Protein AF-0000000084718559 (afdb_homodimer)

pLDDT: mean 94.25, std 10.51, range [34.53, 98.94]

InterPro domains:
  IPR004045 Glutathione S-transferase, N-terminal [PF13409] (19-80)

Sequence (428 aa):
MPAALEELARPVLIGRSSSHFTRVTRIFAAEMRVDYSFQVVRDLMSSNPEDYGGNPALRIPVLRTSRGVWFGALNVCRELWRRSSPSPRVVWPEDLDEPLLANAQELVLQAMATEVALIMAGLAGTSDSDAHRAKMRKGLSNMMSWLEENARPALASLPPHRDLSFLEVSLFCLVTHLEFRGVLPTDSYSELNTFCQRFATRASSGETTYRFDTMPAALEELARPVLIGRSSSHFTRVTRIFAAEMRVDYSFQVVRDLMSSNPEDYGGNPALRIPVLRTSRGVWFGALNVCRELWRRSSPSPRVVWPEDLDEPLLANAQELVLQAMATEVALIMAGLAGTSDSDAHRAKMRKGLSNMMSWLEENARPALASLPPHRDLSFLEVSLFCLVTHLEFRGVLPTDSYSELNTFCQRFATRASSGETTYRFDT

Radius of gyration: 20.58 Å; Cα contacts (8 Å, |Δi|>4): 694; chains: 2; bounding box: 57×54×51 Å

Nearest PDB structures (foldseek):
  3lxt-assembly1_A  TM=7.844E-01  e=3.782E-07  Pseudomonas protegens Pf-5
  5g5e-assembly1_A  TM=7.087E-01  e=1.624E-06  Mangifera indica
  5j4u-assembly1_A-2  TM=6.982E-01  e=4.435E-06  Populus trichocarpa
  5o84-assembly1_A-2  TM=7.199E-01  e=6.971E-06  Arabidopsis thaliana
  4f0b-assembly1_B  TM=6.916E-01  e=2.992E-05  Phanerodontia chrysosporium

Secondary structure (DSSP, 8-state):
-HHHHHT-SS-EEEE-TT-HHHHHHHHHHHHHT---EEEEP--TT---GGGGTT-TT--S-EEEETTEEEESHHHHHHHHHHT-SS---EE-GGG--SHHHHHHHHHHHHHHHHHHHHHHHHHTT--TT-HHHHHHHHHHHHHHHHHHHHHHHHHHTS-TT-SEEHHHHHHHHHHHHHHHHTSS--TT-HHHHHHHHHHTTSHHHHHT------/-HHHHHT-SS-EEEE-TT-HHHHHHHHHHHHHT---EEEEP--TT---GGGGTT-TT--S-EEEETTEEEESHHHHHHHHHHT-SS---EE-GGG--SHHHHHHHHHHHHHHHHHHHHHHHHHTT--TT-HHHHHHHHHHHHHHHHHHHHHHHHHHTS-SS-SEEHHHHHHHHHHHHHHHHTSS--TT-HHHHHHHHHHTTSHHHHHT------

Structure (mmCIF, N/CA/C/O backbone):
data_AF-0000000084718559-model_v1
#
loop_
_entity.id
_entity.type
_entity.pdbx_description
1 polymer 'GST N-terminal domain-containing protein'
#
loop_
_atom_site.group_PDB
_atom_site.id
_atom_site.type_symbol
_atom_site.label_atom_id
_atom_site.label_alt_id
_atom_site.label_comp_id
_atom_site.label_asym_id
_atom_site.label_entity_id
_atom_site.label_seq_id
_atom_site.pdbx_PDB_ins_code
_atom_site.Cartn_x
_atom_site.Cartn_y
_atom_site.Cartn_z
_atom_site.occupancy
_atom_site.B_iso_or_equiv
_atom_site.auth_seq_id
_atom_site.auth_comp_id
_atom_site.auth_asym_id
_atom_site.auth_atom_id
_atom_site.pdbx_PDB_model_num
ATOM 1 N N . MET A 1 1 ? -27.266 -6.449 1.591 1 35.34 1 MET A N 1
ATOM 2 C CA . MET A 1 1 ? -25.969 -7.043 1.339 1 35.34 1 MET A CA 1
ATOM 3 C C . MET A 1 1 ? -25.531 -7.914 2.514 1 35.34 1 MET A C 1
ATOM 5 O O . MET A 1 1 ? -24.609 -8.734 2.379 1 35.34 1 MET A O 1
ATOM 9 N N . PRO A 1 2 ? -26.031 -7.449 3.705 1 44.78 2 PRO A N 1
ATOM 10 C CA . PRO A 1 2 ? -25.672 -8.203 4.906 1 44.78 2 PRO A CA 1
ATOM 11 C C . PRO A 1 2 ? -26.219 -9.633 4.891 1 44.78 2 PRO A C 1
ATOM 13 O O . PRO A 1 2 ? -25.516 -10.57 5.258 1 44.78 2 PRO A O 1
ATOM 16 N N . ALA A 1 3 ? -27.391 -9.695 4.582 1 44.81 3 ALA A N 1
ATOM 17 C CA . ALA A 1 3 ? -28.047 -11 4.688 1 44.81 3 ALA A CA 1
ATOM 18 C C . ALA A 1 3 ? -27.422 -12.008 3.725 1 44.81 3 ALA A C 1
ATOM 20 O O . ALA A 1 3 ? -27.281 -13.188 4.055 1 44.81 3 ALA A O 1
ATOM 21 N N . ALA A 1 4 ? -27.109 -11.555 2.506 1 49.5 4 ALA A N 1
ATOM 22 C CA . ALA A 1 4 ? -26.547 -12.43 1.478 1 49.5 4 ALA A CA 1
ATOM 23 C C . ALA A 1 4 ? -25.172 -12.945 1.888 1 49.5 4 ALA A C 1
ATOM 25 O O . ALA A 1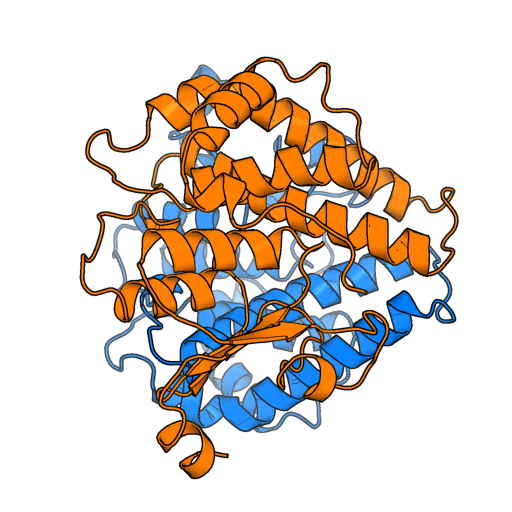 4 ? -24.797 -14.062 1.541 1 49.5 4 ALA A O 1
ATOM 26 N N . LEU A 1 5 ? -24.484 -12.156 2.643 1 54.09 5 LEU A N 1
ATOM 27 C CA . LEU A 1 5 ? -23.172 -12.555 3.127 1 54.09 5 LEU A CA 1
ATOM 28 C C . LEU A 1 5 ? -23.281 -13.68 4.141 1 54.09 5 LEU A C 1
ATOM 30 O O . LEU A 1 5 ? -22.422 -14.555 4.207 1 54.09 5 LEU A O 1
ATOM 34 N N . GLU A 1 6 ? -24.359 -13.5 4.957 1 52.84 6 GLU A N 1
ATOM 35 C CA . GLU A 1 6 ? -24.547 -14.484 6.023 1 52.84 6 GLU A CA 1
ATOM 36 C C . GLU A 1 6 ? -24.703 -15.891 5.453 1 52.84 6 GLU A C 1
ATOM 38 O O . GLU A 1 6 ? -24.312 -16.875 6.082 1 52.84 6 GLU A O 1
ATOM 43 N N . GLU A 1 7 ? -25.156 -15.852 4.238 1 52.72 7 GLU A N 1
ATOM 44 C CA . GLU A 1 7 ? -25.484 -17.141 3.629 1 52.72 7 GLU A CA 1
ATOM 45 C C . GLU A 1 7 ? -24.297 -17.703 2.838 1 52.72 7 GLU A C 1
ATOM 47 O O . GLU A 1 7 ? -24.344 -18.828 2.365 1 52.72 7 GLU A O 1
ATOM 52 N N . LEU A 1 8 ? -23.203 -16.844 2.891 1 62.38 8 LEU A N 1
ATOM 53 C CA . LEU A 1 8 ? -22.125 -17.359 2.051 1 62.38 8 LEU A CA 1
ATOM 54 C C . LEU A 1 8 ? -21.375 -18.484 2.754 1 62.38 8 LEU A C 1
ATOM 56 O O . LEU A 1 8 ? -20.609 -18.234 3.682 1 62.38 8 LEU A O 1
ATOM 60 N N . ALA A 1 9 ? -21.734 -19.688 2.58 1 71.19 9 ALA A N 1
ATOM 61 C CA . ALA A 1 9 ? -21.047 -20.844 3.162 1 71.19 9 ALA A CA 1
ATOM 62 C C . ALA A 1 9 ? -19.594 -20.906 2.699 1 71.19 9 ALA A C 1
ATOM 64 O O . ALA A 1 9 ? -18.688 -21.172 3.498 1 71.19 9 ALA A O 1
ATOM 65 N N . ARG A 1 10 ? -19.25 -20.531 1.452 1 92.62 10 ARG A N 1
ATOM 66 C CA . ARG A 1 10 ? -17.922 -20.609 0.858 1 92.62 10 ARG A CA 1
ATOM 67 C C . ARG A 1 10 ? -17.438 -19.234 0.399 1 92.62 10 ARG A C 1
ATOM 69 O O . ARG A 1 10 ? -18.156 -18.531 -0.302 1 92.62 10 ARG A O 1
ATOM 76 N N . PRO A 1 11 ? -16.219 -18.797 0.846 1 97.38 11 PRO A N 1
ATOM 77 C CA . PRO A 1 11 ? -15.68 -17.516 0.392 1 97.38 11 PRO A CA 1
ATOM 78 C C . PRO A 1 11 ? -15.633 -17.391 -1.13 1 97.38 11 PRO A C 1
ATOM 80 O O . PRO A 1 11 ? -15.477 -18.406 -1.824 1 97.38 11 PRO A O 1
ATOM 83 N N . VAL A 1 12 ? -15.852 -16.172 -1.606 1 98.56 12 VAL A N 1
ATOM 84 C CA . VAL A 1 12 ? -15.711 -15.875 -3.029 1 98.56 12 VAL A CA 1
ATOM 85 C C . VAL A 1 12 ? -14.555 -14.906 -3.248 1 98.56 12 VAL A C 1
ATOM 87 O O . VAL A 1 12 ? -14.562 -13.789 -2.727 1 98.56 12 VAL A O 1
ATOM 90 N N . LEU A 1 13 ? -13.516 -15.375 -3.922 1 98.75 13 LEU A N 1
ATOM 91 C CA . LEU A 1 13 ? -12.398 -14.523 -4.316 1 98.75 13 LEU A CA 1
ATOM 92 C C . LEU A 1 13 ? -12.641 -13.914 -5.695 1 98.75 13 LEU A C 1
ATOM 94 O O . LEU A 1 13 ? -12.898 -14.641 -6.66 1 98.75 13 LEU A O 1
ATOM 98 N N . ILE A 1 14 ? -12.672 -12.625 -5.82 1 98.81 14 ILE A N 1
ATOM 99 C CA . ILE A 1 14 ? -12.906 -11.891 -7.059 1 98.81 14 ILE A CA 1
ATOM 100 C C . ILE A 1 14 ? -11.586 -11.305 -7.57 1 98.81 14 ILE A C 1
ATOM 102 O O . ILE A 1 14 ? -10.906 -10.57 -6.852 1 98.81 14 ILE A O 1
ATOM 106 N N . GLY A 1 15 ? -11.148 -11.609 -8.727 1 98.38 15 GLY A N 1
ATOM 107 C CA . GLY A 1 15 ? -9.898 -11.156 -9.328 1 98.38 15 GLY A CA 1
ATOM 108 C C . GLY A 1 15 ? -9.664 -11.719 -10.711 1 98.38 15 GLY A C 1
ATOM 109 O O . GLY A 1 15 ? -10.617 -11.914 -11.477 1 98.38 15 GLY A O 1
ATOM 110 N N . ARG A 1 16 ? -8.375 -11.773 -11.094 1 97.94 16 ARG A N 1
ATOM 111 C CA . ARG A 1 16 ? -7.945 -12.367 -12.352 1 97.94 16 ARG A CA 1
ATOM 112 C C . ARG A 1 16 ? -6.695 -13.227 -12.156 1 97.94 16 ARG A C 1
ATOM 114 O O . ARG A 1 16 ? -5.832 -12.891 -11.344 1 97.94 16 ARG A O 1
ATOM 121 N N . SER A 1 17 ? -6.637 -14.312 -12.984 1 97.94 17 SER A N 1
ATOM 122 C CA . SER A 1 17 ? -5.504 -15.219 -12.859 1 97.94 17 SER A CA 1
ATOM 123 C C . SER A 1 17 ? -4.219 -14.578 -13.367 1 97.94 17 SER A C 1
ATOM 125 O O . SER A 1 17 ? -3.119 -15.039 -13.047 1 97.94 17 SER A O 1
ATOM 127 N N . SER A 1 18 ? -4.359 -13.492 -14.156 1 98 18 SER A N 1
ATOM 128 C CA . SER A 1 18 ? -3.195 -12.812 -14.719 1 98 18 SER A CA 1
ATOM 129 C C . SER A 1 18 ? -2.705 -11.703 -13.797 1 98 18 SER A C 1
ATOM 131 O O . SER A 1 18 ? -1.794 -10.953 -14.148 1 98 18 SER A O 1
ATOM 133 N N . SER A 1 19 ? -3.291 -11.562 -12.648 1 98.25 19 SER A N 1
ATOM 134 C CA . SER A 1 19 ? -2.943 -10.516 -11.688 1 98.25 19 SER A CA 1
ATOM 135 C C . SER A 1 19 ? -2.035 -11.055 -10.586 1 98.25 19 SER A C 1
ATOM 137 O O . SER A 1 19 ? -2.385 -12.023 -9.906 1 98.25 19 SER A O 1
ATOM 139 N N . HIS A 1 20 ? -0.925 -10.375 -10.391 1 98.81 20 HIS A N 1
ATOM 140 C CA . HIS A 1 20 ? -0.042 -10.828 -9.32 1 98.81 20 HIS A CA 1
ATOM 141 C C . HIS A 1 20 ? -0.633 -10.508 -7.949 1 98.81 20 HIS A C 1
ATOM 143 O O . HIS A 1 20 ? -0.427 -11.258 -6.992 1 98.81 20 HIS A O 1
ATOM 149 N N . PHE A 1 21 ? -1.451 -9.469 -7.77 1 98.88 21 PHE A N 1
ATOM 150 C CA . PHE A 1 21 ? -2.129 -9.25 -6.496 1 98.88 21 PHE A CA 1
ATOM 151 C C . PHE A 1 21 ? -3.125 -10.367 -6.215 1 98.88 21 PHE A C 1
ATOM 153 O O . PHE A 1 21 ? -3.242 -10.828 -5.078 1 98.88 21 PHE A O 1
ATOM 160 N N . THR A 1 22 ? -3.848 -10.789 -7.242 1 98.88 22 THR A N 1
ATOM 161 C CA . THR A 1 22 ? -4.77 -11.906 -7.09 1 98.88 22 THR A CA 1
ATOM 162 C C . THR A 1 22 ? -4.008 -13.195 -6.773 1 98.88 22 THR A C 1
ATOM 164 O O . THR A 1 22 ? -4.438 -13.977 -5.926 1 98.88 22 THR A O 1
ATOM 167 N N . ARG A 1 23 ? -2.898 -13.414 -7.414 1 98.94 23 ARG A N 1
ATOM 168 C CA . ARG A 1 23 ? -2.148 -14.648 -7.188 1 98.94 23 ARG A CA 1
ATOM 169 C C . ARG A 1 23 ? -1.633 -14.719 -5.754 1 98.94 23 ARG A C 1
ATOM 171 O O . ARG A 1 23 ? -1.579 -15.805 -5.164 1 98.94 23 ARG A O 1
ATOM 178 N N . VAL A 1 24 ? -1.182 -13.602 -5.203 1 98.94 24 VAL A N 1
ATOM 179 C CA . VAL A 1 24 ? -0.785 -13.57 -3.799 1 98.94 24 VAL A CA 1
ATOM 180 C C . VAL A 1 24 ? -1.887 -14.188 -2.936 1 98.94 24 VAL A C 1
ATOM 182 O O . VAL A 1 24 ? -1.621 -15.047 -2.098 1 98.94 24 VAL A O 1
ATOM 185 N N . THR A 1 25 ? -3.127 -13.75 -3.156 1 98.94 25 THR A N 1
ATOM 186 C CA . THR A 1 25 ? -4.242 -14.195 -2.328 1 98.94 25 THR A CA 1
ATOM 187 C C . THR A 1 25 ? -4.566 -15.664 -2.6 1 98.94 25 THR A C 1
ATOM 189 O O . THR A 1 25 ? -4.945 -16.406 -1.687 1 98.94 25 THR A O 1
ATOM 192 N N . ARG A 1 26 ? -4.391 -16.062 -3.855 1 98.94 26 ARG A N 1
ATOM 193 C CA . ARG A 1 26 ? -4.645 -17.469 -4.184 1 98.94 26 ARG A CA 1
ATOM 194 C C . ARG A 1 26 ? -3.6 -18.375 -3.545 1 98.94 26 ARG A C 1
ATOM 196 O O . ARG A 1 26 ? -3.924 -19.469 -3.074 1 98.94 26 ARG A O 1
ATOM 203 N N . ILE A 1 27 ? -2.361 -17.984 -3.533 1 98.94 27 ILE A N 1
ATOM 204 C CA . ILE A 1 27 ? -1.323 -18.75 -2.852 1 98.94 27 ILE A CA 1
ATOM 205 C C . ILE A 1 27 ? -1.635 -18.828 -1.359 1 98.94 27 ILE A C 1
ATOM 207 O O . ILE A 1 27 ? -1.538 -19.891 -0.754 1 98.94 27 ILE A O 1
ATOM 211 N N . PHE A 1 28 ? -2.031 -17.672 -0.75 1 98.88 28 PHE A N 1
ATOM 212 C CA . PHE A 1 28 ? -2.416 -17.688 0.657 1 98.88 28 PHE A CA 1
ATOM 213 C C . PHE A 1 28 ? -3.576 -18.656 0.889 1 98.88 28 PHE A C 1
ATOM 215 O O . PHE A 1 28 ? -3.574 -19.422 1.857 1 98.88 28 PHE A O 1
ATOM 222 N N . ALA A 1 29 ? -4.59 -18.609 0.029 1 98.62 29 ALA A N 1
ATOM 223 C CA . ALA A 1 29 ? -5.73 -19.516 0.193 1 98.62 29 ALA A CA 1
ATOM 224 C C . ALA A 1 29 ? -5.289 -20.969 0.196 1 98.62 29 ALA A C 1
ATOM 226 O O . ALA A 1 29 ? -5.73 -21.75 1.036 1 98.62 29 ALA A O 1
ATOM 227 N N . ALA A 1 30 ? -4.422 -21.297 -0.729 1 98.44 30 ALA A N 1
ATOM 228 C CA . ALA A 1 30 ? -3.912 -22.656 -0.83 1 98.44 30 ALA A CA 1
ATOM 229 C C . ALA A 1 30 ? -3.135 -23.047 0.424 1 98.44 30 ALA A C 1
ATOM 231 O O . ALA A 1 30 ? -3.344 -24.125 0.981 1 98.44 30 ALA A O 1
ATOM 232 N N . GLU A 1 31 ? -2.207 -22.172 0.846 1 98.31 31 GLU A N 1
ATOM 233 C CA . GLU A 1 31 ? -1.382 -22.438 2.02 1 98.31 31 GLU A CA 1
ATOM 234 C C . GLU A 1 31 ? -2.232 -22.531 3.283 1 98.31 31 GLU A C 1
ATOM 236 O O . GLU A 1 31 ? -1.896 -23.266 4.215 1 98.31 31 GLU A O 1
ATOM 241 N N . MET A 1 32 ? -3.342 -21.766 3.338 1 97.5 32 MET A N 1
ATOM 242 C CA . MET A 1 32 ? -4.238 -21.734 4.488 1 97.5 32 MET A CA 1
ATOM 243 C C . MET A 1 32 ? -5.25 -22.891 4.414 1 97.5 32 MET A C 1
ATOM 245 O O . MET A 1 32 ? -5.969 -23.141 5.375 1 97.5 32 MET A O 1
ATOM 249 N N . ARG A 1 33 ? -5.305 -23.547 3.342 1 97 33 ARG A N 1
ATOM 250 C CA . ARG A 1 33 ? -6.266 -24.625 3.086 1 97 33 ARG A CA 1
ATOM 251 C C . ARG A 1 33 ? -7.695 -24.109 3.195 1 97 33 ARG A C 1
ATOM 253 O O . ARG A 1 33 ? -8.539 -24.734 3.836 1 97 33 ARG A O 1
ATOM 260 N N . VAL A 1 34 ? -7.926 -22.969 2.617 1 97.12 34 VAL A N 1
ATOM 261 C CA . VAL A 1 34 ? -9.266 -22.406 2.553 1 97.12 34 VAL A CA 1
ATOM 262 C C . VAL A 1 34 ? -9.859 -22.625 1.161 1 97.12 34 VAL A C 1
ATOM 264 O O . VAL A 1 34 ? -9.297 -22.156 0.164 1 97.12 34 VAL A O 1
ATOM 267 N N . ASP A 1 35 ? -10.93 -23.344 1.13 1 96.5 35 ASP A N 1
ATOM 268 C CA . ASP A 1 35 ? -11.672 -23.516 -0.118 1 96.5 35 ASP A CA 1
ATOM 269 C C . ASP A 1 35 ? -12.445 -22.25 -0.473 1 96.5 35 ASP A C 1
ATOM 271 O O . ASP A 1 35 ? -13.047 -21.625 0.398 1 96.5 35 ASP A O 1
ATOM 275 N N . TYR A 1 36 ? -12.352 -21.859 -1.712 1 97.69 36 TYR A N 1
ATOM 276 C CA . TYR A 1 36 ? -13.031 -20.641 -2.16 1 97.69 36 TYR A CA 1
ATOM 277 C C . TYR A 1 36 ? -13.547 -20.797 -3.586 1 97.69 36 TYR A C 1
ATOM 279 O O . TYR A 1 36 ? -13.07 -21.656 -4.332 1 97.69 36 TYR A O 1
ATOM 287 N N . SER A 1 37 ? -14.562 -20.031 -3.938 1 97.94 37 SER A N 1
ATOM 288 C CA . SER A 1 37 ? -14.938 -19.844 -5.336 1 97.94 37 SER A CA 1
ATOM 289 C C . SER A 1 37 ? -14.203 -18.656 -5.945 1 97.94 37 SER A C 1
ATOM 291 O O . SER A 1 37 ? -13.898 -17.688 -5.25 1 97.94 37 SER A O 1
ATOM 293 N N . PHE A 1 38 ? -13.891 -18.797 -7.215 1 97.81 38 PHE A N 1
ATOM 294 C CA . PHE A 1 38 ? -13.133 -17.75 -7.906 1 97.81 38 PHE A CA 1
ATOM 295 C C . PHE A 1 38 ? -14 -17.062 -8.961 1 97.81 38 PHE A C 1
ATOM 297 O O . PHE A 1 38 ? -14.492 -17.719 -9.883 1 97.81 38 PHE A O 1
ATOM 304 N N . GLN A 1 39 ? -14.273 -15.812 -8.781 1 97.94 39 GLN A N 1
ATOM 305 C CA . GLN A 1 39 ? -15 -14.992 -9.742 1 97.94 39 GLN A CA 1
ATOM 306 C C . GLN A 1 39 ? -14.047 -14.094 -10.531 1 97.94 39 GLN A C 1
ATOM 308 O O . GLN A 1 39 ? -13.422 -13.203 -9.961 1 97.94 39 GLN A O 1
ATOM 313 N N . VAL A 1 40 ? -14.008 -14.266 -11.852 1 97.81 40 VAL A N 1
ATOM 314 C CA . VAL A 1 40 ? -13.055 -13.578 -12.711 1 97.81 40 VAL A CA 1
ATOM 315 C C . VAL A 1 40 ? -13.602 -12.219 -13.117 1 97.81 40 VAL A C 1
ATOM 317 O O . VAL A 1 40 ? -14.758 -12.109 -13.539 1 97.81 40 VAL A O 1
ATOM 320 N N . VAL A 1 41 ? -12.812 -11.211 -12.906 1 97 41 VAL A N 1
ATOM 321 C CA . VAL A 1 41 ? -13.109 -9.898 -13.477 1 97 41 VAL A CA 1
ATOM 322 C C . VAL A 1 41 ? -12.68 -9.859 -14.938 1 97 41 VAL A C 1
ATOM 324 O O . VAL A 1 41 ? -11.484 -9.953 -15.242 1 97 41 VAL A O 1
ATOM 327 N N . ARG A 1 42 ? -13.57 -9.609 -15.82 1 91.19 42 ARG A N 1
ATOM 328 C CA . ARG A 1 42 ? -13.273 -9.766 -17.234 1 91.19 42 ARG A CA 1
ATOM 329 C C . ARG A 1 42 ? -12.82 -8.445 -17.859 1 91.19 42 ARG A C 1
ATOM 331 O O . ARG A 1 42 ? -11.898 -8.422 -18.672 1 91.19 42 ARG A O 1
ATOM 338 N N . ASP A 1 43 ? -13.484 -7.391 -17.531 1 91.81 43 ASP A N 1
ATOM 339 C CA . ASP A 1 43 ? -13.148 -6.09 -18.094 1 91.81 43 ASP A CA 1
ATOM 340 C C . ASP A 1 43 ? -12.43 -5.219 -17.062 1 91.81 43 ASP A C 1
ATOM 342 O O . ASP A 1 43 ? -13.07 -4.551 -16.25 1 91.81 43 ASP A O 1
ATOM 346 N N . LEU A 1 44 ? -11.148 -5.113 -17.25 1 89.69 44 LEU A N 1
ATOM 347 C CA . LEU A 1 44 ? -10.344 -4.355 -16.297 1 89.69 44 LEU A CA 1
ATOM 348 C C . LEU A 1 44 ? -10.461 -2.859 -16.547 1 89.69 44 LEU A C 1
ATOM 350 O O . LEU A 1 44 ? -9.969 -2.049 -15.766 1 89.69 44 LEU A O 1
ATOM 354 N N . MET A 1 45 ? -11.148 -2.463 -17.547 1 89.06 45 MET A N 1
ATOM 355 C CA . MET A 1 45 ? -11.336 -1.044 -17.828 1 89.06 45 MET A CA 1
ATOM 356 C C . MET A 1 45 ? -12.742 -0.593 -17.453 1 89.06 45 MET A C 1
ATOM 358 O O . MET A 1 45 ? -13.078 0.585 -17.594 1 89.06 45 MET A O 1
ATOM 362 N N . SER A 1 46 ? -13.469 -1.559 -16.891 1 93.19 46 SER A N 1
ATOM 363 C CA . SER A 1 46 ? -14.805 -1.214 -16.406 1 93.19 46 SER A CA 1
ATOM 364 C C . SER A 1 46 ? -14.742 -0.135 -15.328 1 93.19 46 SER A C 1
ATOM 366 O O . SER A 1 46 ? -13.805 -0.105 -14.523 1 93.19 46 SER A O 1
ATOM 368 N N . SER A 1 47 ? -15.672 0.777 -15.305 1 94.56 47 SER A N 1
ATOM 369 C CA . SER A 1 47 ? -15.781 1.796 -14.266 1 94.56 47 SER A CA 1
ATOM 370 C C . SER A 1 47 ? -16.922 1.479 -13.305 1 94.56 47 SER A C 1
ATOM 372 O O . SER A 1 47 ? -17.375 2.352 -12.562 1 94.56 47 SER A O 1
ATOM 374 N N . ASN A 1 48 ? -17.422 0.255 -13.305 1 96.06 48 ASN A N 1
ATOM 375 C CA . ASN A 1 48 ? -18.5 -0.211 -12.43 1 96.06 48 ASN A CA 1
ATOM 376 C C . ASN A 1 48 ? -17.953 -1.009 -11.25 1 96.06 48 ASN A C 1
ATOM 378 O O . ASN A 1 48 ? -17.438 -2.119 -11.422 1 96.06 48 ASN A O 1
ATOM 382 N N . PRO A 1 49 ? -18.125 -0.511 -10.016 1 97.25 49 PRO A N 1
ATOM 383 C CA . PRO A 1 49 ? -17.625 -1.211 -8.836 1 97.25 49 PRO A CA 1
ATOM 384 C C . PRO A 1 49 ? -18.141 -2.643 -8.727 1 97.25 49 PRO A C 1
ATOM 386 O O . PRO A 1 49 ? -17.438 -3.521 -8.219 1 97.25 49 PRO A O 1
ATOM 389 N N . GLU A 1 50 ? -19.312 -2.912 -9.188 1 96.06 50 GLU A N 1
ATOM 390 C CA . GLU A 1 50 ? -19.906 -4.242 -9.086 1 96.06 50 GLU A CA 1
ATOM 391 C C . GLU A 1 50 ? -19.078 -5.273 -9.844 1 96.06 50 GLU A C 1
ATOM 393 O O . GLU A 1 50 ? -19.031 -6.445 -9.453 1 96.06 50 GLU A O 1
ATOM 398 N N . ASP A 1 51 ? -18.391 -4.812 -10.875 1 96.81 51 ASP A N 1
ATOM 399 C CA . ASP A 1 51 ? -17.547 -5.711 -11.648 1 96.81 51 ASP A CA 1
ATOM 400 C C . ASP A 1 51 ? -16.328 -6.156 -10.844 1 96.81 51 ASP A C 1
ATOM 402 O O . ASP A 1 51 ? -15.695 -7.168 -11.164 1 96.81 51 ASP A O 1
ATOM 406 N N . TYR A 1 52 ? -16.016 -5.422 -9.805 1 97.56 52 TYR A N 1
ATOM 407 C CA . TYR A 1 52 ? -14.852 -5.699 -8.961 1 97.56 52 TYR A CA 1
ATOM 408 C C . TYR A 1 52 ? -15.281 -6.195 -7.59 1 97.56 52 TYR A C 1
ATOM 410 O O . TYR A 1 52 ? -14.609 -5.945 -6.59 1 97.56 52 TYR A O 1
ATOM 418 N N . GLY A 1 53 ? -16.484 -6.848 -7.488 1 95.88 53 GLY A N 1
ATOM 419 C CA . GLY A 1 53 ? -16.953 -7.348 -6.211 1 95.88 53 GLY A CA 1
ATOM 420 C C . GLY A 1 53 ? -17.359 -6.242 -5.25 1 95.88 53 GLY A C 1
ATOM 421 O O . GLY A 1 53 ? -17.266 -6.41 -4.031 1 95.88 53 GLY A O 1
ATOM 422 N N . GLY A 1 54 ? -17.688 -5.086 -5.77 1 97.38 54 GLY A N 1
ATOM 423 C CA . GLY A 1 54 ? -18.156 -3.979 -4.945 1 97.38 54 GLY A CA 1
ATOM 424 C C . GLY A 1 54 ? -17.031 -3.057 -4.508 1 97.38 54 GLY A C 1
ATOM 425 O O . GLY A 1 54 ? -17.234 -2.145 -3.707 1 97.38 54 GLY A O 1
ATOM 426 N N . ASN A 1 55 ? -15.797 -3.295 -4.941 1 98.5 55 ASN A N 1
ATOM 427 C CA . ASN A 1 55 ? -14.672 -2.434 -4.57 1 98.5 55 ASN A CA 1
ATOM 428 C C . ASN A 1 55 ? -14.773 -1.068 -5.246 1 98.5 55 ASN A C 1
ATOM 430 O O . ASN A 1 55 ? -14.602 -0.96 -6.465 1 98.5 55 ASN A O 1
ATOM 434 N N . PRO A 1 56 ? -14.969 0.005 -4.5 1 98.75 56 PRO A N 1
ATOM 435 C CA . PRO A 1 56 ? -15.141 1.326 -5.109 1 98.75 56 PRO A CA 1
ATOM 436 C C . PRO A 1 56 ? -13.867 1.824 -5.797 1 98.75 56 PRO A C 1
ATOM 438 O O . PRO A 1 56 ? -13.93 2.729 -6.637 1 98.75 56 PRO A O 1
ATOM 441 N N . ALA A 1 57 ? -12.703 1.294 -5.453 1 98.44 57 ALA A N 1
ATOM 442 C CA . ALA A 1 57 ? -11.422 1.696 -6.039 1 98.44 57 ALA A CA 1
ATOM 443 C C . ALA A 1 57 ? -11.258 1.116 -7.438 1 98.44 57 ALA A C 1
ATOM 445 O O . ALA A 1 57 ? -10.328 1.479 -8.156 1 98.44 57 ALA A O 1
ATOM 446 N N . LEU A 1 58 ? -12.172 0.199 -7.844 1 98.12 58 LEU A N 1
ATOM 447 C CA . LEU A 1 58 ? -12.117 -0.468 -9.141 1 98.12 58 LEU A CA 1
ATOM 448 C C . LEU A 1 58 ? -10.836 -1.285 -9.273 1 98.12 58 LEU A C 1
ATOM 450 O O . LEU A 1 58 ? -10.148 -1.207 -10.289 1 98.12 58 LEU A O 1
ATOM 454 N N . ARG A 1 59 ? -10.531 -1.988 -8.164 1 97.75 59 ARG A N 1
ATOM 455 C CA . ARG A 1 59 ? -9.305 -2.781 -8.117 1 97.75 59 ARG A CA 1
ATOM 456 C C . ARG A 1 59 ? -9.586 -4.199 -7.633 1 97.75 59 ARG A C 1
ATOM 458 O O . ARG A 1 59 ? -10.633 -4.461 -7.035 1 97.75 59 ARG A O 1
ATOM 465 N N . ILE A 1 60 ? -8.797 -5.098 -7.949 1 98.44 60 ILE A N 1
ATOM 466 C CA . ILE A 1 60 ? -8.781 -6.477 -7.469 1 98.44 60 ILE A CA 1
ATOM 467 C C . ILE A 1 60 ? -7.488 -6.738 -6.699 1 98.44 60 ILE A C 1
ATOM 469 O O . ILE A 1 60 ? -6.488 -6.047 -6.898 1 98.44 60 ILE A O 1
ATOM 473 N N . PRO A 1 61 ? -7.457 -7.684 -5.723 1 98.75 61 PRO A N 1
ATOM 474 C CA . PRO A 1 61 ? -8.469 -8.695 -5.418 1 98.75 61 PRO A CA 1
ATOM 475 C C . PRO A 1 61 ? -9.484 -8.219 -4.375 1 98.75 61 PRO A C 1
ATOM 477 O O . PRO A 1 61 ? -9.227 -7.25 -3.656 1 98.75 61 PRO A O 1
ATOM 480 N N . VAL A 1 62 ? -10.648 -8.859 -4.359 1 98.88 62 VAL A N 1
ATOM 481 C CA . VAL A 1 62 ? -11.688 -8.719 -3.344 1 98.88 62 VAL A CA 1
ATOM 482 C C . VAL A 1 62 ? -12.086 -10.102 -2.822 1 98.88 62 VAL A C 1
ATOM 484 O O . VAL A 1 62 ? -12.125 -11.07 -3.58 1 98.88 62 VAL A O 1
ATOM 487 N N . LEU A 1 63 ? -12.305 -10.219 -1.547 1 98.81 63 LEU A N 1
ATOM 488 C CA . LEU A 1 63 ? -12.797 -11.453 -0.946 1 98.81 63 LEU A CA 1
ATOM 489 C C . LEU A 1 63 ? -14.141 -11.219 -0.25 1 98.81 63 LEU A C 1
ATOM 491 O O . LEU A 1 63 ? -14.266 -10.297 0.564 1 98.81 63 LEU A O 1
ATOM 495 N N . ARG A 1 64 ? -15.164 -11.961 -0.578 1 98.44 64 ARG A N 1
ATOM 496 C CA . ARG A 1 64 ? -16.438 -11.977 0.126 1 98.44 64 ARG A CA 1
ATOM 497 C C . ARG A 1 64 ? -16.531 -13.18 1.063 1 98.44 64 ARG A C 1
ATOM 499 O O . ARG A 1 64 ? -16.297 -14.312 0.652 1 98.44 64 ARG A O 1
ATOM 506 N N . THR A 1 65 ? -16.828 -12.93 2.301 1 97.62 65 THR A N 1
ATOM 507 C CA . THR A 1 65 ? -17.047 -13.961 3.305 1 97.62 65 THR A CA 1
ATOM 508 C C . THR A 1 65 ? -18.312 -13.68 4.105 1 97.62 65 THR A C 1
ATOM 510 O O . THR A 1 65 ? -19 -12.688 3.865 1 97.62 65 THR A O 1
ATOM 513 N N . SER A 1 66 ? -18.609 -14.531 5.074 1 95.38 66 SER A N 1
ATOM 514 C CA . SER A 1 66 ? -19.734 -14.336 5.98 1 95.38 66 SER A CA 1
ATOM 515 C C . SER A 1 66 ? -19.516 -13.125 6.883 1 95.38 66 SER A C 1
ATOM 517 O O . SER A 1 66 ? -20.469 -12.539 7.398 1 95.38 66 SER A O 1
ATOM 519 N N . ARG A 1 67 ? -18.203 -12.695 7.004 1 95.31 67 ARG A N 1
ATOM 520 C CA . ARG A 1 67 ? -17.875 -11.57 7.867 1 95.31 67 ARG A CA 1
ATOM 521 C C . ARG A 1 67 ? -17.984 -10.25 7.113 1 95.31 67 ARG A C 1
ATOM 523 O O . ARG A 1 67 ? -18.016 -9.18 7.723 1 95.31 67 ARG A O 1
ATOM 530 N N . GLY A 1 68 ? -18.047 -10.367 5.77 1 96.75 68 GLY A N 1
ATOM 531 C CA . GLY A 1 68 ? -18.125 -9.156 4.965 1 96.75 68 GLY A CA 1
ATOM 532 C C . GLY A 1 68 ? -17.219 -9.188 3.754 1 96.75 68 GLY A C 1
ATOM 533 O O . GLY A 1 68 ? -16.719 -10.25 3.377 1 96.75 68 GLY A O 1
ATOM 534 N N . VAL A 1 69 ? -17.078 -8.031 3.115 1 98.31 69 VAL A N 1
ATOM 535 C CA . VAL A 1 69 ? -16.25 -7.863 1.919 1 98.31 69 VAL A CA 1
ATOM 536 C C . VAL A 1 69 ? -14.906 -7.254 2.295 1 98.31 69 VAL A C 1
ATOM 538 O O . VAL A 1 69 ? -14.844 -6.293 3.064 1 98.31 69 VAL A O 1
ATOM 541 N N . TRP A 1 70 ? -13.852 -7.855 1.792 1 98.75 70 TRP A N 1
ATOM 542 C CA . TRP A 1 70 ? -12.492 -7.398 2.08 1 98.75 70 TRP A CA 1
ATOM 543 C C . TRP A 1 70 ? -11.812 -6.891 0.814 1 98.75 70 TRP A C 1
ATOM 545 O O . TRP A 1 70 ? -11.711 -7.617 -0.179 1 98.75 70 TRP A O 1
ATOM 555 N N . PHE A 1 71 ? -11.305 -5.652 0.854 1 98.88 71 PHE A N 1
ATOM 556 C CA . PHE A 1 71 ? -10.602 -5.051 -0.274 1 98.88 71 PHE A CA 1
ATOM 557 C C . PHE A 1 71 ? -9.094 -5.148 -0.088 1 98.88 71 PHE A C 1
ATOM 559 O O . PHE A 1 71 ? -8.578 -4.902 1.005 1 98.88 71 PHE A O 1
ATOM 566 N N . GLY A 1 72 ? -8.375 -5.488 -1.146 1 98.69 72 GLY A N 1
ATOM 567 C CA . GLY A 1 72 ? -6.926 -5.441 -1.139 1 98.69 72 GLY A CA 1
ATOM 568 C C . GLY A 1 72 ? -6.285 -6.758 -0.743 1 98.69 72 GLY A C 1
ATOM 569 O O . GLY A 1 72 ? -6.805 -7.473 0.116 1 98.69 72 GLY A O 1
ATOM 570 N N . ALA A 1 73 ? -5.141 -7.059 -1.279 1 98.88 73 ALA A N 1
ATOM 571 C CA . ALA A 1 73 ? -4.477 -8.359 -1.148 1 98.88 73 ALA A CA 1
ATOM 572 C C . ALA A 1 73 ? -4.121 -8.648 0.306 1 98.88 73 ALA A C 1
ATOM 574 O O . ALA A 1 73 ? -4.32 -9.766 0.792 1 98.88 73 ALA A O 1
ATOM 575 N N . LEU A 1 74 ? -3.609 -7.645 1.017 1 98.88 74 LEU A N 1
ATOM 576 C CA . LEU A 1 74 ? -3.168 -7.875 2.387 1 98.88 74 LEU A CA 1
ATOM 577 C C . LEU A 1 74 ? -4.352 -8.188 3.295 1 98.88 74 LEU A C 1
ATOM 579 O O . LEU A 1 74 ? -4.289 -9.117 4.105 1 98.88 74 LEU A O 1
ATOM 583 N N . ASN A 1 75 ? -5.43 -7.383 3.197 1 98.81 75 ASN A N 1
ATOM 584 C CA . ASN A 1 75 ? -6.637 -7.656 3.971 1 98.81 75 ASN A CA 1
ATOM 585 C C . ASN A 1 75 ? -7.195 -9.039 3.662 1 98.81 75 ASN A C 1
ATOM 587 O O . ASN A 1 75 ? -7.594 -9.773 4.574 1 98.81 75 ASN A O 1
ATOM 591 N N . VAL A 1 76 ? -7.223 -9.383 2.391 1 98.88 76 VAL A N 1
ATOM 592 C CA . VAL A 1 76 ? -7.727 -10.68 1.956 1 98.88 76 VAL A CA 1
ATOM 593 C C . VAL A 1 76 ? -6.883 -11.797 2.57 1 98.88 76 VAL A C 1
ATOM 595 O O . VAL A 1 76 ? -7.418 -12.758 3.131 1 98.88 76 VAL A O 1
ATOM 598 N N . CYS A 1 77 ? -5.574 -11.664 2.502 1 98.88 77 CYS A N 1
ATOM 599 C CA . CYS A 1 77 ? -4.68 -12.688 3.037 1 98.88 77 CYS A CA 1
ATOM 600 C C . CYS A 1 77 ? -4.875 -12.852 4.539 1 98.88 77 CYS A C 1
ATOM 602 O O . CYS A 1 77 ? -4.859 -13.969 5.055 1 98.88 77 CYS A O 1
ATOM 604 N N . ARG A 1 78 ? -5.055 -11.727 5.238 1 98.62 78 ARG A N 1
ATOM 605 C CA . ARG A 1 78 ? -5.277 -11.797 6.68 1 98.62 78 ARG A CA 1
ATOM 606 C C . ARG A 1 78 ? -6.582 -12.516 7 1 98.62 78 ARG A C 1
ATOM 608 O O . ARG A 1 78 ? -6.645 -13.305 7.945 1 98.62 78 ARG A O 1
ATOM 615 N N . GLU A 1 79 ? -7.598 -12.203 6.234 1 98.44 79 GLU A N 1
ATOM 616 C CA . GLU A 1 79 ? -8.875 -12.875 6.453 1 98.44 79 GLU A CA 1
ATOM 617 C C . GLU A 1 79 ? -8.773 -14.367 6.164 1 98.44 79 GLU A C 1
ATOM 619 O O . GLU A 1 79 ? -9.328 -15.195 6.898 1 98.44 79 GLU A O 1
ATOM 624 N N . LEU A 1 80 ? -8.062 -14.742 5.086 1 98.44 80 LEU A N 1
ATOM 625 C CA . LEU A 1 80 ? -7.84 -16.141 4.773 1 98.44 80 LEU A CA 1
ATOM 626 C C . LEU A 1 80 ? -7.094 -16.844 5.91 1 98.44 80 LEU A C 1
ATOM 628 O O . LEU A 1 80 ? -7.418 -17.984 6.266 1 98.44 80 LEU A O 1
ATOM 632 N N . TRP A 1 81 ? -6.152 -16.141 6.441 1 98.38 81 TRP A N 1
ATOM 633 C CA . TRP A 1 81 ? -5.402 -16.703 7.562 1 98.38 81 TRP A CA 1
ATOM 634 C C . TRP A 1 81 ? -6.316 -16.922 8.766 1 98.38 81 TRP A C 1
ATOM 636 O O . TRP A 1 81 ? -6.227 -17.953 9.438 1 98.38 81 TRP A O 1
ATOM 646 N N . ARG A 1 82 ? -7.188 -15.953 9.07 1 97.25 82 ARG A N 1
ATOM 647 C CA . ARG A 1 82 ? -8.102 -16.078 10.203 1 97.25 82 ARG A CA 1
ATOM 648 C C . ARG A 1 82 ? -9.031 -17.281 10.016 1 97.25 82 ARG A C 1
ATOM 650 O O . ARG A 1 82 ? -9.438 -17.906 10.992 1 97.25 82 ARG A O 1
ATOM 657 N N . ARG A 1 83 ? -9.289 -17.641 8.773 1 95.94 83 ARG A N 1
ATOM 658 C CA . ARG A 1 83 ? -10.219 -18.719 8.461 1 95.94 83 ARG A CA 1
ATOM 659 C C . ARG A 1 83 ? -9.5 -20.062 8.398 1 95.94 83 ARG A C 1
ATOM 661 O O . ARG A 1 83 ? -10.133 -21.109 8.258 1 95.94 83 ARG A O 1
ATOM 668 N N . SER A 1 84 ? -8.219 -19.984 8.523 1 96.19 84 SER A N 1
ATOM 669 C CA . SER A 1 84 ? -7.406 -21.188 8.359 1 96.19 84 SER A CA 1
ATOM 670 C C . SER A 1 84 ? -7.52 -22.109 9.57 1 96.19 84 SER A C 1
ATOM 672 O O . SER A 1 84 ? -7.508 -21.641 10.711 1 96.19 84 SER A O 1
ATOM 674 N N . SER A 1 85 ? -7.574 -23.359 9.352 1 91.5 85 SER A N 1
ATOM 675 C CA . SER A 1 85 ? -7.582 -24.359 10.422 1 91.5 85 SER A CA 1
ATOM 676 C C . SER A 1 85 ? -6.172 -24.641 10.922 1 91.5 85 SER A C 1
ATOM 678 O O . SER A 1 85 ? -5.914 -24.594 12.125 1 91.5 85 SER A O 1
ATOM 680 N N . PRO A 1 86 ? -5.172 -24.875 10.062 1 91.12 86 PRO A N 1
ATOM 681 C CA . PRO A 1 86 ? -3.807 -25.141 10.523 1 91.12 86 PRO A CA 1
ATOM 682 C C . PRO A 1 86 ? -3.154 -23.938 11.172 1 91.12 86 PRO A C 1
ATOM 684 O O . PRO A 1 86 ? -2.152 -24.062 11.883 1 91.12 86 PRO A O 1
ATOM 687 N N . SER A 1 87 ? -3.592 -22.797 10.953 1 87.88 87 SER A N 1
ATOM 688 C CA . SER A 1 87 ? -3.072 -21.531 11.484 1 87.88 87 SER A CA 1
ATOM 689 C C . SER A 1 87 ? -1.552 -21.469 11.367 1 87.88 87 SER A C 1
ATOM 691 O O . SER A 1 87 ? -0.857 -21.312 12.375 1 87.88 87 SER A O 1
ATOM 693 N N . PRO A 1 88 ? -1.024 -21.547 10.141 1 95.69 88 PRO A N 1
ATOM 694 C CA . PRO A 1 88 ? 0.428 -21.484 9.953 1 95.69 88 PRO A CA 1
ATOM 695 C C . PRO A 1 88 ? 1.037 -20.203 10.516 1 95.69 88 PRO A C 1
ATOM 697 O O . PRO A 1 88 ? 0.342 -19.188 10.656 1 95.69 88 PRO A O 1
ATOM 700 N N . ARG A 1 89 ? 2.303 -20.328 10.898 1 97.25 89 ARG A N 1
ATOM 701 C CA . ARG A 1 89 ? 3.047 -19.141 11.336 1 97.25 89 ARG A CA 1
ATOM 702 C C . ARG A 1 89 ? 3.424 -18.266 10.156 1 97.25 89 ARG A C 1
ATOM 704 O O . ARG A 1 89 ? 4.363 -18.562 9.414 1 97.25 89 ARG A O 1
ATOM 711 N N . VAL A 1 90 ? 2.762 -17.141 10.062 1 98.56 90 VAL A N 1
ATOM 712 C CA . VAL A 1 90 ? 2.975 -16.234 8.938 1 98.56 90 VAL A CA 1
ATOM 713 C C . VAL A 1 90 ? 3.744 -15.008 9.406 1 98.56 90 VAL A C 1
ATOM 715 O O . VAL A 1 90 ? 3.455 -14.453 10.469 1 98.56 90 VAL A O 1
ATOM 718 N N . VAL A 1 91 ? 4.805 -14.648 8.664 1 98.75 91 VAL A N 1
ATOM 719 C CA . VAL A 1 91 ? 5.473 -13.367 8.867 1 98.75 91 VAL A CA 1
ATOM 720 C C . VAL A 1 91 ? 4.766 -12.281 8.055 1 98.75 91 VAL A C 1
ATOM 722 O O . VAL A 1 91 ? 4.695 -12.359 6.828 1 98.75 91 VAL A O 1
ATOM 725 N N . TRP A 1 92 ? 4.203 -11.336 8.82 1 98.69 92 TRP A N 1
ATOM 726 C CA . TRP A 1 92 ? 3.451 -10.242 8.211 1 98.69 92 TRP A CA 1
ATOM 727 C C . TRP A 1 92 ? 4.312 -8.984 8.086 1 98.69 92 TRP A C 1
ATOM 729 O O . TRP A 1 92 ? 5.375 -8.898 8.703 1 98.69 92 TRP A O 1
ATOM 739 N N . PRO A 1 93 ? 3.85 -7.953 7.258 1 98.56 93 PRO A N 1
ATOM 740 C CA . PRO A 1 93 ? 4.637 -6.73 7.074 1 98.56 93 PRO A CA 1
ATOM 741 C C . PRO A 1 93 ? 4.98 -6.043 8.391 1 98.56 93 PRO A C 1
ATOM 743 O O . PRO A 1 93 ? 6.074 -5.488 8.539 1 98.56 93 PRO A O 1
ATOM 746 N N . GLU A 1 94 ? 4.082 -6.133 9.391 1 98.12 94 GLU A N 1
ATOM 747 C CA . GLU A 1 94 ? 4.309 -5.441 10.656 1 98.12 94 GLU A CA 1
ATOM 748 C C . GLU A 1 94 ? 5.402 -6.125 11.469 1 98.12 94 GLU A C 1
ATOM 750 O O . GLU A 1 94 ? 5.941 -5.539 12.414 1 98.12 94 GLU A O 1
ATOM 755 N N . ASP A 1 95 ? 5.738 -7.355 11.172 1 98.06 95 ASP A N 1
ATOM 756 C CA . ASP A 1 95 ? 6.785 -8.094 11.867 1 98.06 95 ASP A CA 1
ATOM 757 C C . ASP A 1 95 ? 8.172 -7.676 11.375 1 98.06 95 ASP A C 1
ATOM 759 O O . ASP A 1 95 ? 9.18 -8 12 1 98.06 95 ASP A O 1
ATOM 763 N N . LEU A 1 96 ? 8.234 -6.984 10.25 1 98.19 96 LEU A N 1
ATOM 764 C CA . LEU A 1 96 ? 9.484 -6.566 9.633 1 98.19 96 LEU A CA 1
ATOM 765 C C . LEU A 1 96 ? 9.961 -5.238 10.211 1 98.19 96 LEU A C 1
ATOM 767 O O . LEU A 1 96 ? 9.719 -4.18 9.617 1 98.19 96 LEU A O 1
ATOM 771 N N . ASP A 1 97 ? 10.719 -5.324 11.297 1 96.62 97 ASP A N 1
ATOM 772 C CA . ASP A 1 97 ? 10.977 -4.109 12.062 1 96.62 97 ASP A CA 1
ATOM 773 C C . ASP A 1 97 ? 12.414 -3.637 11.867 1 96.62 97 ASP A C 1
ATOM 775 O O . ASP A 1 97 ? 12.898 -2.779 12.609 1 96.62 97 ASP A O 1
ATOM 779 N N . GLU A 1 98 ? 13.156 -4.211 10.898 1 98.06 98 GLU A N 1
ATOM 780 C CA . GLU A 1 98 ? 14.461 -3.73 10.461 1 98.06 98 GLU A CA 1
ATOM 781 C C . GLU A 1 98 ? 14.383 -3.105 9.07 1 98.06 98 GLU A C 1
ATOM 783 O O . GLU A 1 98 ? 13.625 -3.568 8.219 1 98.06 98 GLU A O 1
ATOM 788 N N . PRO A 1 99 ? 15.242 -2.084 8.836 1 98.06 99 PRO A N 1
ATOM 789 C CA . PRO A 1 99 ? 15.141 -1.33 7.586 1 98.06 99 PRO A CA 1
ATOM 790 C C . PRO A 1 99 ? 15.195 -2.229 6.352 1 98.06 99 PRO A C 1
ATOM 792 O O . PRO A 1 99 ? 14.375 -2.082 5.438 1 98.06 99 PRO A O 1
ATOM 795 N N . LEU A 1 100 ? 16.062 -3.164 6.379 1 98.62 100 LEU A N 1
ATOM 796 C CA . LEU A 1 100 ? 16.266 -4.012 5.207 1 98.62 100 LEU A CA 1
ATOM 797 C C . LEU A 1 100 ? 14.984 -4.758 4.852 1 98.62 100 LEU A C 1
ATOM 799 O O . LEU A 1 100 ? 14.531 -4.707 3.705 1 98.62 100 LEU A O 1
ATOM 803 N N . LEU A 1 101 ? 14.352 -5.418 5.836 1 98.62 101 LEU A N 1
ATOM 804 C CA . LEU A 1 101 ? 13.164 -6.227 5.609 1 98.62 101 LEU A CA 1
ATOM 805 C C . LEU A 1 101 ? 11.945 -5.344 5.34 1 98.62 101 LEU A C 1
ATOM 807 O O . LEU A 1 101 ? 11.148 -5.641 4.453 1 98.62 101 LEU A O 1
ATOM 811 N N . ALA A 1 102 ? 11.883 -4.277 6.098 1 98.69 102 ALA A N 1
ATOM 812 C CA . ALA A 1 102 ? 10.766 -3.348 5.918 1 98.69 102 ALA A CA 1
ATOM 813 C C . ALA A 1 102 ? 10.789 -2.734 4.523 1 98.69 102 ALA A C 1
ATOM 815 O O . ALA A 1 102 ? 9.75 -2.645 3.861 1 98.69 102 ALA A O 1
ATOM 816 N N . ASN A 1 103 ? 11.969 -2.348 4.09 1 98.88 103 ASN A N 1
ATOM 817 C CA . ASN A 1 103 ? 12.125 -1.733 2.775 1 98.88 103 ASN A CA 1
ATOM 818 C C . ASN A 1 103 ? 11.898 -2.744 1.655 1 98.88 103 ASN A C 1
ATOM 820 O O . ASN A 1 103 ? 11.344 -2.406 0.608 1 98.88 103 ASN A O 1
ATOM 824 N N . ALA A 1 104 ? 12.359 -3.988 1.88 1 98.94 104 ALA A N 1
ATOM 825 C CA . ALA A 1 104 ? 12.109 -5.023 0.882 1 98.94 104 ALA A CA 1
ATOM 826 C C . ALA A 1 104 ? 10.609 -5.203 0.639 1 98.94 104 ALA A C 1
ATOM 828 O O . ALA A 1 104 ? 10.164 -5.223 -0.509 1 98.94 104 ALA A O 1
ATOM 829 N N . GLN A 1 105 ? 9.836 -5.254 1.697 1 98.88 105 GLN A N 1
ATOM 830 C CA . GLN A 1 105 ? 8.391 -5.402 1.562 1 98.88 105 GLN A CA 1
ATOM 831 C C . GLN A 1 105 ? 7.777 -4.195 0.859 1 98.88 105 GLN A C 1
ATOM 833 O O . GLN A 1 105 ? 6.93 -4.352 -0.021 1 98.88 105 GLN A O 1
ATOM 838 N N . GLU A 1 106 ? 8.242 -3.027 1.278 1 98.81 106 GLU A N 1
ATOM 839 C CA . GLU A 1 106 ? 7.746 -1.792 0.678 1 98.81 106 GLU A CA 1
ATOM 840 C C . GLU A 1 106 ? 8.023 -1.76 -0.823 1 98.81 106 GLU A C 1
ATOM 842 O O . GLU A 1 106 ? 7.133 -1.439 -1.615 1 98.81 106 GLU A O 1
ATOM 847 N N . LEU A 1 107 ? 9.203 -2.123 -1.189 1 98.94 107 LEU A N 1
ATOM 848 C CA . LEU A 1 107 ? 9.617 -2.027 -2.584 1 98.94 107 LEU A CA 1
ATOM 849 C C . LEU A 1 107 ? 8.938 -3.098 -3.43 1 98.94 107 LEU A C 1
ATOM 851 O O . LEU A 1 107 ? 8.625 -2.867 -4.602 1 98.94 107 LEU A O 1
ATOM 855 N N . VAL A 1 108 ? 8.711 -4.289 -2.865 1 98.94 108 VAL A N 1
ATOM 856 C CA . VAL A 1 108 ? 7.98 -5.316 -3.596 1 98.94 108 VAL A CA 1
ATOM 857 C C . VAL A 1 108 ? 6.582 -4.805 -3.939 1 98.94 108 VAL A C 1
ATOM 859 O O . VAL A 1 108 ? 6.148 -4.891 -5.094 1 98.94 108 VAL A O 1
ATOM 862 N N . LEU A 1 109 ? 5.914 -4.238 -2.949 1 98.75 109 LEU A N 1
ATOM 863 C CA . LEU A 1 109 ? 4.547 -3.775 -3.156 1 98.75 109 LEU A CA 1
ATOM 864 C C . LEU A 1 109 ? 4.512 -2.596 -4.121 1 98.75 109 LEU A C 1
ATOM 866 O O . LEU A 1 109 ? 3.623 -2.506 -4.969 1 98.75 109 LEU A O 1
ATOM 870 N N . GLN A 1 110 ? 5.5 -1.71 -4.016 1 98.69 110 GLN A N 1
ATOM 871 C CA . GLN A 1 110 ? 5.566 -0.571 -4.926 1 98.69 110 GLN A CA 1
ATOM 872 C C . GLN A 1 110 ? 5.887 -1.022 -6.352 1 98.69 110 GLN A C 1
ATOM 874 O O . GLN A 1 110 ? 5.359 -0.466 -7.316 1 98.69 110 GLN A O 1
ATOM 879 N N . ALA A 1 111 ? 6.793 -1.968 -6.473 1 98.81 111 ALA A N 1
ATOM 880 C CA . ALA A 1 111 ? 7.117 -2.508 -7.789 1 98.81 111 ALA A CA 1
ATOM 881 C C . ALA A 1 111 ? 5.891 -3.148 -8.438 1 98.81 111 ALA A C 1
ATOM 883 O O . ALA A 1 111 ? 5.625 -2.941 -9.617 1 98.81 111 ALA A O 1
ATOM 884 N N . MET A 1 112 ? 5.109 -3.91 -7.645 1 98.81 112 MET A N 1
ATOM 885 C CA . MET A 1 112 ? 3.889 -4.535 -8.141 1 98.81 112 MET A CA 1
ATOM 886 C C . MET A 1 112 ? 2.891 -3.484 -8.617 1 98.81 112 MET A C 1
ATOM 888 O O . MET A 1 112 ? 2.328 -3.604 -9.703 1 98.81 112 MET A O 1
ATOM 892 N N . ALA A 1 113 ? 2.691 -2.486 -7.84 1 98.06 113 ALA A N 1
ATOM 893 C CA . ALA A 1 113 ? 1.767 -1.417 -8.203 1 98.06 113 ALA A CA 1
ATOM 894 C C . ALA A 1 113 ? 2.236 -0.688 -9.461 1 98.06 113 ALA A C 1
ATOM 896 O O . ALA A 1 113 ? 1.427 -0.342 -10.32 1 98.06 113 ALA A O 1
ATOM 897 N N . THR A 1 114 ? 3.539 -0.403 -9.531 1 97.5 114 THR A N 1
ATOM 898 C CA . THR A 1 114 ? 4.113 0.271 -10.688 1 97.5 114 THR A CA 1
ATOM 899 C C . THR A 1 114 ? 3.93 -0.568 -11.953 1 97.5 114 THR A C 1
ATOM 901 O O . THR A 1 114 ? 3.607 -0.037 -13.016 1 97.5 114 THR A O 1
ATOM 904 N N . GLU A 1 115 ? 4.16 -1.834 -11.828 1 97.81 115 GLU A N 1
ATOM 905 C CA . GLU A 1 115 ? 3.955 -2.736 -12.953 1 97.81 115 GLU A CA 1
ATOM 906 C C . GLU A 1 115 ? 2.521 -2.652 -13.469 1 97.81 115 GLU A C 1
ATOM 908 O O . GLU A 1 115 ? 2.297 -2.551 -14.68 1 97.81 115 GLU A O 1
ATOM 913 N N . VAL A 1 116 ? 1.527 -2.705 -12.586 1 96.44 116 VAL A N 1
ATOM 914 C CA . VAL A 1 116 ? 0.122 -2.609 -12.961 1 96.44 116 VAL A CA 1
ATOM 915 C C . VAL A 1 116 ? -0.125 -1.298 -13.703 1 96.44 116 VAL A C 1
ATOM 917 O O . VAL A 1 116 ? -0.781 -1.281 -14.75 1 96.44 116 VAL A O 1
ATOM 920 N N . ALA A 1 117 ? 0.416 -0.213 -13.156 1 93.25 117 ALA A N 1
ATOM 921 C CA . ALA A 1 117 ? 0.229 1.093 -13.781 1 93.25 117 ALA A CA 1
ATOM 922 C C . ALA A 1 117 ? 0.786 1.105 -15.203 1 93.25 117 ALA A C 1
ATOM 924 O O . ALA A 1 117 ? 0.164 1.653 -16.109 1 93.25 117 ALA A O 1
ATOM 925 N N . LEU A 1 118 ? 1.94 0.541 -15.422 1 93.12 118 LEU A N 1
ATOM 926 C CA . LEU A 1 118 ? 2.574 0.491 -16.734 1 93.12 118 LEU A CA 1
ATOM 927 C C . LEU A 1 118 ? 1.75 -0.351 -17.703 1 93.12 118 LEU A C 1
ATOM 929 O O . LEU A 1 118 ? 1.556 0.037 -18.859 1 93.12 118 LEU A O 1
ATOM 933 N N . ILE A 1 119 ? 1.254 -1.485 -17.203 1 92.94 119 ILE A N 1
ATOM 934 C CA . ILE A 1 119 ? 0.43 -2.367 -18.031 1 92.94 119 ILE A CA 1
ATOM 935 C C . ILE A 1 119 ? -0.858 -1.649 -18.422 1 92.94 119 ILE A C 1
ATOM 937 O O . ILE A 1 119 ? -1.245 -1.657 -19.594 1 92.94 119 ILE A O 1
ATOM 941 N N . MET A 1 120 ? -1.509 -0.974 -17.484 1 89.12 120 MET A N 1
ATOM 942 C CA . MET A 1 120 ? -2.775 -0.288 -17.719 1 89.12 120 MET A CA 1
ATOM 943 C C . MET A 1 120 ? -2.584 0.885 -18.672 1 89.12 120 MET A C 1
ATOM 945 O O . MET A 1 120 ? -3.439 1.146 -19.531 1 89.12 120 MET A O 1
ATOM 949 N N . ALA A 1 121 ? -1.491 1.602 -18.516 1 84.38 121 ALA A N 1
ATOM 950 C CA . ALA A 1 121 ? -1.176 2.689 -19.438 1 84.38 121 ALA A CA 1
ATOM 951 C C . ALA A 1 121 ? -0.983 2.168 -20.844 1 84.38 121 ALA A C 1
ATOM 953 O O . ALA A 1 121 ? -1.397 2.814 -21.812 1 84.38 121 ALA A O 1
ATOM 954 N N . GLY A 1 122 ? -0.332 1.06 -20.984 1 84.12 122 GLY A N 1
ATOM 955 C CA . GLY A 1 122 ? -0.169 0.436 -22.281 1 84.12 122 GLY A CA 1
ATOM 956 C C . GLY A 1 122 ? -1.484 0.036 -22.922 1 84.12 122 GLY A C 1
ATOM 957 O O . GLY A 1 122 ? -1.692 0.256 -24.125 1 84.12 122 GLY A O 1
ATOM 958 N N . LEU A 1 123 ? -2.371 -0.527 -22.141 1 82.25 123 LEU A N 1
ATOM 959 C CA . LEU A 1 123 ? -3.682 -0.949 -22.625 1 82.25 123 LEU A CA 1
ATOM 960 C C . LEU A 1 123 ? -4.5 0.251 -23.094 1 82.25 123 LEU A C 1
ATOM 962 O O . LEU A 1 123 ? -5.293 0.141 -24.031 1 82.25 123 LEU A O 1
ATOM 966 N N . ALA A 1 124 ? -4.219 1.385 -22.484 1 80 124 ALA A N 1
ATOM 967 C CA . ALA A 1 124 ? -4.945 2.605 -22.812 1 80 124 ALA A CA 1
ATOM 968 C C . ALA A 1 124 ? -4.32 3.309 -24.016 1 80 124 ALA A C 1
ATOM 970 O O . ALA A 1 124 ? -4.871 4.289 -24.531 1 80 124 ALA A O 1
ATOM 971 N N . GLY A 1 125 ? -3.188 2.871 -24.5 1 78.69 125 GLY A N 1
ATOM 972 C CA . GLY A 1 125 ? -2.531 3.449 -25.672 1 78.69 125 GLY A CA 1
ATOM 973 C C . GLY A 1 125 ? -1.731 4.695 -25.344 1 78.69 125 GLY A C 1
ATOM 974 O O . GLY A 1 125 ? -1.532 5.555 -26.203 1 78.69 125 GLY A O 1
ATOM 975 N N . THR A 1 126 ? -1.434 4.879 -24.109 1 74.62 126 THR A N 1
ATOM 976 C CA . THR A 1 126 ? -0.597 6.012 -23.734 1 74.62 126 THR A CA 1
ATOM 977 C C . THR A 1 126 ? 0.81 5.859 -24.312 1 74.62 126 THR A C 1
ATOM 979 O O . THR A 1 126 ? 1.371 4.762 -24.312 1 74.62 126 THR A O 1
ATOM 982 N N . SER A 1 127 ? 1.246 6.969 -24.844 1 72.19 127 SER A N 1
ATOM 983 C CA . SER A 1 127 ? 2.529 6.957 -25.531 1 72.19 127 SER A CA 1
ATOM 984 C C . SER A 1 127 ? 3.68 6.703 -24.562 1 72.19 127 SER A C 1
ATOM 986 O O . SER A 1 127 ? 3.645 7.16 -23.422 1 72.19 127 SER A O 1
ATOM 988 N N . ASP A 1 128 ? 4.676 6.145 -25.047 1 67.88 128 ASP A N 1
ATOM 989 C CA . ASP A 1 128 ? 5.895 5.875 -24.281 1 67.88 128 ASP A CA 1
ATOM 990 C C . ASP A 1 128 ? 6.695 7.156 -24.062 1 67.88 128 ASP A C 1
ATOM 992 O O . ASP A 1 128 ? 7.586 7.203 -23.203 1 67.88 128 ASP A O 1
ATOM 996 N N . SER A 1 129 ? 6.355 8.062 -24.812 1 68.62 129 SER A N 1
ATOM 997 C CA . SER A 1 129 ? 7.074 9.328 -24.719 1 68.62 129 SER A CA 1
ATOM 998 C C . SER A 1 129 ? 6.574 10.156 -23.531 1 68.62 129 SER A C 1
ATOM 1000 O O . SER A 1 129 ? 7.176 11.172 -23.188 1 68.62 129 SER A O 1
ATOM 1002 N N . ASP A 1 130 ? 5.738 9.625 -22.938 1 81.25 130 ASP A N 1
ATOM 1003 C CA . ASP A 1 130 ? 5.211 10.281 -21.734 1 81.25 130 ASP A CA 1
ATOM 1004 C C . ASP A 1 130 ? 6.23 10.258 -20.609 1 81.25 130 ASP A C 1
ATOM 1006 O O . ASP A 1 130 ? 6.703 9.195 -20.203 1 81.25 130 ASP A O 1
ATOM 1010 N N . ALA A 1 131 ? 6.738 11.422 -20.125 1 84.31 131 ALA A N 1
ATOM 1011 C CA . ALA A 1 131 ? 7.785 11.57 -19.125 1 84.31 131 ALA A CA 1
ATOM 1012 C C . ALA A 1 131 ? 7.418 10.836 -17.844 1 84.31 131 ALA A C 1
ATOM 1014 O O . ALA A 1 131 ? 8.289 10.266 -17.172 1 84.31 131 ALA A O 1
ATOM 1015 N N . HIS A 1 132 ? 6.207 10.828 -17.516 1 86.5 132 HIS A N 1
ATOM 1016 C CA . HIS A 1 132 ? 5.762 10.133 -16.312 1 86.5 132 HIS A CA 1
ATOM 1017 C C . HIS A 1 132 ? 5.902 8.625 -16.469 1 86.5 132 HIS A C 1
ATOM 1019 O O . HIS A 1 132 ? 6.328 7.938 -15.531 1 86.5 132 HIS A O 1
ATOM 1025 N N . ARG A 1 133 ? 5.539 8.125 -17.578 1 88.25 133 ARG A N 1
ATOM 1026 C CA . ARG A 1 133 ? 5.688 6.703 -17.859 1 88.25 133 ARG A CA 1
ATOM 1027 C C . ARG A 1 133 ? 7.152 6.289 -17.844 1 88.25 133 ARG A C 1
ATOM 1029 O O . ARG A 1 133 ? 7.496 5.227 -17.312 1 88.25 133 ARG A O 1
ATOM 1036 N N . ALA A 1 134 ? 7.977 7.109 -18.438 1 91.06 134 ALA A N 1
ATOM 1037 C CA . ALA A 1 134 ? 9.414 6.844 -18.422 1 91.06 134 ALA A CA 1
ATOM 1038 C C . ALA A 1 134 ? 9.953 6.793 -17 1 91.06 134 ALA A C 1
ATOM 1040 O O . ALA A 1 134 ? 10.805 5.957 -16.688 1 91.06 134 ALA A O 1
ATOM 1041 N N . LYS A 1 135 ? 9.508 7.672 -16.172 1 93.44 135 LYS A N 1
ATOM 1042 C CA . LYS A 1 135 ? 9.922 7.688 -14.773 1 93.44 135 LYS A CA 1
ATOM 1043 C C . LYS A 1 135 ? 9.469 6.418 -14.055 1 93.44 135 LYS A C 1
ATOM 1045 O O . LYS A 1 135 ? 10.211 5.859 -13.242 1 93.44 135 LYS A O 1
ATOM 1050 N N . MET A 1 136 ? 8.25 5.977 -14.344 1 93.88 136 MET A N 1
ATOM 1051 C CA . MET A 1 136 ? 7.738 4.746 -13.75 1 93.88 136 MET A CA 1
ATOM 1052 C C . MET A 1 136 ? 8.594 3.551 -14.156 1 93.88 136 MET A C 1
ATOM 1054 O O . MET A 1 136 ? 8.891 2.686 -13.328 1 93.88 136 MET A O 1
ATOM 1058 N N . ARG A 1 137 ? 8.984 3.51 -15.398 1 95.5 137 ARG A N 1
ATOM 1059 C CA . ARG A 1 137 ? 9.836 2.422 -15.883 1 95.5 137 ARG A CA 1
ATOM 1060 C C . ARG A 1 137 ? 11.188 2.434 -15.188 1 95.5 137 ARG A C 1
ATOM 1062 O O . ARG A 1 137 ? 11.703 1.381 -14.805 1 95.5 137 ARG A O 1
ATOM 1069 N N . LYS A 1 138 ? 11.727 3.596 -15.094 1 96.88 138 LYS A N 1
ATOM 1070 C CA . LYS A 1 138 ? 12.992 3.74 -14.391 1 96.88 138 LYS A CA 1
ATOM 1071 C C . LYS A 1 138 ? 12.859 3.318 -12.93 1 96.88 138 LYS A C 1
ATOM 1073 O O . LYS A 1 138 ? 13.719 2.609 -12.398 1 96.88 138 LYS A O 1
ATOM 1078 N N . GLY A 1 139 ? 11.797 3.775 -12.281 1 97.88 139 GLY A N 1
ATOM 1079 C CA . GLY A 1 139 ? 11.531 3.367 -10.914 1 97.88 139 GLY A CA 1
ATOM 1080 C C . GLY A 1 139 ? 11.422 1.862 -10.75 1 97.88 139 GLY A C 1
ATOM 1081 O O . GLY A 1 139 ? 11.992 1.291 -9.812 1 97.88 139 GLY A O 1
ATOM 1082 N N . LEU A 1 140 ? 10.703 1.234 -11.648 1 98.25 140 LEU A N 1
ATOM 1083 C CA . LEU A 1 140 ? 10.547 -0.216 -11.602 1 98.25 140 LEU A CA 1
ATOM 1084 C C . LEU A 1 140 ? 11.898 -0.908 -11.727 1 98.25 140 LEU A C 1
ATOM 1086 O O . LEU A 1 140 ? 12.211 -1.822 -10.961 1 98.25 140 LEU A O 1
ATOM 1090 N N . SER A 1 141 ? 12.695 -0.469 -12.688 1 98.31 141 SER A N 1
ATOM 1091 C CA . SER A 1 141 ? 14.031 -1.033 -12.891 1 98.31 141 SER A CA 1
ATOM 1092 C C . SER A 1 141 ? 14.898 -0.843 -11.656 1 98.31 141 SER A C 1
ATOM 1094 O O . SER A 1 141 ? 15.625 -1.757 -11.25 1 98.31 141 SER A O 1
ATOM 1096 N N . ASN A 1 142 ? 14.859 0.345 -11.039 1 98.75 142 ASN A N 1
ATOM 1097 C CA . ASN A 1 142 ? 15.617 0.631 -9.828 1 98.75 142 ASN A CA 1
ATOM 1098 C C . ASN A 1 142 ? 15.203 -0.287 -8.68 1 98.75 142 ASN A C 1
ATOM 1100 O O . ASN A 1 142 ? 16.047 -0.807 -7.957 1 98.75 142 ASN A O 1
ATOM 1104 N N . MET A 1 143 ? 13.875 -0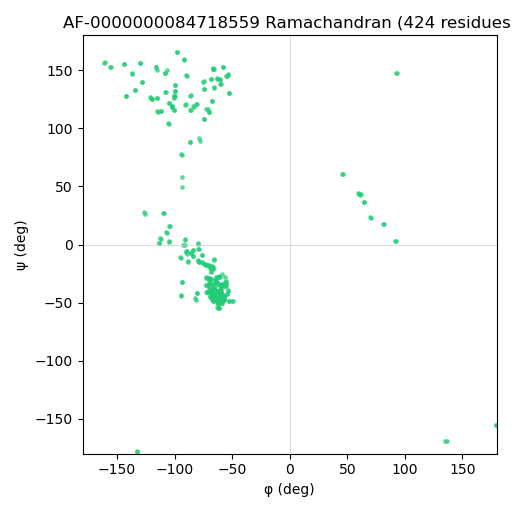.435 -8.516 1 98.88 143 MET A N 1
ATOM 1105 C CA . MET A 1 143 ? 13.359 -1.273 -7.438 1 98.88 143 MET A CA 1
ATOM 1106 C C . MET A 1 143 ? 13.789 -2.725 -7.621 1 98.88 143 MET A C 1
ATOM 1108 O O . MET A 1 143 ? 14.242 -3.369 -6.672 1 98.88 143 MET A O 1
ATOM 1112 N N . MET A 1 144 ? 13.734 -3.199 -8.828 1 98.81 144 MET A N 1
ATOM 1113 C CA . MET A 1 144 ? 14.141 -4.578 -9.109 1 98.81 144 MET A CA 1
ATOM 1114 C C . MET A 1 144 ? 15.633 -4.766 -8.875 1 98.81 144 MET A C 1
ATOM 1116 O O . MET A 1 144 ? 16.062 -5.805 -8.359 1 98.81 144 MET A O 1
ATOM 1120 N N . SER A 1 145 ? 16.406 -3.783 -9.25 1 98.75 145 SER A N 1
ATOM 1121 C CA . SER A 1 145 ? 17.828 -3.842 -8.992 1 98.75 145 SER A CA 1
ATOM 1122 C C . SER A 1 145 ? 18.125 -3.887 -7.496 1 98.75 145 SER A C 1
ATOM 1124 O O . SER A 1 145 ? 18.984 -4.656 -7.051 1 98.75 145 SER A O 1
ATOM 1126 N N . TRP A 1 146 ? 17.453 -3.068 -6.758 1 98.81 146 TRP A N 1
ATOM 1127 C CA . TRP A 1 146 ? 17.625 -3.059 -5.309 1 98.81 146 TRP A CA 1
ATOM 1128 C C . TRP A 1 146 ? 17.25 -4.41 -4.707 1 98.81 146 TRP A C 1
ATOM 1130 O O . TRP A 1 146 ? 17.984 -4.945 -3.871 1 98.81 146 TRP A O 1
ATOM 1140 N N . LEU A 1 147 ? 16.094 -4.938 -5.109 1 98.94 147 LEU A N 1
ATOM 1141 C CA . LEU A 1 147 ? 15.641 -6.223 -4.605 1 98.94 147 LEU A CA 1
ATOM 1142 C C . LEU A 1 147 ? 16.625 -7.332 -4.949 1 98.94 147 LEU A C 1
ATOM 1144 O O . LEU A 1 147 ? 16.922 -8.195 -4.117 1 98.94 147 LEU A O 1
ATOM 1148 N N . GLU A 1 148 ? 17.156 -7.273 -6.168 1 98.88 148 GLU A N 1
ATOM 1149 C CA . GLU A 1 148 ? 18.188 -8.234 -6.574 1 98.88 148 GLU A CA 1
ATOM 1150 C C . GLU A 1 148 ? 19.406 -8.164 -5.664 1 98.88 148 GLU A C 1
ATOM 1152 O O . GLU A 1 148 ? 19.891 -9.195 -5.18 1 98.88 148 GLU A O 1
ATOM 1157 N N . GLU A 1 149 ? 19.844 -6.996 -5.41 1 98.69 149 GLU A N 1
ATOM 1158 C CA . GLU A 1 149 ? 21.062 -6.773 -4.625 1 98.69 149 GLU A CA 1
ATOM 1159 C C . GLU A 1 149 ? 20.859 -7.188 -3.17 1 98.69 149 GLU A C 1
ATOM 1161 O O . GLU A 1 149 ? 21.797 -7.617 -2.504 1 98.69 149 GLU A O 1
ATOM 1166 N N . ASN A 1 150 ? 19.625 -7.102 -2.65 1 98.69 150 ASN A N 1
ATOM 1167 C CA . ASN A 1 150 ? 19.391 -7.262 -1.219 1 98.69 150 ASN A CA 1
ATOM 1168 C C . ASN A 1 150 ? 18.594 -8.523 -0.919 1 98.69 150 ASN A C 1
ATOM 1170 O O . ASN A 1 150 ? 18.297 -8.82 0.242 1 98.69 150 ASN A O 1
ATOM 1174 N N . ALA A 1 151 ? 18.234 -9.328 -1.94 1 97.81 151 ALA A N 1
ATOM 1175 C CA . ALA A 1 151 ? 17.344 -10.477 -1.783 1 97.81 151 ALA A CA 1
ATOM 1176 C C . ALA A 1 151 ? 17.906 -11.477 -0.782 1 97.81 151 ALA A C 1
ATOM 1178 O O . ALA A 1 151 ? 17.219 -11.891 0.154 1 97.81 151 ALA A O 1
ATOM 1179 N N . ARG A 1 152 ? 19.125 -11.836 -0.956 1 97.31 152 ARG A N 1
ATOM 1180 C CA . ARG A 1 152 ? 19.734 -12.875 -0.13 1 97.31 152 ARG A CA 1
ATOM 1181 C C . ARG A 1 152 ? 19.781 -12.453 1.335 1 97.31 152 ARG A C 1
ATOM 1183 O O . ARG A 1 152 ? 19.266 -13.156 2.205 1 97.31 152 ARG A O 1
ATOM 1190 N N . PRO A 1 153 ? 20.344 -11.305 1.69 1 98.06 153 PRO A N 1
ATOM 1191 C CA . PRO A 1 153 ? 20.375 -10.922 3.104 1 98.06 153 PRO A CA 1
ATOM 1192 C C . PRO A 1 153 ? 18.984 -10.672 3.674 1 98.06 153 PRO A C 1
ATOM 1194 O O . PRO A 1 153 ? 18.734 -10.953 4.852 1 98.06 153 PRO A O 1
ATOM 1197 N N . ALA A 1 154 ? 18.047 -10.109 2.902 1 98.06 154 ALA A N 1
ATOM 1198 C CA . ALA A 1 154 ? 16.688 -9.875 3.387 1 98.06 154 ALA A CA 1
ATOM 1199 C C . ALA A 1 154 ? 16 -11.195 3.738 1 98.06 154 ALA A C 1
ATOM 1201 O O . ALA A 1 154 ? 15.461 -11.344 4.836 1 98.06 154 ALA A O 1
ATOM 1202 N N . LEU A 1 155 ? 16.062 -12.141 2.861 1 97.5 155 LEU A N 1
ATOM 1203 C CA . LEU A 1 155 ? 15.391 -13.422 3.066 1 97.5 155 LEU A CA 1
ATOM 1204 C C . LEU A 1 155 ? 16.047 -14.203 4.199 1 97.5 155 LEU A C 1
ATOM 1206 O O . LEU A 1 155 ? 15.367 -14.891 4.957 1 97.5 155 LEU A O 1
ATOM 1210 N N . ALA A 1 156 ? 17.359 -14.047 4.305 1 97.38 156 ALA A N 1
ATOM 1211 C CA . ALA A 1 156 ? 18.094 -14.719 5.379 1 97.38 156 ALA A CA 1
ATOM 1212 C C . ALA A 1 156 ? 17.734 -14.125 6.738 1 97.38 156 ALA A C 1
ATOM 1214 O O . ALA A 1 156 ? 17.875 -14.789 7.77 1 97.38 156 ALA A O 1
ATOM 1215 N N . SER A 1 157 ? 17.25 -12.898 6.777 1 97.5 157 SER A N 1
ATOM 1216 C CA . SER A 1 157 ? 16.969 -12.195 8.023 1 97.5 157 SER A CA 1
ATOM 1217 C C . SER A 1 157 ? 15.531 -12.461 8.492 1 97.5 157 SER A C 1
ATOM 1219 O O . SER A 1 157 ? 15.148 -12.039 9.586 1 97.5 157 SER A O 1
ATOM 1221 N N . LEU A 1 158 ? 14.742 -13.148 7.66 1 97.88 158 LEU A N 1
ATOM 1222 C CA . LEU A 1 158 ? 13.398 -13.516 8.094 1 97.88 158 LEU A CA 1
ATOM 1223 C C . LEU A 1 158 ? 13.461 -14.531 9.234 1 97.88 158 LEU A C 1
ATOM 1225 O O . LEU A 1 158 ? 14.422 -15.297 9.344 1 97.88 158 LEU A O 1
ATOM 1229 N N . PRO A 1 159 ? 12.414 -14.492 10.102 1 95.62 159 PRO A N 1
ATOM 1230 C CA . PRO A 1 159 ? 12.383 -15.508 11.156 1 95.62 159 PRO A CA 1
ATOM 1231 C C . PRO A 1 159 ? 12.508 -16.938 10.617 1 95.62 159 PRO A C 1
ATOM 1233 O O . PRO A 1 159 ? 11.781 -17.312 9.703 1 95.62 159 PRO A O 1
ATOM 1236 N N . PRO A 1 160 ? 13.391 -17.703 11.18 1 92.94 160 PRO A N 1
ATOM 1237 C CA . PRO A 1 160 ? 13.641 -19.031 10.625 1 92.94 160 PRO A CA 1
ATOM 1238 C C . PRO A 1 160 ? 12.477 -19.984 10.844 1 92.94 160 PRO A C 1
ATOM 1240 O O . PRO A 1 160 ? 12.289 -20.938 10.07 1 92.94 160 PRO A O 1
ATOM 1243 N N . HIS A 1 161 ? 11.719 -19.812 11.922 1 93.94 161 HIS A N 1
ATOM 1244 C CA . HIS A 1 161 ? 10.617 -20.719 12.234 1 93.94 161 HIS A CA 1
ATOM 1245 C C . HIS A 1 161 ? 9.297 -20.203 11.68 1 93.94 161 HIS A C 1
ATOM 1247 O O . HIS A 1 161 ? 8.297 -20.141 12.398 1 93.94 161 HIS A O 1
ATOM 1253 N N . ARG A 1 162 ? 9.32 -19.844 10.406 1 96.25 162 ARG A N 1
ATOM 1254 C CA . ARG A 1 162 ? 8.109 -19.406 9.719 1 96.25 162 ARG A CA 1
ATOM 1255 C C . ARG A 1 162 ? 7.613 -20.469 8.742 1 96.25 162 ARG A C 1
ATOM 1257 O O . ARG A 1 162 ? 8.414 -21.219 8.18 1 96.25 162 ARG A O 1
ATOM 1264 N N . ASP A 1 163 ? 6.25 -20.469 8.547 1 97.56 163 ASP A N 1
ATOM 1265 C CA . ASP A 1 163 ? 5.668 -21.328 7.512 1 97.56 163 ASP A CA 1
ATOM 1266 C C . ASP A 1 163 ? 5.504 -20.562 6.199 1 97.56 163 ASP A C 1
ATOM 1268 O O . ASP A 1 163 ? 5.555 -21.156 5.117 1 97.56 163 ASP A O 1
ATOM 1272 N N . LEU A 1 164 ? 5.254 -19.312 6.312 1 97.75 164 LEU A N 1
ATOM 1273 C CA . LEU A 1 164 ? 4.992 -18.453 5.164 1 97.75 164 LEU A CA 1
ATOM 1274 C C . LEU A 1 164 ? 5.316 -17 5.488 1 97.75 164 LEU A C 1
ATOM 1276 O O . LEU A 1 164 ? 5.367 -16.609 6.66 1 97.75 164 LEU A O 1
ATOM 1280 N N . SER A 1 165 ? 5.652 -16.234 4.527 1 98.56 165 SER A N 1
ATOM 1281 C CA . SER A 1 165 ? 5.891 -14.805 4.648 1 98.56 165 SER A CA 1
ATOM 1282 C C . SER A 1 165 ? 5.207 -14.031 3.529 1 98.56 165 SER A C 1
ATOM 1284 O O . SER A 1 165 ? 5.289 -14.414 2.361 1 98.56 165 SER A O 1
ATOM 1286 N N . PHE A 1 166 ? 4.523 -12.961 3.947 1 98.88 166 PHE A N 1
ATOM 1287 C CA . PHE A 1 166 ? 3.891 -12.125 2.934 1 98.88 166 PHE A CA 1
ATOM 1288 C C . PHE A 1 166 ? 4.93 -11.57 1.966 1 98.88 166 PHE A C 1
ATOM 1290 O O . PHE A 1 166 ? 4.66 -11.43 0.77 1 98.88 166 PHE A O 1
ATOM 1297 N N . LEU A 1 167 ? 6.102 -11.281 2.459 1 98.88 167 LEU A N 1
ATOM 1298 C CA . LEU A 1 167 ? 7.203 -10.797 1.634 1 98.88 167 LEU A CA 1
ATOM 1299 C C . LEU A 1 167 ? 7.609 -11.844 0.6 1 98.88 167 LEU A C 1
ATOM 1301 O O . LEU A 1 167 ? 7.75 -11.523 -0.584 1 98.88 167 LEU A O 1
ATOM 1305 N N . GLU A 1 168 ? 7.762 -13.062 1.017 1 98.81 168 GLU A N 1
ATOM 1306 C CA . GLU A 1 168 ? 8.172 -14.117 0.096 1 98.81 168 GLU A CA 1
ATOM 1307 C C . GLU A 1 168 ? 7.125 -14.352 -0.985 1 98.81 168 GLU A C 1
ATOM 1309 O O . GLU A 1 168 ? 7.457 -14.484 -2.164 1 98.81 168 GLU A O 1
ATOM 1314 N N . VAL A 1 169 ? 5.879 -14.383 -0.602 1 98.94 169 VAL A N 1
ATOM 1315 C CA . VAL A 1 169 ? 4.801 -14.656 -1.548 1 98.94 169 VAL A CA 1
ATOM 1316 C C . VAL A 1 169 ? 4.699 -13.508 -2.555 1 98.94 169 VAL A C 1
ATOM 1318 O O . VAL A 1 169 ? 4.617 -13.742 -3.764 1 98.94 169 VAL A O 1
ATOM 1321 N N . SER A 1 170 ? 4.688 -12.281 -2.045 1 98.94 170 SER A N 1
ATOM 1322 C CA . SER A 1 170 ? 4.547 -11.141 -2.941 1 98.94 170 SER A CA 1
ATOM 1323 C C . SER A 1 170 ? 5.758 -11 -3.855 1 98.94 170 SER A C 1
ATOM 1325 O O . SER A 1 170 ? 5.617 -10.68 -5.039 1 98.94 170 SER A O 1
ATOM 1327 N N . LEU A 1 171 ? 6.941 -11.266 -3.299 1 98.94 171 LEU A N 1
ATOM 1328 C CA . LEU A 1 171 ? 8.156 -11.219 -4.102 1 98.94 171 LEU A CA 1
ATOM 1329 C C . LEU A 1 171 ? 8.117 -12.25 -5.223 1 98.94 171 LEU A C 1
ATOM 1331 O O . LEU A 1 171 ? 8.445 -11.945 -6.371 1 98.94 171 LEU A O 1
ATOM 1335 N N . PHE A 1 172 ? 7.727 -13.469 -4.879 1 98.94 172 PHE A N 1
ATOM 1336 C CA . PHE A 1 172 ? 7.582 -14.531 -5.863 1 98.94 172 PHE A CA 1
ATOM 1337 C C . PHE A 1 172 ? 6.609 -14.125 -6.965 1 98.94 172 PHE A C 1
ATOM 1339 O O . PHE A 1 172 ? 6.906 -14.266 -8.148 1 98.94 172 PHE A O 1
ATOM 1346 N N . CYS A 1 173 ? 5.453 -13.578 -6.594 1 98.94 173 CYS A N 1
ATOM 1347 C CA . CYS A 1 173 ? 4.422 -13.188 -7.543 1 98.94 173 CYS A CA 1
ATOM 1348 C C . CYS A 1 173 ? 4.891 -12.031 -8.414 1 98.94 173 CYS A C 1
ATOM 1350 O O . CYS A 1 173 ? 4.602 -11.992 -9.609 1 98.94 173 CYS A O 1
ATOM 1352 N N . L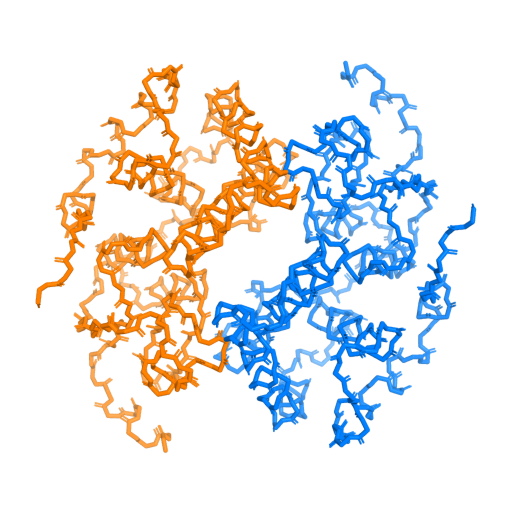EU A 1 174 ? 5.621 -11.094 -7.84 1 98.94 174 LEU A N 1
ATOM 1353 C CA . LEU A 1 174 ? 6.16 -9.969 -8.602 1 98.94 174 LEU A CA 1
ATOM 1354 C C . LEU A 1 174 ? 7.102 -10.461 -9.695 1 98.94 174 LEU A C 1
ATOM 1356 O O . LEU A 1 174 ? 6.895 -10.164 -10.875 1 98.94 174 LEU A O 1
ATOM 1360 N N . VAL A 1 175 ? 8.094 -11.227 -9.328 1 98.88 175 VAL A N 1
ATOM 1361 C CA . VAL A 1 175 ? 9.156 -11.617 -10.25 1 98.88 175 VAL A CA 1
ATOM 1362 C C . VAL A 1 175 ? 8.586 -12.477 -11.375 1 98.88 175 VAL A C 1
ATOM 1364 O O . VAL A 1 175 ? 8.859 -12.25 -12.547 1 98.88 175 VAL A O 1
ATOM 1367 N N . THR A 1 176 ? 7.77 -13.383 -11 1 98.69 176 THR A N 1
ATOM 1368 C CA . THR A 1 176 ? 7.219 -14.289 -12.008 1 98.69 176 THR A CA 1
ATOM 1369 C C . THR A 1 176 ? 6.227 -13.562 -12.906 1 98.69 176 THR A C 1
ATOM 1371 O O . THR A 1 176 ? 6.07 -13.914 -14.078 1 98.69 176 THR A O 1
ATOM 1374 N N . HIS A 1 177 ? 5.586 -12.547 -12.375 1 98.81 177 HIS A N 1
ATOM 1375 C CA . HIS A 1 177 ? 4.648 -11.781 -13.188 1 98.81 177 HIS A CA 1
ATOM 1376 C C . HIS A 1 177 ? 5.379 -10.945 -14.227 1 98.81 177 HIS A C 1
ATOM 1378 O O . HIS A 1 177 ? 4.887 -10.773 -15.344 1 98.81 177 HIS A O 1
ATOM 1384 N N . LEU A 1 178 ? 6.52 -10.336 -13.82 1 98.25 178 LEU A N 1
ATOM 1385 C CA . LEU A 1 178 ? 7.324 -9.586 -14.781 1 98.25 178 LEU A CA 1
ATOM 1386 C C . LEU A 1 178 ? 7.66 -10.445 -15.992 1 98.25 178 LEU A C 1
ATOM 1388 O O . LEU A 1 178 ? 7.637 -9.953 -17.125 1 98.25 178 LEU A O 1
ATOM 1392 N N . GLU A 1 179 ? 7.941 -11.648 -15.75 1 95.62 179 GLU A N 1
ATOM 1393 C CA . GLU A 1 179 ? 8.242 -12.594 -16.812 1 95.62 179 GLU A CA 1
ATOM 1394 C C . GLU A 1 179 ? 6.992 -12.914 -17.641 1 95.62 179 GLU A C 1
ATOM 1396 O O . GLU A 1 179 ? 7.039 -12.93 -18.875 1 95.62 179 GLU A O 1
ATOM 1401 N N . PHE A 1 180 ? 5.941 -13.141 -16.984 1 97.38 180 PHE A N 1
ATOM 1402 C CA . PHE A 1 180 ? 4.676 -13.516 -17.625 1 97.38 180 PHE A CA 1
ATOM 1403 C C . PHE A 1 180 ? 4.184 -12.406 -18.531 1 97.38 180 PHE A C 1
ATOM 1405 O O . PHE A 1 180 ? 3.768 -12.664 -19.672 1 97.38 180 PHE A O 1
ATOM 1412 N N . ARG A 1 181 ? 4.301 -11.172 -18.109 1 96.44 181 ARG A N 1
ATOM 1413 C CA . ARG A 1 181 ? 3.746 -10.039 -18.859 1 96.44 181 ARG A CA 1
ATOM 1414 C C . ARG A 1 181 ? 4.801 -9.406 -19.75 1 96.44 181 ARG A C 1
ATOM 1416 O O . ARG A 1 181 ? 4.477 -8.602 -20.625 1 96.44 181 ARG A O 1
ATOM 1423 N N . GLY A 1 182 ? 6.004 -9.805 -19.547 1 94.44 182 GLY A N 1
ATOM 1424 C CA . GLY A 1 182 ? 7.086 -9.266 -20.359 1 94.44 182 GLY A CA 1
ATOM 1425 C C . GLY A 1 182 ? 7.301 -7.781 -20.156 1 94.44 182 GLY A C 1
ATOM 1426 O O . GLY A 1 182 ? 7.547 -7.043 -21.109 1 94.44 182 GLY A O 1
ATOM 1427 N N . VAL A 1 183 ? 7.137 -7.293 -18.938 1 93.5 183 VAL A N 1
ATOM 1428 C CA . VAL A 1 183 ? 7.27 -5.871 -18.641 1 93.5 183 VAL A CA 1
ATOM 1429 C C . VAL A 1 183 ? 8.742 -5.504 -18.5 1 93.5 183 VAL A C 1
ATOM 1431 O O . VAL A 1 183 ? 9.164 -4.434 -18.953 1 93.5 183 VAL A O 1
ATOM 1434 N N . LEU A 1 184 ? 9.539 -6.289 -17.859 1 94.31 184 LEU A N 1
ATOM 1435 C CA . LEU A 1 184 ? 10.969 -6.16 -17.625 1 94.31 184 LEU A CA 1
ATOM 1436 C C . LEU A 1 184 ? 11.656 -7.516 -17.688 1 94.31 184 LEU A C 1
ATOM 1438 O O . LEU A 1 184 ? 11.195 -8.484 -17.078 1 94.31 184 LEU A O 1
ATOM 1442 N N . PRO A 1 185 ? 12.703 -7.648 -18.484 1 95.06 185 PRO A N 1
ATOM 1443 C CA . PRO A 1 185 ? 13.422 -8.93 -18.5 1 95.06 185 PRO A CA 1
ATOM 1444 C C . PRO A 1 185 ? 13.992 -9.297 -17.125 1 95.06 185 PRO A C 1
ATOM 1446 O O . PRO A 1 185 ? 14.5 -8.43 -16.406 1 95.06 185 PRO A O 1
ATOM 1449 N N . THR A 1 186 ? 13.891 -10.547 -16.734 1 96.81 186 THR A N 1
ATOM 1450 C CA . THR A 1 186 ? 14.312 -10.938 -15.391 1 96.81 186 THR A CA 1
ATOM 1451 C C . THR A 1 186 ? 15.539 -11.836 -15.453 1 96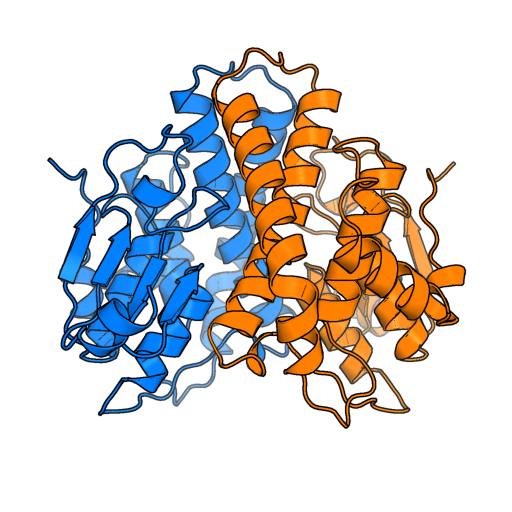.81 186 THR A C 1
ATOM 1453 O O . THR A 1 186 ? 16.031 -12.297 -14.414 1 96.81 186 THR A O 1
ATOM 1456 N N . ASP A 1 187 ? 16.109 -12.047 -16.578 1 96.5 187 ASP A N 1
ATOM 1457 C CA . ASP A 1 187 ? 17.203 -13 -16.766 1 96.5 187 ASP A CA 1
ATOM 1458 C C . ASP A 1 187 ? 18.422 -12.617 -15.93 1 96.5 187 ASP A C 1
ATOM 1460 O O . ASP A 1 187 ? 19.141 -13.492 -15.453 1 96.5 187 ASP A O 1
ATOM 1464 N N . SER A 1 188 ? 18.656 -11.375 -15.781 1 96.81 188 SER A N 1
ATOM 1465 C CA . SER A 1 188 ? 19.875 -10.898 -15.133 1 96.81 188 SER A CA 1
ATOM 1466 C C . SER A 1 188 ? 19.719 -10.891 -13.617 1 96.81 188 SER A C 1
ATOM 1468 O O . SER A 1 188 ? 20.672 -10.602 -12.891 1 96.81 188 SER A O 1
ATOM 1470 N N . TYR A 1 189 ? 18.578 -11.188 -13.102 1 98.19 189 TYR A N 1
ATOM 1471 C CA . TYR A 1 189 ? 18.328 -11.172 -11.656 1 98.19 189 TYR A CA 1
ATOM 1472 C C . TYR A 1 189 ? 18.547 -12.555 -11.055 1 98.19 189 TYR A C 1
ATOM 1474 O O . TYR A 1 189 ? 17.578 -13.219 -10.664 1 98.19 189 TYR A O 1
ATOM 1482 N N . SER A 1 190 ? 19.766 -12.922 -10.875 1 98.25 190 SER A N 1
ATOM 1483 C CA . SER A 1 190 ? 20.156 -14.273 -10.508 1 98.25 190 SER A CA 1
ATOM 1484 C C . SER A 1 190 ? 19.656 -14.633 -9.117 1 98.25 190 SER A C 1
ATOM 1486 O O . SER A 1 190 ? 19.156 -15.742 -8.891 1 98.25 190 SER A O 1
ATOM 1488 N N . GLU A 1 191 ? 19.766 -13.711 -8.141 1 98.62 191 GLU A N 1
ATOM 1489 C CA . GLU A 1 191 ? 19.344 -14 -6.773 1 98.62 191 GLU A CA 1
ATOM 1490 C C . GLU A 1 191 ? 17.812 -14.148 -6.695 1 98.62 191 GLU A C 1
ATOM 1492 O O . GLU A 1 191 ? 17.312 -15.047 -6.023 1 98.62 191 GLU A O 1
ATOM 1497 N N . LEU A 1 192 ? 17.125 -13.281 -7.363 1 98.81 192 LEU A N 1
ATOM 1498 C CA . LEU A 1 192 ? 15.664 -13.336 -7.379 1 98.81 192 LEU A CA 1
ATOM 1499 C C . LEU A 1 192 ? 15.172 -14.602 -8.07 1 98.81 192 LEU A C 1
ATOM 1501 O O . LEU A 1 192 ? 14.203 -15.227 -7.629 1 98.81 192 LEU A O 1
ATOM 1505 N N . ASN A 1 193 ? 15.836 -14.961 -9.156 1 98.56 193 ASN A N 1
ATOM 1506 C CA . ASN A 1 193 ? 15.469 -16.172 -9.867 1 98.56 193 ASN A CA 1
ATOM 1507 C C . ASN A 1 193 ? 15.727 -17.422 -9.016 1 98.56 193 ASN A C 1
ATOM 1509 O O . ASN A 1 193 ? 14.922 -18.359 -9.023 1 98.56 193 ASN A O 1
ATOM 1513 N N . THR A 1 194 ? 16.797 -17.438 -8.312 1 98.56 194 THR A N 1
ATOM 1514 C CA . THR A 1 194 ? 17.094 -18.547 -7.402 1 98.56 194 THR A CA 1
ATOM 1515 C C . THR A 1 194 ? 16.016 -18.656 -6.328 1 98.56 194 THR A C 1
ATOM 1517 O O . THR A 1 194 ? 15.547 -19.766 -6.031 1 98.56 194 THR A O 1
ATOM 1520 N N . PHE A 1 195 ? 15.688 -17.594 -5.684 1 98.75 195 PHE A N 1
ATOM 1521 C CA . PHE A 1 195 ? 14.602 -17.578 -4.715 1 98.75 195 PHE A CA 1
ATOM 1522 C C . PHE A 1 195 ? 13.32 -18.141 -5.324 1 98.75 195 PHE A C 1
ATOM 1524 O O . PHE A 1 195 ? 12.656 -18.969 -4.711 1 98.75 195 PHE A O 1
ATOM 1531 N N . CYS A 1 196 ? 12.953 -17.641 -6.57 1 98.75 196 CYS A N 1
ATOM 1532 C CA . CYS A 1 196 ? 11.711 -18.062 -7.211 1 98.75 196 CYS A CA 1
ATOM 1533 C C . CYS A 1 196 ? 11.727 -19.562 -7.504 1 98.75 196 CYS A C 1
ATOM 1535 O O . CYS A 1 196 ? 10.695 -20.219 -7.387 1 98.75 196 CYS A O 1
ATOM 1537 N N . GLN A 1 197 ? 12.859 -20.078 -7.945 1 98.38 197 GLN A N 1
ATOM 1538 C CA . GLN A 1 197 ? 12.977 -21.516 -8.195 1 98.38 197 GLN A CA 1
ATOM 1539 C C . GLN A 1 197 ? 12.695 -22.312 -6.93 1 98.38 197 GLN A C 1
ATOM 1541 O O . GLN A 1 197 ? 12.008 -23.344 -6.977 1 98.38 197 GLN A O 1
ATOM 1546 N N . ARG A 1 198 ? 13.203 -21.875 -5.844 1 98.19 198 ARG A N 1
ATOM 1547 C CA . ARG A 1 198 ? 12.984 -22.547 -4.566 1 98.19 198 ARG A CA 1
ATOM 1548 C C . ARG A 1 198 ? 11.523 -22.438 -4.141 1 98.19 198 ARG A C 1
ATOM 1550 O O . ARG A 1 198 ? 10.922 -23.422 -3.719 1 98.19 198 ARG A O 1
ATOM 1557 N N . PHE A 1 199 ? 10.953 -21.25 -4.223 1 98.56 199 PHE A N 1
ATOM 1558 C CA . PHE A 1 199 ? 9.578 -21.031 -3.805 1 98.56 199 PHE A CA 1
ATOM 1559 C C . PHE A 1 199 ? 8.617 -21.828 -4.68 1 98.56 199 PHE A C 1
ATOM 1561 O O . PHE A 1 199 ? 7.574 -22.281 -4.207 1 98.56 199 PHE A O 1
ATOM 1568 N N . ALA A 1 200 ? 8.977 -22 -5.93 1 98.5 200 ALA A N 1
ATOM 1569 C CA . ALA A 1 200 ? 8.125 -22.641 -6.922 1 98.5 200 ALA A CA 1
ATOM 1570 C C . ALA A 1 200 ? 7.906 -24.125 -6.578 1 98.5 200 ALA A C 1
ATOM 1572 O O . ALA A 1 200 ? 7.012 -24.766 -7.129 1 98.5 200 ALA A O 1
ATOM 1573 N N . THR A 1 201 ? 8.672 -24.656 -5.664 1 98.5 201 THR A N 1
ATOM 1574 C CA . THR A 1 201 ? 8.531 -26.047 -5.277 1 98.5 201 THR A CA 1
ATOM 1575 C C . THR A 1 201 ? 7.293 -26.25 -4.398 1 98.5 201 THR A C 1
ATOM 1577 O O . THR A 1 201 ? 6.848 -27.375 -4.188 1 98.5 201 THR A O 1
ATOM 1580 N N . ARG A 1 202 ? 6.762 -25.203 -3.883 1 98.19 202 ARG A N 1
ATOM 1581 C CA . ARG A 1 202 ? 5.539 -25.281 -3.09 1 98.19 202 ARG A CA 1
ATOM 1582 C C . ARG A 1 202 ? 4.348 -25.656 -3.961 1 98.19 202 ARG A C 1
ATOM 1584 O O . ARG A 1 202 ? 4.215 -25.188 -5.09 1 98.19 202 ARG A O 1
ATOM 1591 N N . ALA A 1 203 ? 3.443 -26.469 -3.428 1 98.44 203 ALA A N 1
ATOM 1592 C CA . ALA A 1 203 ? 2.248 -26.875 -4.156 1 98.44 203 ALA A CA 1
ATOM 1593 C C . ALA A 1 203 ? 1.396 -25.672 -4.543 1 98.44 203 ALA A C 1
ATOM 1595 O O . ALA A 1 203 ? 0.803 -25.656 -5.625 1 98.44 203 ALA A O 1
ATOM 1596 N N . SER A 1 204 ? 1.301 -24.703 -3.674 1 98.62 204 SER A N 1
ATOM 1597 C CA . SER A 1 204 ? 0.497 -23.516 -3.91 1 98.62 204 SER A CA 1
ATOM 1598 C C . SER A 1 204 ? 0.966 -22.766 -5.156 1 98.62 204 SER A C 1
ATOM 1600 O O . SER A 1 204 ? 0.157 -22.172 -5.871 1 98.62 204 SER A O 1
ATOM 1602 N N . SER A 1 205 ? 2.266 -22.766 -5.438 1 98.56 205 SER A N 1
ATOM 1603 C CA . SER A 1 205 ? 2.832 -22.125 -6.617 1 98.56 205 SER A CA 1
ATOM 1604 C C . SER A 1 205 ? 2.318 -22.766 -7.898 1 98.56 205 SER A C 1
ATOM 1606 O O . SER A 1 205 ? 1.979 -22.078 -8.859 1 98.56 205 SER A O 1
ATOM 1608 N N . GLY A 1 206 ? 2.287 -24.062 -7.945 1 98.25 206 GLY A N 1
ATOM 1609 C CA . GLY A 1 206 ? 1.816 -24.781 -9.117 1 98.25 206 GLY A CA 1
ATOM 1610 C C . GLY A 1 206 ? 0.322 -24.641 -9.336 1 98.25 206 GLY A C 1
ATOM 1611 O O . GLY A 1 206 ? -0.147 -24.656 -10.477 1 98.25 206 GLY A O 1
ATOM 1612 N N . GLU A 1 207 ? -0.414 -24.469 -8.312 1 98.06 207 GLU A N 1
ATOM 1613 C CA . GLU A 1 207 ? -1.872 -24.422 -8.359 1 98.06 207 GLU A CA 1
ATOM 1614 C C . GLU A 1 207 ? -2.359 -23.047 -8.828 1 98.06 207 GLU A C 1
ATOM 1616 O O . GLU A 1 207 ? -3.529 -22.891 -9.18 1 98.06 207 GLU A O 1
ATOM 1621 N N . THR A 1 208 ? -1.435 -22.062 -8.844 1 98.62 208 THR A N 1
ATOM 1622 C CA . THR A 1 208 ? -1.905 -20.703 -9.055 1 98.62 208 THR A CA 1
ATOM 1623 C C . THR A 1 208 ? -1.165 -20.047 -10.211 1 98.62 208 THR A C 1
ATOM 1625 O O . THR A 1 208 ? -1.039 -18.812 -10.266 1 98.62 208 THR A O 1
ATOM 1628 N N . THR A 1 209 ? -0.705 -20.781 -11.133 1 98.38 209 THR A N 1
ATOM 1629 C CA . THR A 1 209 ? 0.062 -20.266 -12.258 1 98.38 209 THR A CA 1
ATOM 1630 C C . THR A 1 209 ? -0.713 -19.172 -12.984 1 98.38 209 THR A C 1
ATOM 1632 O O . THR A 1 209 ? -1.943 -19.219 -13.055 1 98.38 209 THR A O 1
ATOM 1635 N N . TYR A 1 210 ? 0.023 -18.188 -13.484 1 98.5 210 TYR A N 1
ATOM 1636 C CA . TYR A 1 210 ? -0.59 -17.109 -14.258 1 98.5 210 TYR A CA 1
ATOM 1637 C C . TYR A 1 210 ? -1.224 -17.656 -15.531 1 98.5 210 TYR A C 1
ATOM 1639 O O . TYR A 1 210 ? -0.669 -18.547 -16.172 1 98.5 210 TYR A O 1
ATOM 1647 N N . ARG A 1 211 ? -2.289 -17.141 -15.898 1 96.88 211 ARG A N 1
ATOM 1648 C CA . ARG A 1 211 ? -2.932 -17.391 -17.188 1 96.88 211 ARG A CA 1
ATOM 1649 C C . ARG A 1 211 ? -3.924 -16.281 -17.531 1 96.88 211 ARG A C 1
ATOM 1651 O O . ARG A 1 211 ? -4.383 -15.555 -16.641 1 96.88 211 ARG A O 1
ATOM 1658 N N . PHE A 1 212 ? -4.219 -16.109 -18.812 1 94.56 212 PHE A N 1
ATOM 1659 C CA . PHE A 1 212 ? -5.316 -15.25 -19.234 1 94.56 212 PHE A CA 1
ATOM 1660 C C . PHE A 1 212 ? -6.641 -16 -19.188 1 94.56 212 PHE A C 1
ATOM 1662 O O . PHE A 1 212 ? -6.812 -17.016 -19.875 1 94.56 212 PHE A O 1
ATOM 1669 N N . ASP A 1 213 ? -7.477 -15.438 -18.359 1 92.94 213 ASP A N 1
ATOM 1670 C CA . ASP A 1 213 ? -8.766 -16.094 -18.172 1 92.94 213 ASP A CA 1
ATOM 1671 C C . ASP A 1 213 ? -9.609 -16.031 -19.438 1 92.94 213 ASP A C 1
ATOM 1673 O O . ASP A 1 213 ? -9.633 -15 -20.125 1 92.94 213 ASP A O 1
ATOM 1677 N N . THR A 1 214 ? -10.078 -17.172 -20 1 81.88 214 THR A N 1
ATOM 1678 C CA . THR A 1 214 ? -10.883 -17.281 -21.203 1 81.88 214 THR A CA 1
ATOM 1679 C C . THR A 1 214 ? -12.375 -17.203 -20.875 1 81.88 214 THR A C 1
ATOM 1681 O O . THR A 1 214 ? -12.789 -17.594 -19.781 1 81.88 214 THR A O 1
ATOM 1684 N N . MET B 1 1 ? 28.109 3.992 3.715 1 34.53 1 MET B N 1
ATOM 1685 C CA . MET B 1 1 ? 26.781 4.516 4.051 1 34.53 1 MET B CA 1
ATOM 1686 C C . MET B 1 1 ? 26.422 4.191 5.496 1 34.53 1 MET B C 1
ATOM 1688 O O . MET B 1 1 ? 25.484 4.77 6.051 1 34.53 1 MET B O 1
ATOM 1692 N N . PRO B 1 2 ? 26.969 3.002 5.906 1 43.66 2 PRO B N 1
ATOM 1693 C CA . PRO B 1 2 ? 26.703 2.58 7.285 1 43.66 2 PRO B CA 1
ATOM 1694 C C . PRO B 1 2 ? 27.266 3.553 8.32 1 43.66 2 PRO B C 1
ATOM 1696 O O . PRO B 1 2 ? 26.594 3.889 9.289 1 43.66 2 PRO B O 1
ATOM 1699 N N . ALA B 1 3 ? 28.391 3.809 8.133 1 44.53 3 ALA B N 1
ATOM 1700 C CA . ALA B 1 3 ? 29.094 4.609 9.141 1 44.53 3 ALA B CA 1
ATOM 1701 C C . ALA B 1 3 ? 28.453 5.988 9.273 1 44.53 3 ALA B C 1
ATOM 1703 O O . ALA B 1 3 ? 28.344 6.523 10.383 1 44.53 3 ALA B O 1
ATOM 1704 N N . ALA B 1 4 ? 28.078 6.609 8.164 1 48.62 4 ALA B N 1
ATOM 1705 C CA . ALA B 1 4 ? 27.5 7.949 8.148 1 48.62 4 ALA B CA 1
ATOM 1706 C C . ALA B 1 4 ? 26.156 7.977 8.867 1 48.62 4 ALA B C 1
ATOM 1708 O O . ALA B 1 4 ? 25.797 8.984 9.477 1 48.62 4 ALA B O 1
ATOM 1709 N N . LEU B 1 5 ? 25.438 6.883 8.828 1 52.38 5 LEU B N 1
ATOM 1710 C CA . LEU B 1 5 ? 24.172 6.777 9.531 1 52.38 5 LEU B CA 1
ATOM 1711 C C . LEU B 1 5 ? 24.375 6.789 11.039 1 52.38 5 LEU B C 1
ATOM 1713 O O . LEU B 1 5 ? 23.547 7.309 11.781 1 52.38 5 LEU B O 1
ATOM 1717 N N . GLU B 1 6 ? 25.5 6.047 11.383 1 51.75 6 GLU B N 1
ATOM 1718 C CA . GLU B 1 6 ? 25.797 5.926 12.805 1 51.75 6 GLU B CA 1
ATOM 1719 C C . GLU B 1 6 ? 25.938 7.297 13.453 1 51.75 6 GLU B C 1
ATOM 1721 O O . GLU B 1 6 ? 25.594 7.477 14.625 1 51.75 6 GLU B O 1
ATOM 1726 N N . GLU B 1 7 ? 26.344 8.195 12.602 1 51.25 7 GLU B N 1
ATOM 1727 C CA . GLU B 1 7 ? 26.656 9.523 13.125 1 51.25 7 GLU B CA 1
ATOM 1728 C C . GLU B 1 7 ? 25.438 10.438 13.086 1 51.25 7 GLU B C 1
ATOM 1730 O O . GLU B 1 7 ? 25.484 11.555 13.609 1 51.25 7 GLU B O 1
ATOM 1735 N N . LEU B 1 8 ? 24.328 9.812 12.555 1 62.12 8 LEU B N 1
ATOM 1736 C CA . LEU B 1 8 ? 23.203 10.734 12.461 1 62.12 8 LEU B CA 1
ATOM 1737 C C . LEU B 1 8 ? 22.547 10.914 13.82 1 62.12 8 LEU B C 1
ATOM 1739 O O . LEU B 1 8 ? 21.812 10.039 14.273 1 62.12 8 LEU B O 1
ATOM 1743 N N . ALA B 1 9 ? 22.953 11.805 14.602 1 70.31 9 ALA B N 1
ATOM 1744 C CA . ALA B 1 9 ? 22.344 12.086 15.898 1 70.31 9 ALA B CA 1
ATOM 1745 C C . ALA B 1 9 ? 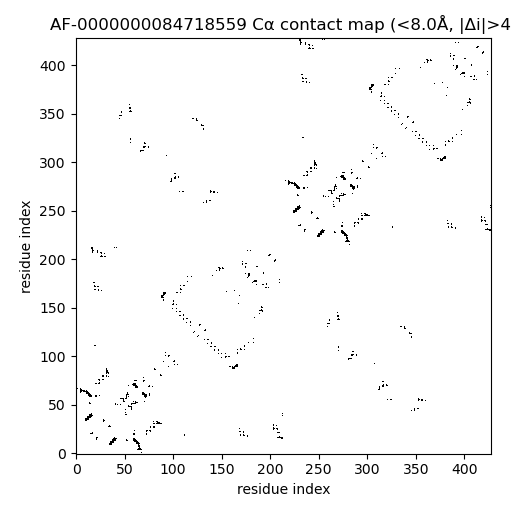20.859 12.43 15.742 1 70.31 9 ALA B C 1
ATOM 1747 O O . ALA B 1 9 ? 20.031 11.953 16.516 1 70.31 9 ALA B O 1
ATOM 1748 N N . ARG B 1 10 ? 20.406 13.125 14.672 1 92.25 10 ARG B N 1
ATOM 1749 C CA . ARG B 1 10 ? 19.031 13.578 14.445 1 92.25 10 ARG B CA 1
ATOM 1750 C C . ARG B 1 10 ? 18.469 12.992 13.156 1 92.25 10 ARG B C 1
ATOM 1752 O O . ARG B 1 10 ? 19.109 13.07 12.102 1 92.25 10 ARG B O 1
ATOM 1759 N N . PRO B 1 11 ? 17.281 12.312 13.203 1 97.31 11 PRO B N 1
ATOM 1760 C CA . PRO B 1 11 ? 16.656 11.781 11.984 1 97.31 11 PRO B CA 1
ATOM 1761 C C . PRO B 1 11 ? 16.484 12.844 10.906 1 97.31 11 PRO B C 1
ATOM 1763 O O . PRO B 1 11 ? 16.312 14.023 11.219 1 97.31 11 PRO B O 1
ATOM 1766 N N . VAL B 1 12 ? 16.609 12.398 9.648 1 98.5 12 VAL B N 1
ATOM 1767 C CA . VAL B 1 12 ? 16.344 13.266 8.508 1 98.5 12 VAL B CA 1
ATOM 1768 C C . VAL B 1 12 ? 15.133 12.742 7.738 1 98.5 12 VAL B C 1
ATOM 1770 O O . VAL B 1 12 ? 15.141 11.617 7.242 1 98.5 12 VAL B O 1
ATOM 1773 N N . LEU B 1 13 ? 14.055 13.516 7.719 1 98.75 13 LEU B N 1
ATOM 1774 C CA . LEU B 1 13 ? 12.883 13.203 6.918 1 98.75 13 LEU B CA 1
ATOM 1775 C C . LEU B 1 13 ? 12.977 13.844 5.535 1 98.75 13 LEU B C 1
ATOM 1777 O O . LEU B 1 13 ? 13.188 15.055 5.422 1 98.75 13 LEU B O 1
ATOM 1781 N N . ILE B 1 14 ? 12.953 13.094 4.488 1 98.81 14 ILE B N 1
ATOM 1782 C CA . ILE B 1 14 ? 13.055 13.539 3.104 1 98.81 14 ILE B CA 1
ATOM 1783 C C . ILE B 1 14 ? 11.68 13.484 2.441 1 98.81 14 ILE B C 1
ATOM 1785 O O . ILE B 1 14 ? 11.031 12.438 2.424 1 98.81 14 ILE B O 1
ATOM 1789 N N . GLY B 1 15 ? 11.156 14.531 1.941 1 98.38 15 GLY B N 1
ATOM 1790 C CA . GLY B 1 15 ? 9.844 14.633 1.314 1 98.38 15 GLY B CA 1
ATOM 1791 C C . GLY B 1 15 ? 9.516 16.047 0.847 1 98.38 15 GLY B C 1
ATOM 1792 O O . GLY B 1 15 ? 10.398 16.781 0.404 1 98.38 15 GLY B O 1
ATOM 1793 N N . ARG B 1 16 ? 8.195 16.312 0.75 1 97.94 16 ARG B N 1
ATOM 1794 C CA . ARG B 1 16 ? 7.684 17.641 0.408 1 97.94 16 ARG B CA 1
ATOM 1795 C C . ARG B 1 16 ? 6.492 18 1.283 1 97.94 16 ARG B C 1
ATOM 1797 O O . ARG B 1 16 ? 5.684 17.141 1.633 1 97.94 16 ARG B O 1
ATOM 1804 N N . SER B 1 17 ? 6.406 19.344 1.549 1 97.88 17 SER B N 1
ATOM 1805 C CA . SER B 1 17 ? 5.32 19.812 2.41 1 97.88 17 SER B CA 1
ATOM 1806 C C . SER B 1 17 ? 3.975 19.719 1.703 1 97.88 17 SER B C 1
ATOM 1808 O O . SER B 1 17 ? 2.926 19.734 2.352 1 97.88 17 SER B O 1
ATOM 1810 N N . SER B 1 18 ? 4.016 19.594 0.365 1 97.94 18 SER B N 1
ATOM 1811 C CA . SER B 1 18 ? 2.785 19.516 -0.414 1 97.94 18 SER B CA 1
ATOM 1812 C C . SER B 1 18 ? 2.336 18.078 -0.603 1 97.94 18 SER B C 1
ATOM 1814 O O . SER B 1 18 ? 1.377 17.812 -1.331 1 97.94 18 SER B O 1
ATOM 1816 N N . SER B 1 19 ? 2.996 17.141 -0.005 1 98.25 19 SER B N 1
ATOM 1817 C CA . SER B 1 19 ? 2.689 15.719 -0.13 1 98.25 19 SER B CA 1
ATOM 1818 C C . SER B 1 19 ? 1.899 15.219 1.074 1 98.25 19 SER B C 1
ATOM 1820 O O . SER B 1 19 ? 2.342 15.359 2.217 1 98.25 19 SER B O 1
ATOM 1822 N N . HIS B 1 20 ? 0.797 14.57 0.796 1 98.81 20 HIS B N 1
ATOM 1823 C CA . HIS B 1 20 ? 0.025 14.031 1.911 1 98.81 20 HIS B CA 1
ATOM 1824 C C . HIS B 1 20 ? 0.717 12.82 2.527 1 98.81 20 HIS B C 1
ATOM 1826 O O . HIS B 1 20 ? 0.621 12.594 3.736 1 98.81 20 HIS B O 1
ATOM 1832 N N . PHE B 1 21 ? 1.496 12.031 1.795 1 98.88 21 PHE B N 1
ATOM 1833 C CA . PHE B 1 21 ? 2.27 10.953 2.41 1 98.88 21 PHE B CA 1
ATOM 1834 C C . PHE B 1 21 ? 3.33 11.523 3.348 1 98.88 21 PHE B C 1
ATOM 1836 O O . PHE B 1 21 ? 3.561 10.984 4.43 1 98.88 21 PHE B O 1
ATOM 1843 N N . THR B 1 22 ? 3.984 12.594 2.926 1 98.88 22 THR B N 1
ATOM 1844 C CA . THR B 1 22 ? 4.957 13.258 3.787 1 98.88 22 THR B CA 1
ATOM 1845 C C . THR B 1 22 ? 4.277 13.844 5.02 1 98.88 22 THR B C 1
ATOM 1847 O O . THR B 1 22 ? 4.805 13.75 6.133 1 98.88 22 THR B O 1
ATOM 1850 N N . ARG B 1 23 ? 3.121 14.43 4.859 1 98.94 23 ARG B N 1
ATOM 1851 C CA . ARG B 1 23 ? 2.443 15.047 5.996 1 98.94 23 ARG B CA 1
ATOM 1852 C C . ARG B 1 23 ? 2.051 14.008 7.035 1 98.94 23 ARG B C 1
ATOM 1854 O O . ARG B 1 23 ? 2.086 14.273 8.234 1 98.94 23 ARG B O 1
ATOM 1861 N N . VAL B 1 24 ? 1.609 12.836 6.598 1 98.94 24 VAL B N 1
ATOM 1862 C CA . VAL B 1 24 ? 1.329 11.75 7.531 1 98.94 24 VAL B CA 1
ATOM 1863 C C . VAL B 1 24 ? 2.521 11.547 8.469 1 98.94 24 VAL B C 1
ATOM 1865 O O . VAL B 1 24 ? 2.357 11.484 9.688 1 98.94 24 VAL B O 1
ATOM 1868 N N . THR B 1 25 ? 3.719 11.477 7.887 1 98.94 25 THR B N 1
ATOM 1869 C CA . THR B 1 25 ? 4.914 11.195 8.672 1 98.94 25 THR B CA 1
ATOM 1870 C C . THR B 1 25 ? 5.266 12.383 9.562 1 98.94 25 THR B C 1
ATOM 1872 O O . THR B 1 25 ? 5.75 12.203 10.688 1 98.94 25 THR B O 1
ATOM 1875 N N . ARG B 1 26 ? 5.004 13.578 9.062 1 98.94 26 ARG B N 1
ATOM 1876 C CA . ARG B 1 26 ? 5.277 14.758 9.875 1 98.94 26 ARG B CA 1
ATOM 1877 C C . ARG B 1 26 ? 4.328 14.844 11.062 1 98.94 26 ARG B C 1
ATOM 1879 O O . ARG B 1 26 ? 4.73 15.227 12.164 1 98.94 26 ARG B O 1
ATOM 1886 N N . ILE B 1 27 ? 3.086 14.531 10.867 1 98.94 27 ILE B N 1
ATOM 1887 C CA . ILE B 1 27 ? 2.139 14.484 11.977 1 98.94 27 ILE B CA 1
ATOM 1888 C C . ILE B 1 27 ? 2.576 13.438 12.992 1 98.94 27 ILE B C 1
ATOM 1890 O O . ILE B 1 27 ? 2.572 13.688 14.195 1 98.94 27 ILE B O 1
ATOM 1894 N N . PHE B 1 28 ? 2.975 12.227 12.5 1 98.88 28 PHE B N 1
ATOM 1895 C CA . PHE B 1 28 ? 3.477 11.203 13.406 1 98.88 28 PHE B CA 1
ATOM 1896 C C . PHE B 1 28 ? 4.688 11.703 14.188 1 98.88 28 PHE B C 1
ATOM 1898 O O . PHE B 1 28 ? 4.797 11.484 15.391 1 98.88 28 PHE B O 1
ATOM 1905 N N . ALA B 1 29 ? 5.617 12.367 13.508 1 98.62 29 ALA B N 1
ATOM 1906 C CA . ALA B 1 29 ? 6.801 12.883 14.188 1 98.62 29 ALA B CA 1
ATOM 1907 C C . ALA B 1 29 ? 6.414 13.828 15.32 1 98.62 29 ALA B C 1
ATOM 1909 O O . ALA B 1 29 ? 6.957 13.742 16.422 1 98.62 29 ALA B O 1
ATOM 1910 N N . ALA B 1 30 ? 5.488 14.711 15.031 1 98.38 30 ALA B N 1
ATOM 1911 C CA . ALA B 1 30 ? 5.027 15.672 16.031 1 98.38 30 ALA B CA 1
ATOM 1912 C C . ALA B 1 30 ? 4.371 14.961 17.203 1 98.38 30 ALA B C 1
ATOM 1914 O O . ALA B 1 30 ? 4.668 15.266 18.359 1 98.38 30 ALA B O 1
ATOM 1915 N N . GLU B 1 31 ? 3.461 14.023 16.906 1 98.25 31 GLU B N 1
ATOM 1916 C CA . GLU B 1 31 ? 2.744 13.297 17.938 1 98.25 31 GLU B CA 1
ATOM 1917 C C . GLU B 1 31 ? 3.699 12.438 18.766 1 98.25 31 GLU B C 1
ATOM 1919 O O . GLU B 1 31 ? 3.471 12.219 19.969 1 98.25 31 GLU B O 1
ATOM 1924 N N . MET B 1 32 ? 4.77 11.93 18.141 1 97.5 32 MET B N 1
ATOM 1925 C CA . MET B 1 32 ? 5.762 11.094 18.812 1 97.5 32 MET B CA 1
ATOM 1926 C C . MET B 1 32 ? 6.801 11.938 19.531 1 97.5 32 MET B C 1
ATOM 1928 O O . MET B 1 32 ? 7.609 11.422 20.297 1 97.5 32 MET B O 1
ATOM 1932 N N . ARG B 1 33 ? 6.805 13.188 19.312 1 97 33 ARG B N 1
ATOM 1933 C CA . ARG B 1 33 ? 7.781 14.125 19.875 1 97 33 ARG B CA 1
ATOM 1934 C C . ARG B 1 33 ? 9.195 13.758 19.438 1 97 33 ARG B C 1
ATOM 1936 O O . ARG B 1 33 ? 10.117 13.719 20.25 1 97 33 ARG B O 1
ATOM 1943 N N . VAL B 1 34 ? 9.328 13.445 18.188 1 97.06 34 VAL B N 1
ATOM 1944 C CA . VAL B 1 34 ? 10.633 13.164 17.609 1 97.06 34 VAL B CA 1
ATOM 1945 C C . VAL B 1 34 ? 11.109 14.375 16.797 1 97.06 34 VAL B C 1
ATOM 1947 O O . VAL B 1 34 ? 10.453 14.797 15.852 1 97.06 34 VAL B O 1
ATOM 1950 N N . ASP B 1 35 ? 12.219 14.922 17.234 1 96.44 35 ASP B N 1
ATOM 1951 C CA . ASP B 1 35 ? 12.852 15.992 16.469 1 96.44 35 ASP B CA 1
ATOM 1952 C C . ASP B 1 35 ? 13.547 15.445 15.219 1 96.44 35 ASP B C 1
ATOM 1954 O O . ASP B 1 35 ? 14.195 14.398 15.273 1 96.44 35 ASP B O 1
ATOM 1958 N N . TYR B 1 36 ? 13.328 16.094 14.125 1 97.62 36 TYR B N 1
ATOM 1959 C CA . TYR B 1 36 ? 13.922 15.656 12.867 1 97.62 36 TYR B CA 1
ATOM 1960 C C . TYR B 1 36 ? 14.312 16.844 12 1 97.62 36 TYR B C 1
ATOM 1962 O O . TYR B 1 36 ? 13.812 17.953 12.195 1 97.62 36 TYR B O 1
ATOM 1970 N N . SER B 1 37 ? 15.281 16.656 11.109 1 97.88 37 SER B N 1
ATOM 1971 C CA . SER B 1 37 ? 15.523 17.594 10.016 1 97.88 37 SER B CA 1
ATOM 1972 C C . SER B 1 37 ? 14.703 17.234 8.781 1 97.88 37 SER B C 1
ATOM 1974 O O . SER B 1 37 ? 14.43 16.047 8.539 1 97.88 37 SER B O 1
ATOM 1976 N N . PHE B 1 38 ? 14.281 18.266 8.078 1 97.81 38 PHE B N 1
ATOM 1977 C CA . PHE B 1 38 ? 13.43 18.062 6.906 1 97.81 38 PHE B CA 1
ATOM 1978 C C . PHE B 1 38 ? 14.172 18.438 5.629 1 97.81 38 PHE B C 1
ATOM 1980 O O . PHE B 1 38 ? 14.609 19.578 5.465 1 97.81 38 PHE B O 1
ATOM 1987 N N . GLN B 1 39 ? 14.422 17.484 4.785 1 97.94 39 GLN B N 1
ATOM 1988 C CA . GLN B 1 39 ? 15.031 17.688 3.477 1 97.94 39 GLN B CA 1
ATOM 1989 C C . GLN B 1 39 ? 13.984 17.641 2.367 1 97.94 39 GLN B C 1
ATOM 1991 O O . GLN B 1 39 ? 13.375 16.594 2.121 1 97.94 39 GLN B O 1
ATOM 1996 N N . VAL B 1 40 ? 13.844 18.75 1.635 1 97.81 40 VAL B N 1
ATOM 1997 C CA . VAL B 1 40 ? 12.789 18.906 0.638 1 97.81 40 VAL B CA 1
ATOM 1998 C C . VAL B 1 40 ? 13.25 18.312 -0.697 1 97.81 40 VAL B C 1
ATOM 2000 O O . VAL B 1 40 ? 14.367 18.594 -1.149 1 97.81 40 VAL B O 1
ATOM 2003 N N . VAL B 1 41 ? 12.43 17.469 -1.242 1 97.06 41 VAL B N 1
ATOM 2004 C CA . VAL B 1 41 ? 12.633 17.031 -2.623 1 97.06 41 VAL B CA 1
ATOM 2005 C C . VAL B 1 41 ? 12.07 18.094 -3.576 1 97.06 41 VAL B C 1
ATOM 2007 O O . VAL B 1 41 ? 10.867 18.344 -3.602 1 97.06 41 VAL B O 1
ATOM 2010 N N . ARG B 1 42 ? 12.875 18.609 -4.406 1 91.25 42 ARG B N 1
ATOM 2011 C CA . ARG B 1 42 ? 12.469 19.781 -5.195 1 91.25 42 ARG B CA 1
ATOM 2012 C C . ARG B 1 42 ? 11.922 19.344 -6.555 1 91.25 42 ARG B C 1
ATOM 2014 O O . ARG B 1 42 ? 10.938 19.906 -7.035 1 91.25 42 ARG B O 1
ATOM 2021 N N . ASP B 1 43 ? 12.578 18.438 -7.191 1 91.88 43 ASP B N 1
ATOM 2022 C CA . ASP B 1 43 ? 12.148 17.984 -8.508 1 91.88 43 ASP B CA 1
ATOM 2023 C C . ASP B 1 43 ? 11.484 16.609 -8.43 1 91.88 43 ASP B C 1
ATOM 2025 O O . ASP B 1 43 ? 12.164 15.586 -8.445 1 91.88 43 ASP B O 1
ATOM 2029 N N . LEU B 1 44 ? 10.188 16.625 -8.516 1 89.88 44 LEU B N 1
ATOM 2030 C CA . LEU B 1 44 ? 9.438 15.383 -8.398 1 89.88 44 LEU B CA 1
ATOM 2031 C C . LEU B 1 44 ? 9.484 14.594 -9.695 1 89.88 44 LEU B C 1
ATOM 2033 O O . LEU B 1 44 ? 9.023 13.453 -9.75 1 89.88 44 LEU B O 1
ATOM 2037 N N . MET B 1 45 ? 10.07 15.094 -10.703 1 89.19 45 MET B N 1
ATOM 2038 C CA . MET B 1 45 ? 10.18 14.383 -11.977 1 89.19 45 MET B CA 1
ATOM 2039 C C . MET B 1 45 ? 11.594 13.852 -12.172 1 89.19 45 MET B C 1
ATOM 2041 O O . MET B 1 45 ? 11.875 13.188 -13.172 1 89.19 45 MET B O 1
ATOM 2045 N N . SER B 1 46 ? 12.398 14.102 -11.141 1 93.31 46 SER B N 1
ATOM 2046 C CA . SER B 1 46 ? 13.75 13.562 -11.188 1 93.31 46 SER B CA 1
ATOM 2047 C C . SER B 1 46 ? 13.742 12.039 -11.273 1 93.31 46 SER B C 1
ATOM 2049 O O . SER B 1 46 ? 12.883 11.383 -10.68 1 93.31 46 SER B O 1
ATOM 2051 N N . SER B 1 47 ? 14.633 11.445 -12.039 1 94.69 47 SER B N 1
ATOM 2052 C CA . SER B 1 47 ? 14.789 10 -12.125 1 94.69 47 SER B CA 1
ATOM 2053 C C . SER B 1 47 ? 16.016 9.531 -11.352 1 94.69 47 SER B C 1
ATOM 2055 O O . SER B 1 47 ? 16.5 8.414 -11.555 1 94.69 47 SER B O 1
ATOM 2057 N N . ASN B 1 48 ? 16.562 10.367 -10.469 1 96.12 48 ASN B N 1
ATOM 2058 C CA . ASN B 1 48 ? 17.719 10.062 -9.633 1 96.12 48 ASN B CA 1
ATOM 2059 C C . ASN B 1 48 ? 17.312 9.68 -8.219 1 96.12 48 ASN B C 1
ATOM 2061 O O . ASN B 1 48 ? 16.828 10.523 -7.457 1 96.12 48 ASN B O 1
ATOM 2065 N N . PRO B 1 49 ? 17.578 8.43 -7.801 1 97.38 49 PRO B N 1
ATOM 2066 C CA . PRO B 1 49 ? 17.188 7.984 -6.457 1 97.38 49 PRO B CA 1
ATOM 2067 C C . PRO B 1 49 ? 17.766 8.875 -5.359 1 97.38 49 PRO B C 1
ATOM 2069 O O . PRO B 1 49 ? 17.141 9.047 -4.309 1 97.38 49 PRO B O 1
ATOM 2072 N N . GLU B 1 50 ? 18.922 9.438 -5.551 1 96.12 50 GLU B N 1
ATOM 2073 C CA . GLU B 1 50 ? 19.562 10.266 -4.539 1 96.12 50 GLU B CA 1
ATOM 2074 C C . GLU B 1 50 ? 18.719 11.492 -4.199 1 96.12 50 GLU B C 1
ATOM 2076 O O . GLU B 1 50 ? 18.75 11.977 -3.066 1 96.12 50 GLU B O 1
ATOM 2081 N N . ASP B 1 51 ? 17.922 11.938 -5.164 1 96.88 51 ASP B N 1
ATOM 2082 C CA . ASP B 1 51 ? 17.047 13.078 -4.934 1 96.88 51 ASP B CA 1
ATOM 2083 C C . ASP B 1 51 ? 15.93 12.719 -3.963 1 96.88 51 ASP B C 1
ATOM 2085 O O . ASP B 1 51 ? 15.312 13.602 -3.363 1 96.88 51 ASP B O 1
ATOM 2089 N N . TYR B 1 52 ? 15.672 11.445 -3.816 1 97.62 52 TYR B N 1
ATOM 2090 C CA . TYR B 1 52 ? 14.602 10.945 -2.955 1 97.62 52 TYR B CA 1
ATOM 2091 C C . TYR B 1 52 ? 15.172 10.266 -1.717 1 97.62 52 TYR B C 1
ATOM 2093 O O . TYR B 1 52 ? 14.578 9.328 -1.189 1 97.62 52 TYR B O 1
ATOM 2101 N N . GLY B 1 53 ? 16.406 10.68 -1.263 1 95.88 53 GLY B N 1
ATOM 2102 C CA . GLY B 1 53 ? 17 10.07 -0.089 1 95.88 53 GLY B CA 1
ATOM 2103 C C . GLY B 1 53 ? 17.438 8.633 -0.318 1 95.88 53 GLY B C 1
ATOM 2104 O O . GLY B 1 53 ? 17.453 7.828 0.613 1 95.88 53 GLY B O 1
ATOM 2105 N N . GLY B 1 54 ? 17.688 8.266 -1.552 1 97.38 54 GLY B N 1
ATOM 2106 C CA . GLY B 1 54 ? 18.172 6.934 -1.874 1 97.38 54 GLY B CA 1
ATOM 2107 C C . GLY B 1 54 ? 17.047 5.957 -2.182 1 97.38 54 GLY B C 1
ATOM 2108 O O . GLY B 1 54 ? 17.297 4.758 -2.355 1 97.38 54 GLY B O 1
ATOM 2109 N N . ASN B 1 55 ? 15.789 6.391 -2.191 1 98.56 55 ASN B N 1
ATOM 2110 C CA . ASN B 1 55 ? 14.672 5.5 -2.496 1 98.56 55 ASN B CA 1
ATOM 2111 C C . ASN B 1 55 ? 14.664 5.102 -3.969 1 98.56 55 ASN B C 1
ATOM 2113 O O . ASN B 1 55 ? 14.383 5.93 -4.836 1 98.56 55 ASN B O 1
ATOM 2117 N N . PRO B 1 56 ? 14.883 3.834 -4.289 1 98.75 56 PRO B N 1
ATOM 2118 C CA . PRO B 1 56 ? 14.945 3.416 -5.691 1 98.75 56 PRO B CA 1
ATOM 2119 C C . PRO B 1 56 ? 13.609 3.555 -6.41 1 98.75 56 PRO B C 1
ATOM 2121 O O . PRO B 1 56 ? 13.562 3.588 -7.641 1 98.75 56 PRO B O 1
ATOM 21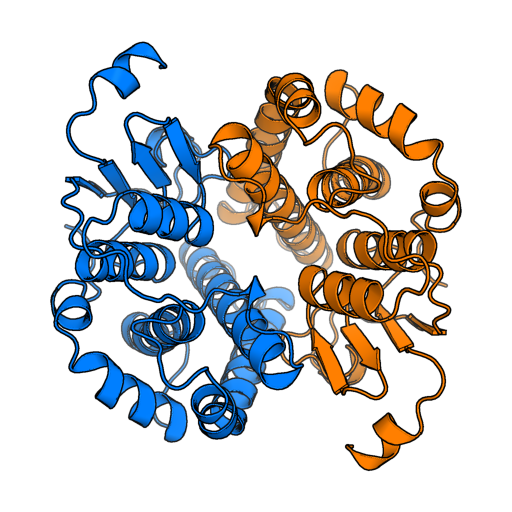24 N N . ALA B 1 57 ? 12.492 3.602 -5.688 1 98.44 57 ALA B N 1
ATOM 2125 C CA . ALA B 1 57 ? 11.156 3.723 -6.266 1 98.44 57 ALA B CA 1
ATOM 2126 C C . ALA B 1 57 ? 10.891 5.148 -6.738 1 98.44 57 ALA B C 1
ATOM 2128 O O . ALA B 1 57 ? 9.891 5.414 -7.406 1 98.44 57 ALA B O 1
ATOM 2129 N N . LEU B 1 58 ? 11.805 6.098 -6.402 1 98.12 58 LEU B N 1
ATOM 2130 C CA . LEU B 1 58 ? 11.664 7.508 -6.754 1 98.12 58 LEU B CA 1
ATOM 2131 C C . LEU B 1 58 ? 10.406 8.102 -6.121 1 98.12 58 LEU B C 1
ATOM 2133 O O . LEU B 1 58 ? 9.633 8.781 -6.797 1 98.12 58 LEU B O 1
ATOM 2137 N N . ARG B 1 59 ? 10.219 7.711 -4.836 1 97.81 59 ARG B N 1
ATOM 2138 C CA . ARG B 1 59 ? 9.031 8.156 -4.109 1 97.81 59 ARG B CA 1
ATOM 2139 C C . ARG B 1 59 ? 9.406 8.742 -2.754 1 97.81 59 ARG B C 1
ATOM 2141 O O . ARG B 1 59 ? 10.516 8.516 -2.258 1 97.81 59 ARG B O 1
ATOM 2148 N N . ILE B 1 60 ? 8.625 9.547 -2.217 1 98.44 60 ILE B N 1
ATOM 2149 C CA . ILE B 1 60 ? 8.703 10.102 -0.87 1 98.44 60 ILE B CA 1
ATOM 2150 C C . ILE B 1 60 ? 7.492 9.648 -0.054 1 98.44 60 ILE B C 1
ATOM 2152 O O . ILE B 1 60 ? 6.453 9.297 -0.616 1 98.44 60 ILE B O 1
ATOM 2156 N N . PRO B 1 61 ? 7.586 9.539 1.292 1 98.75 61 PRO B N 1
ATOM 2157 C CA . PRO B 1 61 ? 8.664 10.023 2.162 1 98.75 61 PRO B CA 1
ATOM 2158 C C . PRO B 1 61 ? 9.742 8.969 2.404 1 98.75 61 PRO B C 1
ATOM 2160 O O . PRO B 1 61 ? 9.508 7.777 2.174 1 98.75 61 PRO B O 1
ATOM 2163 N N . VAL B 1 62 ? 10.914 9.422 2.803 1 98.88 62 VAL B N 1
ATOM 2164 C CA . VAL B 1 62 ? 12.039 8.609 3.275 1 98.88 62 VAL B CA 1
ATOM 2165 C C . VAL B 1 62 ? 12.531 9.148 4.617 1 98.88 62 VAL B C 1
ATOM 2167 O O . VAL B 1 62 ? 12.547 10.359 4.844 1 98.88 62 VAL B O 1
ATOM 2170 N N . LEU B 1 63 ? 12.859 8.281 5.52 1 98.81 63 LEU B N 1
ATOM 2171 C CA . LEU B 1 63 ? 13.445 8.664 6.797 1 98.81 63 LEU B CA 1
ATOM 2172 C C . LEU B 1 63 ? 14.828 8.039 6.973 1 98.81 63 LEU B C 1
ATOM 2174 O O . LEU B 1 63 ? 14.992 6.828 6.809 1 98.81 63 LEU B O 1
ATOM 2178 N N . ARG B 1 64 ? 15.844 8.812 7.238 1 98.44 64 ARG B N 1
ATOM 2179 C CA . ARG B 1 64 ? 17.172 8.352 7.605 1 98.44 64 ARG B CA 1
ATOM 2180 C C . ARG B 1 64 ? 17.391 8.445 9.117 1 98.44 64 ARG B C 1
ATOM 2182 O O . ARG B 1 64 ? 17.156 9.492 9.711 1 98.44 64 ARG B O 1
ATOM 2189 N N . THR B 1 65 ? 17.781 7.359 9.719 1 97.56 65 THR B N 1
ATOM 2190 C CA . THR B 1 65 ? 18.125 7.301 11.133 1 97.56 65 THR B CA 1
ATOM 2191 C C . THR B 1 65 ? 19.438 6.562 11.352 1 97.56 65 THR B C 1
ATOM 2193 O O . THR B 1 65 ? 20.062 6.105 10.391 1 97.56 65 THR B O 1
ATOM 2196 N N . SER B 1 66 ? 19.828 6.41 12.617 1 95.25 66 SER B N 1
ATOM 2197 C CA . SER B 1 66 ? 21.016 5.637 12.969 1 95.25 66 SER B CA 1
ATOM 2198 C C . SER B 1 66 ? 20.828 4.156 12.68 1 95.25 66 SER B C 1
ATOM 2200 O O . SER B 1 66 ? 21.797 3.416 12.516 1 95.25 66 SER B O 1
ATOM 2202 N N . ARG B 1 67 ? 19.516 3.736 12.531 1 95.31 67 ARG B N 1
ATOM 2203 C CA . ARG B 1 67 ? 19.219 2.33 12.281 1 95.31 67 ARG B CA 1
ATOM 2204 C C . ARG B 1 67 ? 19.234 2.029 10.789 1 95.31 67 ARG B C 1
ATOM 2206 O O . ARG B 1 67 ? 19.25 0.865 10.383 1 95.31 67 ARG B O 1
ATOM 2213 N N . GLY B 1 68 ? 19.203 3.111 9.992 1 96.69 68 GLY B N 1
ATOM 2214 C CA . GLY B 1 68 ? 19.172 2.916 8.547 1 96.69 68 GLY B CA 1
ATOM 2215 C C . GLY B 1 68 ? 18.156 3.809 7.848 1 96.69 68 GLY B C 1
ATOM 2216 O O . GLY B 1 68 ? 17.672 4.773 8.438 1 96.69 68 GLY B O 1
ATOM 2217 N N . VAL B 1 69 ? 17.922 3.52 6.574 1 98.31 69 VAL B N 1
ATOM 2218 C CA . VAL B 1 69 ? 17 4.277 5.73 1 98.31 69 VAL B CA 1
ATOM 2219 C C . VAL B 1 69 ? 15.664 3.539 5.633 1 98.31 69 VAL B C 1
ATOM 2221 O O . VAL B 1 69 ? 15.633 2.324 5.43 1 98.31 69 VAL B O 1
ATOM 2224 N N . TRP B 1 70 ? 14.586 4.277 5.836 1 98.75 70 TRP B N 1
ATOM 2225 C CA . TRP B 1 70 ? 13.242 3.709 5.793 1 98.75 70 TRP B CA 1
ATOM 2226 C C . TRP B 1 70 ? 12.445 4.297 4.637 1 98.75 70 TRP B C 1
ATOM 2228 O O . TRP B 1 70 ? 12.289 5.516 4.535 1 98.75 70 TRP B O 1
ATOM 2238 N N . PHE B 1 71 ? 11.891 3.428 3.777 1 98.88 71 PHE B N 1
ATOM 2239 C CA . PHE B 1 71 ? 11.078 3.852 2.643 1 98.88 71 PHE B CA 1
ATOM 2240 C C . PHE B 1 71 ? 9.594 3.715 2.959 1 98.88 71 PHE B C 1
ATOM 2242 O O . PHE B 1 71 ? 9.164 2.709 3.529 1 98.88 71 PHE B O 1
ATOM 2249 N N . GLY B 1 72 ? 8.797 4.707 2.584 1 98.69 72 GLY B N 1
ATOM 2250 C CA . GLY B 1 72 ? 7.348 4.613 2.672 1 98.69 72 GLY B CA 1
ATOM 2251 C C . GLY B 1 72 ? 6.793 5.164 3.973 1 98.69 72 GLY B C 1
ATOM 2252 O O . GLY B 1 72 ? 7.41 5.016 5.027 1 98.69 72 GLY B O 1
ATOM 2253 N N . ALA B 1 73 ? 5.625 5.723 3.941 1 98.88 73 ALA B N 1
ATOM 2254 C CA . ALA B 1 73 ? 5.027 6.461 5.055 1 98.88 73 ALA B CA 1
ATOM 2255 C C . ALA B 1 73 ? 4.805 5.547 6.258 1 98.88 73 ALA B C 1
ATOM 2257 O O . ALA B 1 73 ? 5.082 5.934 7.395 1 98.88 73 ALA B O 1
ATOM 2258 N N . LEU B 1 74 ? 4.312 4.332 6.023 1 98.88 74 LEU B N 1
ATOM 2259 C CA . LEU B 1 74 ? 3.992 3.441 7.133 1 98.88 74 LEU B CA 1
ATOM 2260 C C . LEU B 1 74 ? 5.258 3.014 7.867 1 98.88 74 LEU B C 1
ATOM 2262 O O . LEU B 1 74 ? 5.297 3.018 9.102 1 98.88 74 LEU B O 1
ATOM 2266 N N . ASN B 1 75 ? 6.293 2.602 7.113 1 98.81 75 ASN B N 1
ATOM 2267 C CA . ASN B 1 75 ? 7.566 2.248 7.727 1 98.81 75 ASN B CA 1
ATOM 2268 C C . ASN B 1 75 ? 8.156 3.416 8.516 1 98.81 75 ASN B C 1
ATOM 2270 O O . ASN B 1 75 ? 8.648 3.232 9.625 1 98.81 75 ASN B O 1
ATOM 2274 N N . VAL B 1 76 ? 8.094 4.594 7.926 1 98.88 76 VAL B N 1
ATOM 2275 C CA . VAL B 1 76 ? 8.609 5.797 8.57 1 98.88 76 VAL B CA 1
ATOM 2276 C C . VAL B 1 76 ? 7.859 6.043 9.875 1 98.88 76 VAL B C 1
ATOM 2278 O O . VAL B 1 76 ? 8.477 6.281 10.922 1 98.88 76 VAL B O 1
ATOM 2281 N N . CYS B 1 77 ? 6.551 5.949 9.844 1 98.88 77 CYS B N 1
ATOM 2282 C CA . CYS B 1 77 ? 5.742 6.191 11.031 1 98.88 77 CYS B CA 1
ATOM 2283 C C . CYS B 1 77 ? 6.066 5.18 12.125 1 98.88 77 CYS B C 1
ATOM 2285 O O . CYS B 1 77 ? 6.141 5.535 13.305 1 98.88 77 CYS B O 1
ATOM 2287 N N . ARG B 1 78 ? 6.266 3.928 11.742 1 98.62 78 ARG B N 1
ATOM 2288 C CA . ARG B 1 78 ? 6.609 2.9 12.719 1 98.62 78 ARG B CA 1
ATOM 2289 C C . ARG B 1 78 ? 7.965 3.188 13.359 1 98.62 78 ARG B C 1
ATOM 2291 O O . ARG B 1 78 ? 8.133 3.008 14.57 1 98.62 78 ARG B O 1
ATOM 2298 N N . GLU B 1 79 ? 8.898 3.598 12.531 1 98.44 79 GLU B N 1
ATOM 2299 C CA . GLU B 1 79 ? 10.211 3.922 13.078 1 98.44 79 GLU B CA 1
ATOM 2300 C C . GLU B 1 79 ? 10.141 5.125 14.008 1 98.44 79 GLU B C 1
ATOM 2302 O O . GLU B 1 79 ? 10.789 5.145 15.062 1 98.44 79 GLU B O 1
ATOM 2307 N N . LEU B 1 80 ? 9.359 6.148 13.641 1 98.44 80 LEU B N 1
ATOM 2308 C CA . LEU B 1 80 ? 9.164 7.305 14.508 1 98.44 80 LEU B CA 1
ATOM 2309 C C . LEU B 1 80 ? 8.547 6.891 15.836 1 98.44 80 LEU B C 1
ATOM 2311 O O . LEU B 1 80 ? 8.938 7.387 16.891 1 98.44 80 LEU B O 1
ATOM 2315 N N . TRP B 1 81 ? 7.621 5.992 15.742 1 98.38 81 TRP B N 1
ATOM 2316 C CA . TRP B 1 81 ? 6.992 5.488 16.953 1 98.38 81 TRP B CA 1
ATOM 2317 C C . TRP B 1 81 ? 8.008 4.773 17.844 1 98.38 81 TRP B C 1
ATOM 2319 O O . TRP B 1 81 ? 8.016 4.945 19.062 1 98.38 81 TRP B O 1
ATOM 2329 N N . ARG B 1 82 ? 8.859 3.934 17.234 1 97.25 82 ARG B N 1
ATOM 2330 C CA . ARG B 1 82 ? 9.875 3.211 18 1 97.25 82 ARG B CA 1
ATOM 2331 C C . ARG B 1 82 ? 10.828 4.176 18.703 1 97.25 82 ARG B C 1
ATOM 2333 O O . ARG B 1 82 ? 11.336 3.875 19.781 1 97.25 82 ARG B O 1
ATOM 2340 N N . ARG B 1 83 ? 11 5.344 18.125 1 95.88 83 ARG B N 1
ATOM 2341 C CA . ARG B 1 83 ? 11.945 6.328 18.641 1 95.88 83 ARG B CA 1
ATOM 2342 C C . ARG B 1 83 ? 11.273 7.238 19.672 1 95.88 83 ARG B C 1
ATOM 2344 O O . ARG B 1 83 ? 11.938 8.055 20.312 1 95.88 83 ARG B O 1
ATOM 2351 N N . SER B 1 84 ? 10.008 7.047 19.812 1 96.12 84 SER B N 1
ATOM 2352 C CA . SER B 1 84 ? 9.227 7.938 20.672 1 96.12 84 SER B CA 1
ATOM 2353 C C . SER B 1 84 ? 9.477 7.633 22.141 1 96.12 84 SER B C 1
ATOM 2355 O O . SER B 1 84 ? 9.531 6.469 22.547 1 96.12 84 SER B O 1
ATOM 2357 N N . SER B 1 85 ? 9.57 8.633 22.938 1 91.5 85 SER B N 1
ATOM 2358 C CA . SER B 1 85 ? 9.703 8.477 24.375 1 91.5 85 SER B CA 1
ATOM 2359 C C . SER B 1 85 ? 8.352 8.242 25.047 1 91.5 85 SER B C 1
ATOM 2361 O O . SER B 1 85 ? 8.188 7.297 25.812 1 91.5 85 SER B O 1
ATOM 2363 N N . PRO B 1 86 ? 7.289 9.008 24.734 1 91.06 86 PRO B N 1
ATOM 2364 C CA . PRO B 1 86 ? 5.98 8.797 25.359 1 91.06 86 PRO B CA 1
ATOM 2365 C C . PRO B 1 86 ? 5.332 7.477 24.922 1 91.06 86 PRO B C 1
ATOM 2367 O O . PRO B 1 86 ? 4.398 7.004 25.578 1 91.06 86 PRO B O 1
ATOM 2370 N N . SER B 1 87 ? 5.715 6.898 23.906 1 88 87 SER B N 1
ATOM 2371 C CA . SER B 1 87 ? 5.191 5.652 23.359 1 88 87 SER B CA 1
ATOM 2372 C C . SER B 1 87 ? 3.666 5.641 23.359 1 88 87 SER B C 1
ATOM 2374 O O . SER B 1 87 ? 3.049 4.762 23.969 1 88 87 SER B O 1
ATOM 2376 N N . PRO B 1 88 ? 3.045 6.605 22.641 1 95.75 88 PRO B N 1
ATOM 2377 C CA . PRO B 1 88 ? 1.582 6.648 22.594 1 95.75 88 PRO B CA 1
ATOM 2378 C C . PRO B 1 88 ? 0.973 5.355 22.062 1 95.75 88 PRO B C 1
ATOM 2380 O O . PRO B 1 88 ? 1.636 4.609 21.328 1 95.75 88 PRO B O 1
ATOM 2383 N N . ARG B 1 89 ? -0.251 5.102 22.5 1 97.31 89 ARG B N 1
ATOM 2384 C CA . ARG B 1 89 ? -1.001 3.965 21.984 1 97.31 89 ARG B CA 1
ATOM 2385 C C . ARG B 1 89 ? -1.51 4.25 20.578 1 97.31 89 ARG B C 1
ATOM 2387 O O . ARG B 1 89 ? -2.486 4.98 20.391 1 97.31 89 ARG B O 1
ATOM 2394 N N . VAL B 1 90 ? -0.907 3.594 19.625 1 98.56 90 VAL B N 1
ATOM 2395 C CA . VAL B 1 90 ? -1.249 3.826 18.219 1 98.56 90 VAL B CA 1
ATOM 2396 C C . VAL B 1 90 ? -2.021 2.629 17.672 1 98.56 90 VAL B C 1
ATOM 2398 O O . VAL B 1 90 ? -1.662 1.479 17.938 1 98.56 90 VAL B O 1
ATOM 2401 N N . VAL B 1 91 ? -3.15 2.91 17 1 98.75 91 VAL B N 1
ATOM 2402 C CA . VAL B 1 91 ? -3.848 1.884 16.234 1 98.75 91 VAL B CA 1
ATOM 2403 C C . VAL B 1 91 ? -3.258 1.799 14.828 1 98.75 91 VAL B C 1
ATOM 2405 O O . VAL B 1 91 ? -3.287 2.775 14.078 1 98.75 91 VAL B O 1
ATOM 2408 N N . TRP B 1 92 ? -2.666 0.624 14.562 1 98.69 92 TRP B N 1
ATOM 2409 C CA . TRP B 1 92 ? -2.01 0.385 13.289 1 98.69 92 TRP B CA 1
ATOM 2410 C C . TRP B 1 92 ? -2.924 -0.386 12.336 1 98.69 92 TRP B C 1
ATOM 2412 O O . TRP B 1 92 ? -3.938 -0.948 12.766 1 98.69 92 TRP B O 1
ATOM 2422 N N . PRO B 1 93 ? -2.568 -0.439 10.984 1 98.56 93 PRO B N 1
ATOM 2423 C CA . PRO B 1 93 ? -3.412 -1.136 10.016 1 98.56 93 PRO B CA 1
ATOM 2424 C C . PRO B 1 93 ? -3.674 -2.592 10.398 1 98.56 93 PRO B C 1
ATOM 2426 O O . PRO B 1 93 ? -4.77 -3.107 10.164 1 98.56 93 PRO B O 1
ATOM 2429 N N . GLU B 1 94 ? -2.701 -3.25 11.039 1 98.12 94 GLU B N 1
ATOM 2430 C CA . GLU B 1 94 ? -2.852 -4.664 11.367 1 98.12 94 GLU B CA 1
ATOM 2431 C C . GLU B 1 94 ? -3.846 -4.863 12.508 1 98.12 94 GLU B C 1
ATOM 2433 O O . GLU B 1 94 ? -4.332 -5.973 12.734 1 98.12 94 GLU B O 1
ATOM 2438 N N . ASP B 1 95 ? -4.156 -3.834 13.266 1 98.06 95 ASP B N 1
ATOM 2439 C CA . ASP B 1 95 ? -5.113 -3.906 14.367 1 98.06 95 ASP B CA 1
ATOM 2440 C C . ASP B 1 95 ? -6.547 -3.867 13.852 1 98.06 95 ASP B C 1
ATOM 2442 O O . ASP B 1 95 ? -7.488 -4.156 14.594 1 98.06 95 ASP B O 1
ATOM 2446 N N . LEU B 1 96 ? -6.73 -3.482 12.594 1 98.19 96 LEU B N 1
ATOM 2447 C CA . LEU B 1 96 ? -8.047 -3.344 11.984 1 98.19 96 LEU B CA 1
ATOM 2448 C C . LEU B 1 96 ? -8.523 -4.676 11.414 1 98.19 96 LEU B C 1
ATOM 2450 O O . LEU B 1 96 ? -8.375 -4.926 10.211 1 98.19 96 LEU B O 1
ATOM 2454 N N . ASP B 1 97 ? -9.18 -5.457 12.25 1 96.62 97 ASP B N 1
ATOM 2455 C CA . ASP B 1 97 ? -9.422 -6.848 11.875 1 96.62 97 ASP B CA 1
ATOM 2456 C C . ASP B 1 97 ? -10.891 -7.066 11.508 1 96.62 97 ASP B C 1
ATOM 2458 O O . ASP B 1 97 ? -11.344 -8.203 11.391 1 96.62 97 ASP B O 1
ATOM 2462 N N . GLU B 1 98 ? -11.68 -5.984 11.367 1 98.06 98 GLU B N 1
ATOM 2463 C CA . GLU B 1 98 ? -13.031 -6.023 10.828 1 98.06 98 GLU B CA 1
ATOM 2464 C C . GLU B 1 98 ? -13.094 -5.398 9.438 1 98.06 98 GLU B C 1
ATOM 2466 O O . GLU B 1 98 ? -12.391 -4.426 9.164 1 98.06 98 GLU B O 1
ATOM 2471 N N . PRO B 1 99 ? -14.008 -5.93 8.594 1 98.06 99 PRO B N 1
ATOM 2472 C CA . PRO B 1 99 ? -14.031 -5.488 7.195 1 98.06 99 PRO B CA 1
ATOM 2473 C C . PRO B 1 99 ? -14.156 -3.971 7.059 1 98.06 99 PRO B C 1
ATOM 2475 O O . PRO B 1 99 ? -13.43 -3.355 6.277 1 98.06 99 PRO B O 1
ATOM 2478 N N . LEU B 1 100 ? -14.992 -3.404 7.852 1 98.56 100 LEU B N 1
ATOM 2479 C CA . LEU B 1 100 ? -15.258 -1.976 7.73 1 98.56 100 LEU B CA 1
ATOM 2480 C C . LEU B 1 100 ? -13.984 -1.164 7.945 1 98.56 100 LEU B C 1
ATOM 2482 O O . LEU B 1 100 ? -13.633 -0.321 7.117 1 98.56 100 LEU B O 1
ATOM 2486 N N . LEU B 1 101 ? -13.242 -1.438 9.039 1 98.62 101 LEU B N 1
ATOM 2487 C CA . LEU B 1 101 ? -12.039 -0.688 9.391 1 98.62 101 LEU B CA 1
ATOM 2488 C C . LEU B 1 101 ? -10.891 -1.023 8.445 1 98.62 101 LEU B C 1
ATOM 2490 O O . LEU B 1 101 ? -10.156 -0.132 8.016 1 98.62 101 LEU B O 1
ATOM 2494 N N . ALA B 1 102 ? -10.805 -2.291 8.141 1 98.69 102 ALA B N 1
ATOM 2495 C CA . ALA B 1 102 ? -9.75 -2.73 7.23 1 98.69 102 ALA B CA 1
ATOM 2496 C C . ALA B 1 102 ? -9.906 -2.094 5.852 1 98.69 102 ALA B C 1
ATOM 2498 O O . ALA B 1 102 ? -8.938 -1.617 5.262 1 98.69 102 ALA B O 1
ATOM 2499 N N . ASN B 1 103 ? -11.141 -2.068 5.383 1 98.88 103 ASN B N 1
ATOM 2500 C CA . ASN B 1 103 ? -11.422 -1.499 4.07 1 98.88 103 ASN B CA 1
ATOM 2501 C C . ASN B 1 103 ? -11.258 0.018 4.07 1 98.88 103 ASN B C 1
ATOM 2503 O O . ASN B 1 103 ? -10.812 0.599 3.078 1 98.88 103 ASN B O 1
ATOM 2507 N N . ALA B 1 104 ? -11.648 0.653 5.188 1 98.88 104 ALA B N 1
ATOM 2508 C CA . ALA B 1 104 ? -11.445 2.096 5.285 1 98.88 104 ALA B CA 1
ATOM 2509 C C . ALA B 1 104 ? -9.969 2.453 5.133 1 98.88 104 ALA B C 1
ATOM 2511 O O . ALA B 1 104 ? -9.617 3.342 4.355 1 98.88 104 ALA B O 1
ATOM 2512 N N . GLN B 1 105 ? -9.109 1.724 5.805 1 98.88 105 GLN B N 1
ATOM 2513 C CA . GLN B 1 105 ? -7.68 1.977 5.707 1 98.88 105 GLN B CA 1
ATOM 2514 C C . GLN B 1 105 ? -7.172 1.728 4.289 1 98.88 105 GLN B C 1
ATOM 2516 O O . GLN B 1 105 ? -6.395 2.521 3.754 1 98.88 105 GLN B O 1
ATOM 2521 N N . GLU B 1 106 ? -7.641 0.628 3.727 1 98.81 106 GLU B N 1
ATOM 2522 C CA . GLU B 1 106 ? -7.242 0.278 2.365 1 98.81 106 GLU B CA 1
ATOM 2523 C C . GLU B 1 106 ? -7.645 1.368 1.376 1 98.81 106 GLU B C 1
ATOM 2525 O O . GLU B 1 106 ? -6.84 1.782 0.539 1 98.81 106 GLU B O 1
ATOM 2530 N N . LEU B 1 107 ? -8.836 1.837 1.508 1 98.94 107 LEU B N 1
ATOM 2531 C CA . LEU B 1 107 ? -9.375 2.801 0.555 1 98.94 107 LEU B CA 1
ATOM 2532 C C . LEU B 1 107 ? -8.727 4.168 0.741 1 98.94 107 LEU B C 1
ATOM 2534 O O . LEU B 1 107 ? -8.523 4.902 -0.23 1 98.94 107 LEU B O 1
ATOM 2538 N N . VAL B 1 108 ? -8.406 4.535 1.979 1 98.94 108 VAL B N 1
ATOM 2539 C CA . VAL B 1 108 ? -7.695 5.789 2.207 1 98.94 108 VAL B CA 1
ATOM 2540 C C . VAL B 1 108 ? -6.355 5.766 1.479 1 98.94 108 VAL B C 1
ATOM 2542 O O . VAL B 1 108 ? -6.016 6.699 0.751 1 98.94 108 VAL B O 1
ATOM 2545 N N . LEU B 1 109 ? -5.629 4.676 1.654 1 98.75 109 LEU B N 1
ATOM 2546 C CA . LEU B 1 109 ? -4.305 4.574 1.056 1 98.75 109 LEU B CA 1
ATOM 2547 C C . LEU B 1 109 ? -4.398 4.52 -0.466 1 98.75 109 LEU B C 1
ATOM 2549 O O . LEU B 1 109 ? -3.584 5.129 -1.163 1 98.75 109 LEU B O 1
ATOM 2553 N N . GLN B 1 110 ? -5.406 3.824 -0.978 1 98.62 110 GLN B N 1
ATOM 2554 C CA . GLN B 1 110 ? -5.594 3.752 -2.424 1 98.62 110 GLN B CA 1
ATOM 2555 C C . GLN B 1 110 ? -6.016 5.105 -2.992 1 98.62 110 GLN B C 1
ATOM 2557 O O . GLN B 1 110 ? -5.594 5.48 -4.086 1 98.62 110 GLN B O 1
ATOM 2562 N N . ALA B 1 111 ? -6.891 5.781 -2.283 1 98.81 111 ALA B N 1
ATOM 2563 C CA . ALA B 1 111 ? -7.301 7.113 -2.719 1 98.81 111 ALA B CA 1
ATOM 2564 C C . ALA B 1 111 ? -6.109 8.07 -2.766 1 98.81 111 ALA B C 1
ATOM 2566 O O . ALA B 1 111 ? -5.953 8.828 -3.723 1 98.81 111 ALA B O 1
ATOM 2567 N N . MET B 1 112 ? -5.234 8.008 -1.742 1 98.81 112 MET B N 1
ATOM 2568 C CA . MET B 1 112 ? -4.031 8.836 -1.702 1 98.81 112 MET B CA 1
ATOM 2569 C C . MET B 1 112 ? -3.121 8.531 -2.887 1 98.81 112 MET B C 1
ATOM 2571 O O . MET B 1 112 ? -2.646 9.445 -3.561 1 98.81 112 MET B O 1
ATOM 2575 N N . ALA B 1 113 ? -2.902 7.297 -3.139 1 98.06 113 ALA B N 1
ATOM 2576 C CA . ALA B 1 113 ? -2.053 6.895 -4.258 1 98.06 113 ALA B CA 1
ATOM 2577 C C . ALA B 1 113 ? -2.654 7.332 -5.59 1 98.06 113 ALA B C 1
ATOM 2579 O O . ALA B 1 113 ? -1.935 7.785 -6.484 1 98.06 113 ALA B O 1
ATOM 2580 N N . THR B 1 114 ? -3.961 7.156 -5.742 1 97.5 114 THR B N 1
ATOM 2581 C CA . THR B 1 114 ? -4.656 7.559 -6.961 1 97.5 114 THR B CA 1
ATOM 2582 C C . THR B 1 114 ? -4.543 9.062 -7.176 1 97.5 114 THR B C 1
ATOM 2584 O O . THR B 1 114 ? -4.332 9.523 -8.297 1 97.5 114 THR B O 1
ATOM 2587 N N . GLU B 1 115 ? -4.719 9.797 -6.125 1 97.81 115 GLU B N 1
ATOM 2588 C CA . GLU B 1 115 ? -4.574 11.25 -6.211 1 97.81 115 GLU B CA 1
ATOM 2589 C C . GLU B 1 115 ? -3.191 11.633 -6.73 1 97.81 115 GLU B C 1
ATOM 2591 O O . GLU B 1 115 ? -3.07 12.477 -7.621 1 97.81 115 GLU B O 1
ATOM 2596 N N . VAL B 1 116 ? -2.125 11.039 -6.184 1 96.38 116 VAL B N 1
ATOM 2597 C CA . VAL B 1 116 ? -0.759 11.312 -6.621 1 96.38 116 VAL B CA 1
ATOM 2598 C C . VAL B 1 116 ? -0.624 11.008 -8.109 1 96.38 116 VAL B C 1
ATOM 2600 O O . VAL B 1 116 ? -0.058 11.805 -8.859 1 96.38 116 VAL B O 1
ATOM 2603 N N . ALA B 1 117 ? -1.16 9.867 -8.523 1 93.25 117 ALA B N 1
ATOM 2604 C CA . ALA B 1 117 ? -1.075 9.477 -9.93 1 93.25 117 ALA B CA 1
ATOM 2605 C C . ALA B 1 117 ? -1.749 10.516 -10.828 1 93.25 117 ALA B C 1
ATOM 2607 O O . ALA B 1 117 ? -1.226 10.859 -11.891 1 93.25 117 ALA B O 1
ATOM 2608 N N . LEU B 1 118 ? -2.891 11.008 -10.453 1 93.06 118 LEU B N 1
ATOM 2609 C CA . LEU B 1 118 ? -3.629 12 -11.219 1 93.06 118 LEU B CA 1
ATOM 2610 C C . LEU B 1 118 ? -2.857 13.312 -11.297 1 93.06 118 LEU B C 1
ATOM 2612 O O . LEU B 1 118 ? -2.773 13.93 -12.359 1 93.06 118 LEU B O 1
ATOM 2616 N N . ILE B 1 119 ? -2.279 13.711 -10.164 1 92.88 119 ILE B N 1
ATOM 2617 C CA . ILE B 1 119 ? -1.492 14.938 -10.109 1 92.88 119 ILE B CA 1
ATOM 2618 C C . ILE B 1 119 ? -0.268 14.805 -11.008 1 92.88 119 ILE B C 1
ATOM 2620 O O . ILE B 1 119 ? 0.024 15.703 -11.805 1 92.88 119 ILE B O 1
ATOM 2624 N N . MET B 1 120 ? 0.429 13.68 -10.953 1 88.94 120 MET B N 1
ATOM 2625 C CA . MET B 1 120 ? 1.645 13.453 -11.727 1 88.94 120 MET B CA 1
ATOM 2626 C C . MET B 1 120 ? 1.332 13.383 -13.219 1 88.94 120 MET B C 1
ATOM 2628 O O . MET B 1 120 ? 2.104 13.875 -14.047 1 88.94 120 MET B O 1
ATOM 2632 N N . ALA B 1 121 ? 0.232 12.75 -13.555 1 84.25 121 ALA B N 1
ATOM 2633 C CA . ALA B 1 121 ? -0.2 12.711 -14.953 1 84.25 121 ALA B CA 1
ATOM 2634 C C . ALA B 1 121 ? -0.488 14.109 -15.477 1 84.25 121 ALA B C 1
ATOM 2636 O O . ALA B 1 121 ? -0.178 14.422 -16.625 1 84.25 121 ALA B O 1
ATOM 2637 N N . GLY B 1 122 ? -1.095 14.914 -14.68 1 84.06 122 GLY B N 1
ATOM 2638 C CA . GLY B 1 122 ? -1.34 16.297 -15.055 1 84.06 122 GLY B CA 1
ATOM 2639 C C . GLY B 1 122 ? -0.066 17.094 -15.289 1 84.06 122 GLY B C 1
ATOM 2640 O O . GLY B 1 122 ? 0.036 17.844 -16.25 1 84.06 122 GLY B O 1
ATOM 2641 N N . LEU B 1 123 ? 0.898 16.906 -14.414 1 82.25 123 LEU B N 1
ATOM 2642 C CA . LEU B 1 123 ? 2.18 17.594 -14.531 1 82.25 123 LEU B CA 1
ATOM 2643 C C . LEU B 1 123 ? 2.91 17.172 -15.805 1 82.25 123 LEU B C 1
ATOM 2645 O O . LEU B 1 123 ? 3.631 17.984 -16.406 1 82.25 123 LEU B O 1
ATOM 2649 N N . ALA B 1 124 ? 2.633 15.961 -16.234 1 80.25 124 ALA B N 1
ATOM 2650 C CA . ALA B 1 124 ? 3.285 15.43 -17.422 1 80.25 124 ALA B CA 1
ATOM 2651 C C . ALA B 1 124 ? 2.537 15.844 -18.688 1 80.25 124 ALA B C 1
ATOM 2653 O O . ALA B 1 124 ? 3.006 15.602 -19.812 1 80.25 124 ALA B O 1
ATOM 2654 N N . GLY B 1 125 ? 1.396 16.453 -18.578 1 78.69 125 GLY B N 1
ATOM 2655 C CA . GLY B 1 125 ? 0.624 16.906 -19.734 1 78.69 125 GLY B CA 1
ATOM 2656 C C . GLY B 1 125 ? -0.19 15.812 -20.375 1 78.69 125 GLY B C 1
ATOM 2657 O O . GLY B 1 125 ? -0.495 15.883 -21.578 1 78.69 125 GLY B O 1
ATOM 2658 N N . THR B 1 126 ? -0.398 14.766 -19.672 1 74.75 126 THR B N 1
ATOM 2659 C CA . THR B 1 126 ? -1.239 13.695 -20.203 1 74.75 126 THR B CA 1
ATOM 2660 C C . THR B 1 126 ? -2.682 14.172 -20.359 1 74.75 126 THR B C 1
ATOM 2662 O O . THR B 1 126 ? -3.203 14.883 -19.5 1 74.75 126 THR B O 1
ATOM 2665 N N . SER B 1 127 ? -3.201 13.82 -21.5 1 72.12 127 SER B N 1
ATOM 2666 C CA . SER B 1 127 ? -4.535 14.297 -21.844 1 72.12 127 SER B CA 1
ATOM 2667 C C . SER B 1 127 ? -5.594 13.695 -20.922 1 72.12 127 SER B C 1
ATOM 2669 O O . SER B 1 127 ? -5.48 12.539 -20.516 1 72.12 127 SER B O 1
ATOM 2671 N N . ASP B 1 128 ? -6.613 14.391 -20.734 1 67.75 128 ASP B N 1
ATOM 2672 C CA . ASP B 1 128 ? -7.758 13.961 -19.938 1 67.75 128 ASP B CA 1
ATOM 2673 C C . ASP B 1 128 ? -8.586 12.914 -20.688 1 67.75 128 ASP B C 1
ATOM 2675 O O . ASP B 1 128 ? -9.398 12.219 -20.094 1 67.75 128 ASP B O 1
ATOM 2679 N N . SER B 1 129 ? -8.336 12.891 -21.875 1 68.38 129 SER B N 1
ATOM 2680 C CA . SER B 1 129 ? -9.094 11.953 -22.703 1 68.38 129 SER B CA 1
ATOM 2681 C C . SER B 1 129 ? -8.539 10.539 -22.594 1 68.38 129 SER B C 1
ATOM 2683 O O . SER B 1 129 ? -9.148 9.586 -23.078 1 68.38 129 SER B O 1
ATOM 2685 N N . ASP B 1 130 ? -7.645 10.469 -21.859 1 81.06 130 ASP B N 1
ATOM 2686 C CA . ASP B 1 130 ? -7.051 9.164 -21.625 1 81.06 130 ASP B CA 1
ATOM 2687 C C . ASP B 1 130 ? -7.973 8.289 -20.766 1 81.06 130 ASP B C 1
ATOM 2689 O O . ASP B 1 130 ? -8.367 8.68 -19.672 1 81.06 130 ASP B O 1
ATOM 2693 N N . ALA B 1 131 ? -8.492 7.148 -21.281 1 84.31 131 ALA B N 1
ATOM 2694 C CA . ALA B 1 131 ? -9.461 6.258 -20.656 1 84.31 131 ALA B CA 1
ATOM 2695 C C . ALA B 1 131 ? -8.961 5.793 -19.281 1 84.31 131 ALA B C 1
ATOM 2697 O O . ALA B 1 131 ? -9.742 5.641 -18.344 1 84.31 131 ALA B O 1
ATOM 2698 N N . HIS B 1 132 ? -7.73 5.605 -19.172 1 86.5 132 HIS B N 1
ATOM 2699 C CA . HIS B 1 132 ? -7.16 5.176 -17.906 1 86.5 132 HIS B CA 1
ATOM 2700 C C . HIS B 1 132 ? -7.254 6.281 -16.859 1 86.5 132 HIS B C 1
ATOM 2702 O O . HIS B 1 132 ? -7.57 6.02 -15.695 1 86.5 132 HIS B O 1
ATOM 2708 N N . ARG B 1 133 ? -6.949 7.465 -17.25 1 87.94 133 ARG B N 1
ATOM 2709 C CA . ARG B 1 133 ? -7.062 8.617 -16.359 1 87.94 133 ARG B CA 1
ATOM 2710 C C . ARG B 1 133 ? -8.508 8.82 -15.906 1 87.94 133 ARG B C 1
ATOM 2712 O O . ARG B 1 133 ? -8.758 9.117 -14.742 1 87.94 133 ARG B O 1
ATOM 2719 N N . ALA B 1 134 ? -9.414 8.688 -16.844 1 91 134 ALA B N 1
ATOM 2720 C CA . ALA B 1 134 ? -10.828 8.805 -16.516 1 91 134 ALA B CA 1
ATOM 2721 C C . ALA B 1 134 ? -11.25 7.746 -15.492 1 91 134 ALA B C 1
ATOM 2723 O O . ALA B 1 134 ? -12.031 8.031 -14.586 1 91 134 ALA B O 1
ATOM 2724 N N . LYS B 1 135 ? -10.773 6.566 -15.641 1 93.44 135 LYS B N 1
ATOM 2725 C CA . LYS B 1 135 ? -11.07 5.492 -14.695 1 93.44 135 LYS B CA 1
ATOM 2726 C C . LYS B 1 135 ? -10.508 5.809 -13.312 1 93.44 135 LYS B C 1
ATOM 2728 O O . LYS B 1 135 ? -11.164 5.543 -12.297 1 93.44 135 LYS B O 1
ATOM 2733 N N . MET B 1 136 ? -9.305 6.363 -13.289 1 93.88 136 MET B N 1
ATOM 2734 C CA . MET B 1 136 ? -8.695 6.746 -12.016 1 93.88 136 MET B CA 1
ATOM 2735 C C . MET B 1 136 ? -9.531 7.812 -11.32 1 93.88 136 MET B C 1
ATOM 2737 O O . MET B 1 136 ? -9.727 7.754 -10.102 1 93.88 136 MET B O 1
ATOM 2741 N N . ARG B 1 137 ? -10.031 8.758 -12.062 1 95.44 137 ARG B N 1
ATOM 2742 C CA . ARG B 1 137 ? -10.867 9.812 -11.492 1 95.44 137 ARG B CA 1
ATOM 2743 C C . ARG B 1 137 ? -12.164 9.234 -10.93 1 95.44 137 ARG B C 1
ATOM 2745 O O . ARG B 1 137 ? -12.602 9.625 -9.844 1 95.44 137 ARG B O 1
ATOM 2752 N N . LYS B 1 138 ? -12.734 8.367 -11.695 1 96.81 138 LYS B N 1
ATOM 2753 C CA . LYS B 1 138 ? -13.945 7.695 -11.227 1 96.81 138 LYS B CA 1
ATOM 2754 C C . LYS B 1 138 ? -13.672 6.887 -9.961 1 96.81 138 LYS B C 1
ATOM 2756 O O . LYS B 1 138 ? -14.461 6.93 -9.016 1 96.81 138 LYS B O 1
ATOM 2761 N N . GLY B 1 139 ? -12.578 6.148 -9.984 1 97.88 139 GLY B N 1
ATOM 2762 C CA . GLY B 1 139 ? -12.195 5.402 -8.797 1 97.88 139 GLY B CA 1
ATOM 2763 C C . GLY B 1 139 ? -12.008 6.277 -7.57 1 97.88 139 GLY B C 1
ATOM 2764 O O . GLY B 1 139 ? -12.477 5.934 -6.48 1 97.88 139 GLY B O 1
ATOM 2765 N N . LEU B 1 140 ? -11.336 7.395 -7.754 1 98.25 140 LEU B N 1
ATOM 2766 C CA . LEU B 1 140 ? -11.125 8.328 -6.648 1 98.25 140 LEU B CA 1
ATOM 2767 C C . LEU B 1 140 ? -12.461 8.828 -6.105 1 98.25 140 LEU B C 1
ATOM 2769 O O . LEU B 1 140 ? -12.672 8.852 -4.891 1 98.25 140 LEU B O 1
ATOM 2773 N N . SER B 1 141 ? -13.344 9.219 -6.996 1 98.31 141 SER B N 1
ATOM 2774 C CA . SER B 1 141 ? -14.664 9.695 -6.594 1 98.31 141 SER B CA 1
ATOM 2775 C C . SER B 1 141 ? -15.438 8.609 -5.848 1 98.31 141 SER B C 1
ATOM 2777 O O . SER B 1 141 ? -16.094 8.883 -4.84 1 98.31 141 SER B O 1
ATOM 2779 N N . ASN B 1 142 ? -15.391 7.367 -6.336 1 98.75 142 ASN B N 1
ATOM 2780 C CA . ASN B 1 142 ? -16.047 6.242 -5.691 1 98.75 142 ASN B CA 1
ATOM 2781 C C . ASN B 1 142 ? -15.508 6.004 -4.285 1 98.75 142 ASN B C 1
ATOM 2783 O O . ASN B 1 142 ? -16.281 5.777 -3.348 1 98.75 142 ASN B O 1
ATOM 2787 N N . MET B 1 143 ? -14.172 6.027 -4.18 1 98.81 143 MET B N 1
ATOM 2788 C CA . MET B 1 143 ? -13.531 5.797 -2.887 1 98.81 143 MET B CA 1
ATOM 2789 C C . MET B 1 143 ? -13.922 6.883 -1.887 1 98.81 143 MET B C 1
ATOM 2791 O O . MET B 1 143 ? -14.273 6.582 -0.743 1 98.81 143 MET B O 1
ATOM 2795 N N . MET B 1 144 ? -13.953 8.109 -2.328 1 98.81 144 MET B N 1
ATOM 2796 C CA . MET B 1 144 ? -14.32 9.211 -1.446 1 98.81 144 MET B CA 1
ATOM 2797 C C . MET B 1 144 ? -15.781 9.109 -1.026 1 98.81 144 MET B C 1
ATOM 2799 O O . MET B 1 144 ? -16.125 9.391 0.122 1 98.81 144 MET B O 1
ATOM 2803 N N . SER B 1 145 ? -16.609 8.695 -1.94 1 98.75 145 SER B N 1
ATOM 2804 C CA . SER B 1 145 ? -18.016 8.492 -1.609 1 98.75 145 SER B CA 1
ATOM 2805 C C . SER B 1 145 ? -18.188 7.391 -0.567 1 98.75 145 SER B C 1
ATOM 2807 O O . SER B 1 145 ? -18.969 7.535 0.375 1 98.75 145 SER B O 1
ATOM 2809 N N . TRP B 1 146 ? -17.484 6.32 -0.759 1 98.81 146 TRP B N 1
ATOM 2810 C CA . TRP B 1 146 ? -17.531 5.227 0.202 1 98.81 146 TRP B CA 1
ATOM 2811 C C . TRP B 1 146 ? -17.062 5.684 1.577 1 98.81 146 TRP B C 1
ATOM 2813 O O . TRP B 1 146 ? -17.703 5.387 2.59 1 98.81 146 TRP B O 1
ATOM 2823 N N . LEU B 1 147 ? -15.93 6.379 1.613 1 98.88 147 LEU B N 1
ATOM 2824 C CA . LEU B 1 147 ? -15.375 6.871 2.871 1 98.88 147 LEU B CA 1
ATOM 2825 C C . LEU B 1 147 ? -16.344 7.828 3.555 1 98.88 147 LEU B C 1
ATOM 2827 O O . LEU B 1 147 ? -16.531 7.77 4.773 1 98.88 147 LEU B O 1
ATOM 2831 N N . GLU B 1 148 ? -16.984 8.68 2.76 1 98.88 148 GLU B N 1
ATOM 2832 C CA . GLU B 1 148 ? -18 9.578 3.301 1 98.88 148 GLU B CA 1
ATOM 2833 C C . GLU B 1 148 ? -19.141 8.805 3.949 1 98.88 148 GLU B C 1
ATOM 2835 O O . GLU B 1 148 ? -19.547 9.109 5.074 1 98.88 148 GLU B O 1
ATOM 2840 N N . GLU B 1 149 ? -19.594 7.82 3.279 1 98.69 149 GLU B N 1
ATOM 2841 C CA . GLU B 1 149 ? -20.75 7.039 3.732 1 98.69 149 GLU B CA 1
ATOM 2842 C C . GLU B 1 149 ? -20.406 6.23 4.98 1 98.69 149 GLU B C 1
ATOM 2844 O O . GLU B 1 1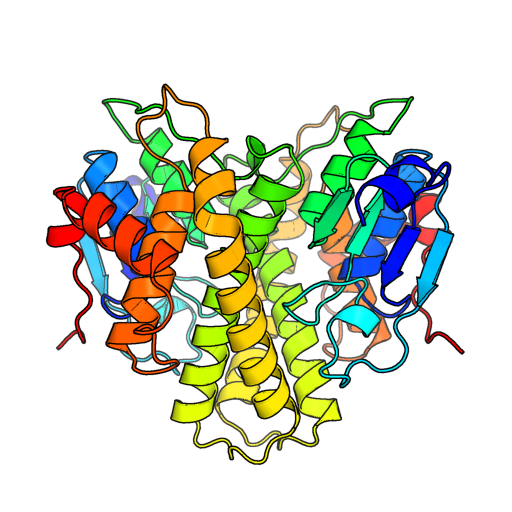49 ? -21.281 5.98 5.82 1 98.69 149 GLU B O 1
ATOM 2849 N N . ASN B 1 150 ? -19.156 5.836 5.148 1 98.69 150 ASN B N 1
ATOM 2850 C CA . ASN B 1 150 ? -18.797 4.875 6.188 1 98.69 150 ASN B CA 1
ATOM 2851 C C . ASN B 1 150 ? -17.922 5.516 7.262 1 98.69 150 ASN B C 1
ATOM 2853 O O . ASN B 1 150 ? -17.531 4.852 8.227 1 98.69 150 ASN B O 1
ATOM 2857 N N . ALA B 1 151 ? -17.609 6.824 7.16 1 97.75 151 ALA B N 1
ATOM 2858 C CA . ALA B 1 151 ? -16.656 7.5 8.055 1 97.75 151 ALA B CA 1
ATOM 2859 C C . ALA B 1 151 ? -17.109 7.391 9.508 1 97.75 151 ALA B C 1
ATOM 2861 O O . ALA B 1 151 ? -16.328 6.988 10.375 1 97.75 151 ALA B O 1
ATOM 2862 N N . ARG B 1 152 ? -18.312 7.711 9.766 1 97.25 152 ARG B N 1
ATOM 2863 C CA . ARG B 1 152 ? -18.812 7.762 11.141 1 97.25 152 ARG B CA 1
ATOM 2864 C C . ARG B 1 152 ? -18.75 6.383 11.797 1 97.25 152 ARG B C 1
ATOM 2866 O O . ARG B 1 152 ? -18.141 6.219 12.852 1 97.25 152 ARG B O 1
ATOM 2873 N N . PRO B 1 153 ? -19.328 5.336 11.219 1 98.06 153 PRO B N 1
ATOM 2874 C CA . PRO B 1 153 ? -19.25 4.027 11.875 1 98.06 153 PRO B CA 1
ATOM 2875 C C . PRO B 1 153 ? -17.828 3.48 11.938 1 98.06 153 PRO B C 1
ATOM 2877 O O . PRO B 1 153 ? -17.469 2.797 12.898 1 98.06 153 PRO B O 1
ATOM 2880 N N . ALA B 1 154 ? -16.984 3.723 10.938 1 98.06 154 ALA B N 1
ATOM 2881 C CA . ALA B 1 154 ? -15.609 3.254 10.961 1 98.06 154 ALA B CA 1
ATOM 2882 C C . ALA B 1 154 ? -14.836 3.889 12.117 1 98.06 154 ALA B C 1
ATOM 2884 O O . ALA B 1 154 ? -14.211 3.186 12.914 1 98.06 154 ALA B O 1
ATOM 2885 N N . LEU B 1 155 ? -14.93 5.18 12.242 1 97.5 155 LEU B N 1
ATOM 2886 C CA . LEU B 1 155 ? -14.195 5.898 13.281 1 97.5 155 LEU B CA 1
ATOM 2887 C C . LEU B 1 155 ? -14.727 5.551 14.664 1 97.5 155 LEU B C 1
ATOM 2889 O O . LEU B 1 155 ? -13.953 5.469 15.625 1 97.5 155 LEU B O 1
ATOM 2893 N N . ALA B 1 156 ? -16.016 5.309 14.742 1 97.38 156 ALA B N 1
ATOM 2894 C CA . ALA B 1 156 ? -16.641 4.922 16.016 1 97.38 156 ALA B CA 1
ATOM 2895 C C . ALA B 1 156 ? -16.188 3.527 16.438 1 97.38 156 ALA B C 1
ATOM 2897 O O . ALA B 1 156 ? -16.219 3.188 17.609 1 97.38 156 ALA B O 1
ATOM 2898 N N . SER B 1 157 ? -15.75 2.701 15.492 1 97.5 157 SER B N 1
ATOM 2899 C CA . SER B 1 157 ? -15.391 1.313 15.766 1 97.5 157 SER B CA 1
ATOM 2900 C C . SER B 1 157 ? -13.922 1.189 16.156 1 97.5 157 SER B C 1
ATOM 2902 O O . SER B 1 157 ? -13.461 0.109 16.531 1 97.5 157 SER B O 1
ATOM 2904 N N . LEU B 1 158 ? -13.18 2.293 16.031 1 97.88 158 LEU B N 1
ATOM 2905 C CA . LEU B 1 158 ? -11.789 2.268 16.484 1 97.88 158 LEU B CA 1
ATOM 2906 C C . LEU B 1 158 ? -11.719 2.078 18 1 97.88 158 LEU B C 1
ATOM 2908 O O . LEU B 1 158 ? -12.633 2.473 18.734 1 97.88 158 LEU B O 1
ATOM 2912 N N . PRO B 1 159 ? -10.609 1.445 18.469 1 95.62 159 PRO B N 1
ATOM 2913 C CA . PRO B 1 159 ? -10.453 1.323 19.922 1 95.62 159 PRO B CA 1
ATOM 2914 C C . PRO B 1 159 ? -10.578 2.664 20.641 1 95.62 159 PRO B C 1
ATOM 2916 O O . PRO B 1 159 ? -9.914 3.633 20.266 1 95.62 159 PRO B O 1
ATOM 2919 N N . PRO B 1 160 ? -11.375 2.705 21.656 1 92.88 160 PRO B N 1
ATOM 2920 C CA . PRO B 1 160 ? -11.617 3.99 22.312 1 92.88 160 PRO B CA 1
ATOM 2921 C C . PRO B 1 160 ? -10.391 4.504 23.078 1 92.88 160 PRO B C 1
ATOM 2923 O O . PRO B 1 160 ? -10.234 5.715 23.25 1 92.88 160 PRO B O 1
ATOM 2926 N N . HIS B 1 161 ? -9.586 3.586 23.594 1 93.94 161 HIS B N 1
ATOM 2927 C CA . HIS B 1 161 ? -8.414 3.99 24.359 1 93.94 161 HIS B CA 1
ATOM 2928 C C . HIS B 1 161 ? -7.176 4.078 23.484 1 93.94 161 HIS B C 1
ATOM 2930 O O . HIS B 1 161 ? -6.199 3.354 23.703 1 93.94 161 HIS B O 1
ATOM 2936 N N . ARG B 1 162 ? -7.273 4.91 22.453 1 96.25 162 ARG B N 1
ATOM 2937 C CA . ARG B 1 162 ? -6.152 5.172 21.562 1 96.25 162 ARG B CA 1
ATOM 2938 C C . ARG B 1 162 ? -5.699 6.625 21.656 1 96.25 162 ARG B C 1
ATOM 2940 O O . ARG B 1 162 ? -6.508 7.516 21.922 1 96.25 162 ARG B O 1
ATOM 2947 N N . ASP B 1 163 ? -4.363 6.82 21.406 1 97.62 163 ASP B N 1
ATOM 2948 C CA . ASP B 1 163 ? -3.842 8.18 21.312 1 97.62 163 ASP B CA 1
ATOM 2949 C C . ASP B 1 163 ? -3.826 8.656 19.859 1 97.62 163 ASP B C 1
ATOM 2951 O O . ASP B 1 163 ? -3.951 9.859 19.594 1 97.62 163 ASP B O 1
ATOM 2955 N N . LEU B 1 164 ? -3.627 7.742 18.984 1 97.69 164 LEU B N 1
ATOM 2956 C CA . LEU B 1 164 ? -3.5 8.039 17.562 1 97.69 164 LEU B CA 1
ATOM 2957 C C . LEU B 1 164 ? -3.85 6.824 16.719 1 97.69 164 LEU B C 1
ATOM 2959 O O . LEU B 1 164 ? -3.818 5.691 17.203 1 97.69 164 LEU B O 1
ATOM 2963 N N . SER B 1 165 ? -4.297 7.023 15.539 1 98.56 165 SER B N 1
ATOM 2964 C CA . SER B 1 165 ? -4.57 5.969 14.57 1 98.56 165 SER B CA 1
ATOM 2965 C C . SER B 1 165 ? -4.008 6.324 13.195 1 98.56 165 SER B C 1
ATOM 2967 O O . SER B 1 165 ? -4.176 7.453 12.727 1 98.56 165 SER B O 1
ATOM 2969 N N . PHE B 1 166 ? -3.322 5.332 12.609 1 98.88 166 PHE B N 1
ATOM 2970 C CA . PHE B 1 166 ? -2.811 5.566 11.266 1 98.88 166 PHE B CA 1
ATOM 2971 C C . PHE B 1 166 ? -3.947 5.883 10.297 1 98.88 166 PHE B C 1
ATOM 2973 O O . PHE B 1 166 ? -3.787 6.703 9.391 1 98.88 166 PHE B O 1
ATOM 2980 N N . LEU B 1 167 ? -5.09 5.285 10.508 1 98.88 167 LEU B N 1
ATOM 2981 C CA . LEU B 1 167 ? -6.273 5.539 9.695 1 98.88 167 LEU B CA 1
ATOM 2982 C C . LEU B 1 167 ? -6.727 6.992 9.828 1 98.88 167 LEU B C 1
ATOM 2984 O O . LEU B 1 167 ? -6.977 7.664 8.828 1 98.88 167 LEU B O 1
ATOM 2988 N N . GLU B 1 168 ? -6.793 7.484 11.039 1 98.81 168 GLU B N 1
ATOM 2989 C CA . GLU B 1 168 ? -7.242 8.852 11.266 1 98.81 168 GLU B CA 1
ATOM 2990 C C . GLU B 1 168 ? -6.277 9.859 10.633 1 98.81 168 GLU B C 1
ATOM 2992 O O . GLU B 1 168 ? -6.703 10.812 9.984 1 98.81 168 GLU B O 1
ATOM 2997 N N . VAL B 1 169 ? -5.008 9.633 10.797 1 98.94 169 VAL B N 1
ATOM 2998 C CA . VAL B 1 169 ? -4.004 10.562 10.289 1 98.94 169 VAL B CA 1
ATOM 2999 C C . VAL B 1 169 ? -4.027 10.562 8.766 1 98.94 169 VAL B C 1
ATOM 3001 O O . VAL B 1 169 ? -4.039 11.625 8.141 1 98.94 169 VAL B O 1
ATOM 3004 N N . SER B 1 170 ? -4.016 9.375 8.172 1 98.94 170 SER B N 1
ATOM 3005 C CA . SER B 1 170 ? -3.994 9.289 6.719 1 98.94 170 SER B CA 1
ATOM 3006 C C . SER B 1 170 ? -5.285 9.836 6.113 1 98.94 170 SER B C 1
ATOM 3008 O O . SER B 1 170 ? -5.254 10.516 5.086 1 98.94 170 SER B O 1
ATOM 3010 N N . LEU B 1 171 ? -6.41 9.555 6.781 1 98.94 171 LEU B N 1
ATOM 3011 C CA . LEU B 1 171 ? -7.691 10.078 6.316 1 98.94 171 LEU B CA 1
ATOM 3012 C C . LEU B 1 171 ? -7.703 11.602 6.352 1 98.94 171 LEU B C 1
ATOM 3014 O O . LEU B 1 171 ? -8.141 12.242 5.391 1 98.94 171 LEU B O 1
ATOM 3018 N N . PHE B 1 172 ? -7.242 12.164 7.457 1 98.94 172 PHE B N 1
ATOM 3019 C CA . PHE B 1 172 ? -7.145 13.609 7.594 1 98.94 172 PHE B CA 1
ATOM 3020 C C . PHE B 1 172 ? -6.281 14.203 6.488 1 98.94 172 PHE B C 1
ATOM 3022 O O . PHE B 1 172 ? -6.668 15.18 5.844 1 98.94 172 PHE B O 1
ATOM 3029 N N . CYS B 1 173 ? -5.117 13.609 6.23 1 98.94 173 CYS B N 1
ATOM 3030 C CA . CYS B 1 173 ? -4.18 14.109 5.227 1 98.94 173 CYS B CA 1
ATOM 3031 C C . CYS B 1 173 ? -4.766 13.977 3.826 1 98.94 173 CYS B C 1
ATOM 3033 O O . CYS B 1 173 ? -4.574 14.859 2.986 1 98.94 173 CYS B O 1
ATOM 3035 N N . LEU B 1 174 ? -5.484 12.898 3.557 1 98.94 174 LEU B N 1
ATOM 3036 C CA . LEU B 1 174 ? -6.125 12.703 2.26 1 98.94 174 LEU B CA 1
ATOM 3037 C C . LEU B 1 174 ? -7.137 13.812 1.985 1 98.94 174 LEU B C 1
ATOM 3039 O O . LEU B 1 174 ? -7.035 14.516 0.976 1 98.94 174 LEU B O 1
ATOM 3043 N N . VAL B 1 175 ? -8.062 14.008 2.881 1 98.88 175 VAL B N 1
ATOM 3044 C CA . VAL B 1 175 ? -9.18 14.914 2.658 1 98.88 175 VAL B CA 1
ATOM 3045 C C . VAL B 1 175 ? -8.672 16.344 2.523 1 98.88 175 VAL B C 1
ATOM 3047 O O . VAL B 1 175 ? -9.055 17.062 1.6 1 98.88 175 VAL B O 1
ATOM 3050 N N . THR B 1 176 ? -7.805 16.703 3.377 1 98.69 176 THR B N 1
ATOM 3051 C CA . THR B 1 176 ? -7.305 18.062 3.352 1 98.69 176 THR B CA 1
ATOM 3052 C C . THR B 1 176 ? -6.418 18.297 2.131 1 98.69 176 THR B C 1
ATOM 3054 O O . THR B 1 176 ? -6.344 19.422 1.612 1 98.69 176 THR B O 1
ATOM 3057 N N . HIS B 1 177 ? -5.773 17.25 1.666 1 98.81 177 HIS B N 1
ATOM 3058 C CA . HIS B 1 177 ? -4.934 17.391 0.479 1 98.81 177 HIS B CA 1
ATOM 3059 C C . HIS B 1 177 ? -5.781 17.594 -0.772 1 98.81 177 HIS B C 1
ATOM 3061 O O . HIS B 1 177 ? -5.395 18.328 -1.677 1 98.81 177 HIS B O 1
ATOM 3067 N N . LEU B 1 178 ? -6.902 16.844 -0.864 1 98.25 178 LEU B N 1
ATOM 3068 C CA . LEU B 1 178 ? -7.812 17.031 -1.988 1 98.25 178 LEU B CA 1
ATOM 3069 C C . LEU B 1 178 ? -8.219 18.5 -2.115 1 98.25 178 LEU B C 1
ATOM 3071 O O . LEU B 1 178 ? -8.305 19.031 -3.227 1 98.25 178 LEU B O 1
ATOM 3075 N N . GLU B 1 179 ? -8.438 19.109 -1.021 1 95.56 179 GLU B N 1
ATOM 3076 C CA . GLU B 1 179 ? -8.789 20.531 -0.99 1 95.56 179 GLU B CA 1
ATOM 3077 C C . GLU B 1 179 ? -7.602 21.391 -1.395 1 95.56 179 GLU B C 1
ATOM 3079 O O . GLU B 1 179 ? -7.754 22.328 -2.188 1 95.56 179 GLU B O 1
ATOM 3084 N N . PHE B 1 180 ? -6.492 21.094 -0.903 1 97.31 180 PHE B N 1
ATOM 3085 C CA . PHE B 1 180 ? -5.273 21.859 -1.146 1 97.31 180 PHE B CA 1
ATOM 3086 C C . PHE B 1 180 ? -4.902 21.828 -2.625 1 97.31 180 PHE B C 1
ATOM 3088 O O . PHE B 1 180 ? -4.578 22.875 -3.207 1 97.3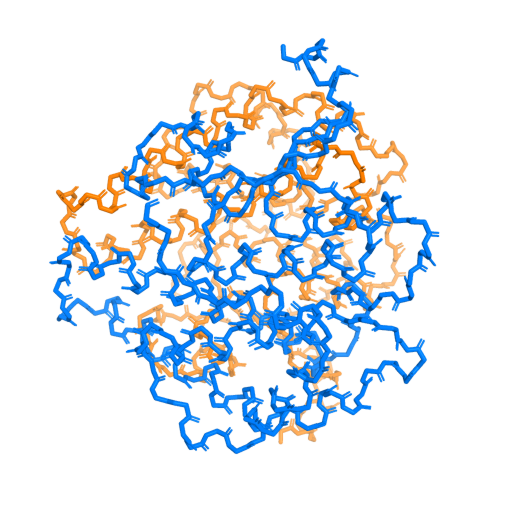1 180 PHE B O 1
ATOM 3095 N N . ARG B 1 181 ? -5.027 20.688 -3.252 1 96.25 181 ARG B N 1
ATOM 3096 C CA . ARG B 1 181 ? -4.582 20.516 -4.629 1 96.25 181 ARG B CA 1
ATOM 3097 C C . ARG B 1 181 ? -5.734 20.734 -5.609 1 96.25 181 ARG B C 1
ATOM 3099 O O . ARG B 1 181 ? -5.512 20.875 -6.812 1 96.25 181 ARG B O 1
ATOM 3106 N N . GLY B 1 182 ? -6.898 20.797 -5.078 1 94.25 182 GLY B N 1
ATOM 3107 C CA . GLY B 1 182 ? -8.062 21 -5.922 1 94.25 182 GLY B CA 1
ATOM 3108 C C . GLY B 1 182 ? -8.312 19.844 -6.883 1 94.25 182 GLY B C 1
ATOM 3109 O O . GLY B 1 182 ? -8.672 20.078 -8.039 1 94.25 182 GLY B O 1
ATOM 3110 N N . VAL B 1 183 ? -8.062 18.609 -6.461 1 93.38 183 VAL B N 1
ATOM 3111 C CA . VAL B 1 183 ? -8.219 17.453 -7.324 1 93.38 183 VAL B CA 1
ATOM 3112 C C . VAL B 1 183 ? -9.695 17.047 -7.391 1 93.38 183 VAL B C 1
ATOM 3114 O O . VAL B 1 183 ? -10.188 16.656 -8.453 1 93.38 183 VAL B O 1
ATOM 3117 N N . LEU B 1 184 ? -10.398 17.062 -6.312 1 94.19 184 LEU B N 1
ATOM 3118 C CA . LEU B 1 184 ? -11.812 16.75 -6.133 1 94.19 184 LEU B CA 1
ATOM 3119 C C . LEU B 1 184 ? -12.453 17.672 -5.105 1 94.19 184 LEU B C 1
ATOM 3121 O O . LEU B 1 184 ? -11.906 17.875 -4.02 1 94.19 184 LEU B O 1
ATOM 3125 N N . PRO B 1 185 ? -13.555 18.312 -5.426 1 95 185 PRO B N 1
ATOM 3126 C CA . PRO B 1 185 ? -14.219 19.141 -4.426 1 95 185 PRO B CA 1
ATOM 3127 C C . PRO B 1 185 ? -14.664 18.344 -3.199 1 95 185 PRO B C 1
ATOM 3129 O O . PRO B 1 185 ? -15.141 17.219 -3.33 1 95 185 PRO B O 1
ATOM 3132 N N . THR B 1 186 ? -14.484 18.875 -2.018 1 96.81 186 THR B N 1
ATOM 3133 C CA . THR B 1 186 ? -14.773 18.125 -0.803 1 96.81 186 THR B CA 1
ATOM 3134 C C . THR B 1 186 ? -15.969 18.719 -0.068 1 96.81 186 THR B C 1
ATOM 3136 O O . THR B 1 186 ? -16.359 18.234 0.994 1 96.81 186 THR B O 1
ATOM 3139 N N . ASP B 1 187 ? -16.609 19.688 -0.599 1 96.5 187 ASP B N 1
ATOM 3140 C CA . ASP B 1 187 ? -17.688 20.422 0.078 1 96.5 187 ASP B CA 1
ATOM 3141 C C . ASP B 1 187 ? -18.844 19.484 0.446 1 96.5 187 ASP B C 1
ATOM 3143 O O . ASP B 1 187 ? -19.5 19.672 1.473 1 96.5 187 ASP B O 1
ATOM 3147 N N . SER B 1 188 ? -19.109 18.531 -0.363 1 96.81 188 SER B N 1
ATOM 3148 C CA . SER B 1 188 ? -20.281 17.688 -0.191 1 96.81 188 SER B CA 1
ATOM 3149 C C . SER B 1 188 ? -20.016 16.547 0.787 1 96.81 188 SER B C 1
ATOM 3151 O O . SER B 1 188 ? -20.906 15.781 1.125 1 96.81 188 SER B O 1
ATOM 3153 N N . TYR B 1 189 ? -18.812 16.406 1.258 1 98.19 189 TYR B N 1
ATOM 3154 C CA . TYR B 1 189 ? -18.453 15.328 2.168 1 98.19 189 TYR B CA 1
ATOM 3155 C C . TYR B 1 189 ? -18.562 15.789 3.619 1 98.19 189 TYR B C 1
ATOM 3157 O O . TYR B 1 189 ? -17.531 15.969 4.289 1 98.19 189 TYR B O 1
ATOM 3165 N N . SER B 1 190 ? -19.734 15.844 4.113 1 98.25 190 SER B N 1
ATOM 3166 C CA . SER B 1 190 ? -20.047 16.453 5.406 1 98.25 190 SER B CA 1
ATOM 3167 C C . SER B 1 190 ? -19.406 15.664 6.547 1 98.25 190 SER B C 1
ATOM 3169 O O . SER B 1 190 ? -18.859 16.25 7.48 1 98.25 190 SER B O 1
ATOM 3171 N N . GLU B 1 191 ? -19.484 14.32 6.504 1 98.62 191 GLU B N 1
ATOM 3172 C CA . GLU B 1 191 ? -18.938 13.5 7.578 1 98.62 191 GLU B CA 1
ATOM 3173 C C . GLU B 1 191 ? -17.406 13.594 7.613 1 98.62 191 GLU B C 1
ATOM 3175 O O . GLU B 1 191 ? -16.812 13.703 8.688 1 98.62 191 GLU B O 1
ATOM 3180 N N . LEU B 1 192 ? -16.812 13.555 6.457 1 98.81 192 LEU B N 1
ATOM 3181 C CA . LEU B 1 192 ? -15.352 13.656 6.367 1 98.81 192 LEU B CA 1
ATOM 3182 C C . LEU B 1 192 ? -14.875 15.031 6.82 1 98.81 192 LEU B C 1
ATOM 3184 O O . LEU B 1 192 ? -13.852 15.141 7.504 1 98.81 192 LEU B O 1
ATOM 3188 N N . ASN B 1 193 ? -15.609 16.047 6.434 1 98.5 193 ASN B N 1
ATOM 3189 C CA . ASN B 1 193 ? -15.258 17.406 6.852 1 98.5 193 ASN B CA 1
ATOM 3190 C C . ASN B 1 193 ? -15.391 17.578 8.359 1 98.5 193 ASN B C 1
ATOM 3192 O O . ASN B 1 193 ? -14.562 18.234 8.992 1 98.5 193 ASN B O 1
ATOM 3196 N N . THR B 1 194 ? -16.406 17.016 8.93 1 98.56 194 THR B N 1
ATOM 3197 C CA . THR B 1 194 ? -16.578 17.062 10.383 1 98.56 194 THR B CA 1
ATOM 3198 C C . THR B 1 194 ? -15.414 16.375 11.086 1 98.56 194 THR B C 1
ATOM 3200 O O . THR B 1 194 ? -14.875 16.891 12.07 1 98.56 194 THR B O 1
ATOM 3203 N N . PHE B 1 195 ? -15.078 15.195 10.68 1 98.75 195 PHE B N 1
ATOM 3204 C CA . PHE B 1 195 ? -13.914 14.492 11.211 1 98.75 195 PHE B CA 1
ATOM 3205 C C . PHE B 1 195 ? -12.672 15.367 11.125 1 98.75 195 PHE B C 1
ATOM 3207 O O . PHE B 1 195 ? -11.922 15.492 12.102 1 98.75 195 PHE B O 1
ATOM 3214 N N . CYS B 1 196 ? -12.422 16 9.906 1 98.75 196 CYS B N 1
ATOM 3215 C CA . CYS B 1 196 ? -11.227 16.797 9.695 1 98.75 196 CYS B CA 1
ATOM 3216 C C . CYS B 1 196 ? -11.211 18.016 10.625 1 98.75 196 CYS B C 1
ATOM 3218 O O . CYS B 1 196 ? -10.148 18.406 11.117 1 98.75 196 CYS B O 1
ATOM 3220 N N . GLN B 1 197 ? -12.352 18.641 10.82 1 98.31 197 GLN B N 1
ATOM 3221 C CA . GLN B 1 197 ? -12.438 19.766 11.734 1 98.31 197 GLN B CA 1
ATOM 3222 C C . GLN B 1 197 ? -12.031 19.359 13.148 1 98.31 197 GLN B C 1
ATOM 3224 O O . GLN B 1 197 ? -11.312 20.109 13.828 1 98.31 197 GLN B O 1
ATOM 3229 N N . ARG B 1 198 ? -12.461 18.234 13.578 1 98.19 198 ARG B N 1
ATOM 3230 C CA . ARG B 1 198 ? -12.109 17.734 14.898 1 98.19 198 ARG B CA 1
ATOM 3231 C C . ARG B 1 198 ? -10.625 17.391 14.984 1 98.19 198 ARG B C 1
ATOM 3233 O O . ARG B 1 198 ? -9.953 17.766 15.953 1 98.19 198 ARG B O 1
ATOM 3240 N N . PHE B 1 199 ? -10.109 16.688 13.992 1 98.5 199 PHE B N 1
ATOM 3241 C CA . PHE B 1 199 ? -8.711 16.281 13.992 1 98.5 199 PHE B CA 1
ATOM 3242 C C . PHE B 1 199 ? -7.797 17.5 13.93 1 98.5 199 PHE B C 1
ATOM 3244 O O . PHE B 1 199 ? -6.703 17.5 14.5 1 98.5 199 PHE B O 1
ATOM 3251 N N . ALA B 1 200 ? -8.25 18.547 13.266 1 98.44 200 ALA B N 1
ATOM 3252 C CA . ALA B 1 200 ? -7.461 19.75 13.031 1 98.44 200 ALA B CA 1
ATOM 3253 C C . ALA B 1 200 ? -7.16 20.484 14.344 1 98.44 200 ALA B C 1
ATOM 3255 O O . ALA B 1 200 ? -6.289 21.344 14.391 1 98.44 200 ALA B O 1
ATOM 3256 N N . THR B 1 201 ? -7.82 20.109 15.414 1 98.5 201 THR B N 1
ATOM 3257 C CA . THR B 1 201 ? -7.594 20.75 16.703 1 98.5 201 THR B CA 1
ATOM 3258 C C . THR B 1 201 ? -6.285 20.266 17.328 1 98.5 201 THR B C 1
ATOM 3260 O O . THR B 1 201 ? -5.781 20.859 18.281 1 98.5 201 THR B O 1
ATOM 3263 N N . ARG B 1 202 ? -5.762 19.203 16.828 1 98.19 202 ARG B N 1
ATOM 3264 C CA . ARG B 1 202 ? -4.477 18.703 17.312 1 98.19 202 ARG B CA 1
ATOM 3265 C C . ARG B 1 202 ? -3.348 19.656 16.922 1 98.19 202 ARG B C 1
ATOM 3267 O O . ARG B 1 202 ? -3.33 20.203 15.812 1 98.19 202 ARG B O 1
ATOM 3274 N N . ALA B 1 203 ? -2.373 19.828 17.797 1 98.38 203 ALA B N 1
ATOM 3275 C CA . ALA B 1 203 ? -1.231 20.703 17.531 1 98.38 203 ALA B CA 1
ATOM 3276 C C . ALA B 1 203 ? -0.46 20.234 16.297 1 98.38 203 ALA B C 1
ATOM 3278 O O . ALA B 1 203 ? 0.032 21.062 15.516 1 98.38 203 ALA B O 1
ATOM 3279 N N . SER B 1 204 ? -0.327 18.938 16.125 1 98.56 204 SER B N 1
ATOM 3280 C CA . SER B 1 204 ? 0.41 18.359 15.008 1 98.56 204 SER B CA 1
ATOM 3281 C C . SER B 1 204 ? -0.189 18.797 13.672 1 98.56 204 SER B C 1
ATOM 3283 O O . SER B 1 204 ? 0.534 18.969 12.688 1 98.56 204 SER B O 1
ATOM 3285 N N . SER B 1 205 ? -1.51 18.953 13.602 1 98.56 205 SER B N 1
ATOM 3286 C CA . SER B 1 205 ? -2.195 19.391 12.383 1 98.56 205 SER B CA 1
ATOM 3287 C C . SER B 1 205 ? -1.766 20.797 11.977 1 98.56 205 SER B C 1
ATOM 3289 O O . SER B 1 205 ? -1.537 21.062 10.797 1 98.56 205 SER B O 1
ATOM 3291 N N . GLY B 1 206 ? -1.684 21.688 12.906 1 98.19 206 GLY B N 1
ATOM 3292 C CA . GLY B 1 206 ? -1.285 23.062 12.633 1 98.19 206 GLY B CA 1
ATOM 3293 C C . GLY B 1 206 ? 0.182 23.188 12.266 1 98.19 206 GLY B C 1
ATOM 3294 O O . GLY B 1 206 ? 0.556 24.078 11.492 1 98.19 206 GLY B O 1
ATOM 3295 N N . GLU B 1 207 ? 0.989 22.344 12.742 1 98.06 207 GLU B N 1
ATOM 3296 C CA . GLU B 1 207 ? 2.436 22.391 12.555 1 98.06 207 GLU B CA 1
ATOM 3297 C C . GLU B 1 207 ? 2.832 21.859 11.188 1 98.06 207 GLU B C 1
ATOM 3299 O O . GLU B 1 207 ? 3.961 22.062 10.734 1 98.06 207 GLU B O 1
ATOM 3304 N N . THR B 1 208 ? 1.873 21.172 10.508 1 98.62 208 THR B N 1
ATOM 3305 C CA . THR B 1 208 ? 2.273 20.438 9.312 1 98.62 208 THR B CA 1
ATOM 3306 C C . THR B 1 208 ? 1.415 20.859 8.117 1 98.62 208 THR B C 1
ATOM 3308 O O . THR B 1 208 ? 1.24 20.078 7.18 1 98.62 208 THR B O 1
ATOM 3311 N N . THR B 1 209 ? 0.906 22.016 8.117 1 98.38 209 THR B N 1
ATOM 3312 C CA . THR B 1 209 ? 0.027 22.484 7.047 1 98.38 209 THR B CA 1
ATOM 3313 C C . THR B 1 209 ? 0.7 22.344 5.688 1 98.38 209 THR B C 1
ATOM 3315 O O . THR B 1 209 ? 1.92 22.469 5.574 1 98.38 209 THR B O 1
ATOM 3318 N N . TYR B 1 210 ? -0.116 22.031 4.684 1 98.5 210 TYR B N 1
ATOM 3319 C CA . TYR B 1 210 ? 0.392 21.922 3.32 1 98.5 210 TYR B CA 1
ATOM 3320 C C . TYR B 1 210 ? 0.938 23.266 2.834 1 98.5 210 TYR B C 1
ATOM 3322 O O . TYR B 1 210 ? 0.365 24.312 3.125 1 98.5 210 TYR B O 1
ATOM 3330 N N . ARG B 1 211 ? 1.947 23.234 2.115 1 96.88 211 ARG B N 1
ATOM 3331 C CA . ARG B 1 211 ? 2.492 24.391 1.409 1 96.88 211 ARG B CA 1
ATOM 3332 C C . ARG B 1 211 ? 3.414 23.953 0.275 1 96.88 211 ARG B C 1
ATOM 3334 O O . ARG B 1 211 ? 3.916 22.828 0.275 1 96.88 211 ARG B O 1
ATOM 3341 N N . PHE B 1 212 ? 3.592 24.797 -0.719 1 94.44 212 PHE B N 1
ATOM 3342 C CA . PHE B 1 212 ? 4.613 24.594 -1.739 1 94.44 212 PHE B CA 1
ATOM 3343 C C . PHE B 1 212 ? 5.969 25.109 -1.26 1 94.44 212 PHE B C 1
ATOM 3345 O O . PHE B 1 212 ? 6.117 26.281 -0.96 1 94.44 212 PHE B O 1
ATOM 3352 N N . ASP B 1 213 ? 6.844 24.156 -1.201 1 92.75 213 ASP B N 1
ATOM 3353 C CA . ASP B 1 213 ? 8.164 24.484 -0.69 1 92.75 213 ASP B CA 1
ATOM 3354 C C . ASP B 1 213 ? 8.898 25.422 -1.646 1 92.75 213 ASP B C 1
ATOM 3356 O O . ASP B 1 213 ? 8.836 25.25 -2.865 1 92.75 213 ASP B O 1
ATOM 3360 N N . THR B 1 214 ? 9.367 26.625 -1.197 1 82 214 THR B N 1
ATOM 3361 C CA . THR B 1 214 ? 10.07 27.625 -1.979 1 82 214 THR B CA 1
ATOM 3362 C C . THR B 1 214 ? 11.578 27.406 -1.923 1 82 214 THR B C 1
ATOM 3364 O O . THR B 1 214 ? 12.094 26.859 -0.944 1 82 214 THR B O 1
#

Solvent-accessible surface area (backbone atoms only — not comparable to full-atom values): 22940 Å² total; per-residue (Å²): 114,66,68,65,23,63,63,36,86,58,33,37,38,29,24,40,53,68,33,46,52,27,34,38,35,49,31,43,24,52,75,30,68,48,76,64,45,79,45,73,47,83,63,88,79,57,83,52,29,68,65,29,73,58,28,41,61,58,46,62,19,22,33,39,33,55,84,40,59,28,48,38,40,68,52,34,35,52,52,42,45,71,68,19,78,81,56,72,48,64,45,49,76,86,71,37,83,45,38,63,46,35,32,50,43,45,42,44,54,48,38,46,51,47,49,51,52,53,54,48,39,52,76,57,64,56,62,76,80,36,61,53,56,47,43,49,53,51,17,41,53,36,31,51,51,50,45,37,76,42,38,65,65,36,62,68,67,46,73,82,90,50,74,44,37,56,53,60,45,45,43,42,30,42,58,54,41,30,57,74,69,62,77,46,90,59,82,84,34,58,56,50,49,51,51,38,60,60,55,50,70,39,69,37,48,68,75,47,56,72,41,80,82,129,116,66,68,65,24,62,64,37,86,60,33,36,39,29,25,40,52,67,33,45,51,27,36,39,35,49,32,43,25,51,75,30,68,48,76,63,45,80,44,74,48,82,62,89,80,57,84,51,29,69,65,30,73,58,29,40,61,59,47,64,18,24,32,39,33,55,85,41,59,27,48,39,39,67,52,34,36,52,51,42,44,72,68,19,78,79,56,72,48,65,44,48,77,86,71,37,84,46,38,65,45,33,32,50,44,45,42,44,53,50,38,45,52,47,51,52,51,52,53,49,38,52,76,56,63,56,62,76,79,36,63,54,57,48,41,49,51,50,16,41,54,36,30,51,50,50,47,37,74,42,40,64,65,38,62,66,68,45,75,83,91,52,72,45,36,55,53,58,46,47,43,41,31,43,58,54,40,28,57,73,70,63,77,47,90,59,83,85,34,59,57,50,49,51,52,38,60,60,55,51,70,40,68,38,47,68,75,46,56,72,42,81,82,128

Foldseek 3Di:
DLVVQLPCPAKEKEEALLALLSLLLLLLLVLLVGGHHYHYQADLPDCDCVSQVNDNVSDDTWMRHNVGIFDTSLRSSVVSLVVGDVNFFEAELVNQPDPLLNVLQVLLVLLSVLLVVLVVCVVVVPDCPDPVSVVSLVSNVVSLVSCLVSVVVNVVPPDPRGPYYSSLSSLLSSLVSCVVVVSDDCVVSVSSVVSNVVVCPDPSNVVSHGDGDD/DLVVQLPCPAKEKEEALLALLSLLLLLLLVLLVGGHHYHYQQDLPDCDCVSQVNDNVSDDTWMRHNVGIFHTSLRSSVVSLVVGDVNFFEAELVNQPDPLLNVLQVLLVLLSVLLVVLVVCVVVVPDCPPPVSVVSLVSNVVSLVSCLVSVVVNVVPPDPRGPYYSSLSSLLSSLVSCVVVVSDDCVVSVSSVVSNVVVCPDPSNVVSHGDGDD

Organism: Cystobacter fuscus (strain ATCC 25194 / DSM 2262 / NBRC 100088 / M29) (NCBI:txid1242864)